Protein 4Y9V (pdb70)

Secondary structure (DSSP, 8-state):
--SGGG-B-TTSSBHHHHHHTSEEHHHHHHHHT--TTS--HHHHHHHHHTT---EEE-S-EEE--SEEEE-S-EEEEEPTT-EEEEETT-EEEEE-EEEEEEEB-S-B-TTT-SEEEBS--TT--TT-EEEEEE-STTSS-TTSTT---EEEEEEEEEETTEEEESS--SS-B-TTS-EEEEEEE---EEESEEEEEE-TT--S-SEEEES-EEEE--EEEEE--SSEEEEEES-EEEEPPP-B-EE-SSP-S--EEEEEES-EEEEEEEEEEEESS-SEEEE---STT-PPEEEEEEEEEEEEESSSS-SB---TTEEEEEEES-EEESBB--SBSEEEES-EEEPPTTS-SEEE-S--SEEEEEEEEEEE--S--SSS-SEEEEE-S--SS-EEEEEEEEEEES-B-TT-EEEEEEE-TT--S--SS-EEEEEETTEEE--SB-SEEEEEEESSTTT-PPPEEEEEE-SEEE-STT---EEE--STTTTSTT-EEEEEEEEEEEEEE--TT-SEEEPPPEE-SSBPSSPPEEEEEEEPPTTSPPP-TTTT-S-TTSSSPP-EEEEEEEEETTEEEEEEEESS--SS--EEEEEEEEEEE--

B-factor: mean 10.58, std 9.02, range [3.92, 157.91]

Organism: NCBI:txid1187128

Foldseek 3Di:
DPDQCPDADPVGHGSVVVVVVAAELVVLCVVVVHDQAHACQVSLQVCVVVVPAEYEYEADEHEHQDAAEAAAHHEYEYDPNHEYENEQHYAYEYEWDKDFDWFWDAKADAQDDQKTFTPDCPPPAAFWKKKKWFQFFCCQAPPGRLLTAIDIWGFHGDDPRMTGTPGGHHHIDHSPGRITMMTIDAYHYAYQEYEYEYALNRQDQRYEHYRHEDEEHHEEEYHHHNAWNYEYELYEAYEYDEYAQEEEHPDDPHFESYEDWQYEQYEYEAYEAETQEAPYEYYHGHDPSRHQYANYEYEHYEFEHPDQHKREEEAQSYAHYEYENYEMAAYEQYAENYEYEQYEFEAGPVGAGYEDERYQAYEYEYYAYEYHDEDQQQVHENHEYEAADAHNEEHEYAAAAYEYDYAHHARHEHYEYEYDPNNQDAHDHAYEYHYYHAYEYAHLEHAEHYEYAYPDAPRYAHAHAEYEQAHYYHPHPNYAYEPYAAGPNCPPPNYAYWGYKDKDKDKWKADFQDQKTKDPKDFASYFYNWWWDKDKDWFADPPDDHDDLVQQDVDPVDPPRKDWQWDFPDITRGITMIMTGIPDGGHDMDMTMMMMMTIGGGD

Solvent-accessible surface area: 24840 Å² total; per-residue (Å²): 122,152,61,30,69,59,94,133,52,214,80,54,62,12,62,68,84,50,72,98,141,60,24,81,0,53,87,40,6,169,183,59,123,40,97,44,82,74,56,0,5,83,0,2,52,74,0,56,84,76,35,29,155,100,0,48,2,109,46,62,105,0,72,0,63,44,65,0,99,3,93,111,82,6,45,0,42,4,97,110,30,1,16,0,40,0,17,79,82,0,0,0,57,0,23,12,60,55,86,94,34,10,56,10,48,30,81,2,69,43,82,129,20,62,44,3,52,3,64,61,9,82,105,11,125,156,37,21,4,0,0,0,3,3,57,71,70,97,26,1,0,31,36,82,63,65,4,29,17,0,1,4,5,47,1,21,40,51,83,67,73,56,0,95,4,131,41,116,1,48,8,63,0,74,63,103,59,84,5,17,0,0,57,8,103,56,8,80,10,103,8,73,28,0,65,2,36,7,52,54,112,0,79,35,9,0,0,4,4,2,2,4,61,92,43,102,31,22,66,3,41,0,143,4,0,76,52,0,0,10,42,5,21,18,0,12,42,8,51,14,23,116,12,37,2,52,0,89,2,103,69,41,111,39,0,10,0,0,9,0,0,0,0,7,39,2,39,0,125,21,11,54,4,86,5,11,54,9,0,0,0,0,0,15,50,24,82,66,0,2,0,1,0,0,46,3,68,0,23,36,0,78,0,58,11,142,42,61,25,0,0,0,3,3,25,0,5,0,7,77,0,32,0,21,111,3,22,0,26,8,0,22,1,4,2,2,55,1,30,0,10,54,1,50,0,92,15,47,117,35,25,2,0,2,31,0,45,27,0,16,8,16,67,0,77,0,37,84,0,33,0,85,15,125,16,70,2,87,68,74,6,0,0,15,1,35,1,60,87,50,9,70,78,44,0,12,0,65,0,53,7,15,46,1,37,16,84,5,15,92,57,0,0,0,0,5,1,53,1,16,81,86,16,107,84,57,4,103,72,83,0,9,0,33,0,23,42,32,0,28,0,47,0,62,31,6,70,4,0,0,23,0,0,0,25,63,102,45,66,53,49,0,37,9,17,58,0,9,0,41,63,5,65,3,78,73,138,95,2,70,0,41,0,0,54,34,18,77,0,5,85,30,130,118,15,92,3,63,1,26,79,21,134,26,85,40,66,12,80,3,49,85,89,37,94,29,6,136,2,125,58,34,102,6,73,21,29,0,5,84,51,10,98,32,114,20,57,31,13,37,56,153,85,60,92,108,73,91,51,85,46,18,12,101,78,56,138,74,132,96,54,12,69,22,67,54,41,47,53,76,68,30,60,33,47,0,57,0,1,0,87,23,85,65,116,4,88,54,70,52,55,0,16,0,84,24,59,1,6,6,129,62,83

Structure (mmCIF, N/CA/C/O backbone):
data_4Y9V
#
_entry.id   4Y9V
#
_cell.length_a   92.634
_cell.length_b   92.634
_cell.length_c   391.478
_cell.angle_alpha   90.00
_cell.angle_beta   90.00
_cell.angle_gamma   120.00
#
_symmetry.space_group_name_H-M   'H 3 2'
#
loop_
_entity.id
_entity.type
_entity.pdbx_description
1 polymer 'Particle-associated lyase'
2 branched '2-acetamido-2,4-dideoxy-alpha-L-erythro-hex-4-enopyranuronic acid-(1-3)-2-acetamido-2-deoxy-alpha-D-fucopyranose-(1-4)-2-acetamido-2-deoxy-beta-D-mannopyranuronic acid'
3 non-polymer 1,2-ETHANEDIOL
4 non-polymer 'SULFATE ION'
5 non-polymer 'CHLORIDE ION'
6 non-polymer 'SODIUM ION'
7 water water
#
loop_
_atom_site.group_PDB
_atom_site.id
_atom_site.type_symbol
_atom_site.label_atom_id
_atom_site.label_alt_id
_atom_site.label_comp_id
_atom_site.label_asym_id
_atom_site.label_entity_id
_atom_site.label_seq_id
_atom_site.pdbx_PDB_ins_code
_atom_site.Cartn_x
_atom_site.Cartn_y
_atom_site.Cartn_z
_atom_site.occupancy
_atom_site.B_iso_or_equiv
_atom_site.auth_seq_id
_atom_site.auth_comp_id
_atom_site.auth_asym_id
_atom_site.auth_atom_id
_atom_site.pdbx_PDB_model_num
ATOM 1 N N . ALA A 1 23 ? -39.686 24.453 99.385 1.00 50.28 125 ALA A N 1
ATOM 2 C CA . ALA A 1 23 ? -41.090 24.136 99.066 1.00 45.30 125 ALA A CA 1
ATOM 3 C C . ALA A 1 23 ? -41.551 25.004 97.901 1.00 42.60 125 ALA A C 1
ATOM 4 O O . ALA A 1 23 ? -42.637 24.874 97.331 1.00 44.64 125 ALA A O 1
ATOM 6 N N . ASN A 1 24 ? -40.625 25.939 97.559 1.00 29.45 126 ASN A N 1
ATOM 7 C CA . ASN A 1 24 ? -40.977 26.913 96.594 1.00 19.82 126 ASN A CA 1
ATOM 8 C C . ASN A 1 24 ? -40.419 26.577 95.212 1.00 13.38 126 ASN A C 1
ATOM 9 O O . ASN A 1 24 ? -40.471 27.453 94.345 1.00 20.53 126 ASN A O 1
ATOM 14 N N . SER A 1 25 ? -39.994 25.378 94.987 1.00 12.74 127 SER A N 1
ATOM 15 C CA A SER A 1 25 ? -39.535 24.916 93.690 0.66 11.13 127 SER A CA 1
ATOM 16 C CA B SER A 1 25 ? -39.529 24.998 93.649 0.34 11.86 127 SER A CA 1
ATOM 17 C C . SER A 1 25 ? -40.703 24.511 92.808 1.00 9.44 127 SER A C 1
ATOM 18 O O . SER A 1 25 ? -41.676 23.961 93.309 1.00 10.84 127 SER A O 1
ATOM 23 N N . ALA A 1 26 ? -40.570 24.693 91.509 1.00 9.17 128 ALA A N 1
ATOM 24 C CA . ALA A 1 26 ? -41.562 24.168 90.568 1.00 7.98 128 ALA A CA 1
ATOM 25 C C . ALA A 1 26 ? -41.668 22.647 90.680 1.00 8.51 128 ALA A C 1
ATOM 26 O O . ALA A 1 26 ? -42.731 22.069 90.419 1.00 9.56 128 ALA A O 1
ATOM 28 N N . SER A 1 27 ? -40.619 21.973 91.134 1.00 9.27 129 SER A N 1
ATOM 29 C CA A SER A 1 27 ? -40.670 20.568 91.357 0.60 10.10 129 SER A CA 1
ATOM 30 C CA B SER A 1 27 ? -40.677 20.543 91.321 0.40 11.35 129 SER A CA 1
ATOM 31 C C . SER A 1 27 ? -41.616 20.160 92.482 1.00 12.04 129 SER A C 1
ATOM 32 O O . SER A 1 27 ? -41.991 18.974 92.558 1.00 18.11 129 SER A O 1
ATOM 37 N N . ALA A 1 28 ? -41.988 21.097 93.362 1.00 11.32 130 ALA A N 1
ATOM 38 C CA . ALA A 1 28 ? -42.881 20.831 94.504 1.00 12.77 130 ALA A CA 1
ATOM 39 C C . ALA A 1 28 ? -44.345 21.017 94.171 1.00 12.38 130 ALA A C 1
ATOM 40 O O . ALA A 1 28 ? -45.167 20.718 95.029 1.00 16.77 130 ALA A O 1
ATOM 42 N N . ILE A 1 29 ? -44.644 21.527 93.009 1.00 10.18 131 ILE A N 1
ATOM 43 C CA . ILE A 1 29 ? -46.020 21.849 92.589 1.00 10.47 131 ILE A CA 1
ATOM 44 C C . ILE A 1 29 ? -46.504 20.745 91.676 1.00 10.06 131 ILE A C 1
ATOM 45 O O . ILE A 1 29 ? -45.764 20.355 90.769 1.00 11.78 131 ILE A O 1
ATOM 50 N N A LEU A 1 30 ? -47.687 20.169 91.953 0.45 10.85 132 LEU A N 1
ATOM 51 N N B LEU A 1 30 ? -47.723 20.254 91.928 0.55 9.40 132 LEU A N 1
ATOM 52 C CA A LEU A 1 30 ? -48.167 19.061 91.139 0.45 10.76 132 LEU A CA 1
ATOM 53 C CA B LEU A 1 30 ? -48.246 19.109 91.198 0.55 8.37 132 LEU A CA 1
ATOM 54 C C A LEU A 1 30 ? -49.276 19.487 90.181 0.45 8.89 132 LEU A C 1
ATOM 55 C C B LEU A 1 30 ? -49.316 19.527 90.189 0.55 7.52 132 LEU A C 1
ATOM 56 O O A LEU A 1 30 ? -50.286 20.013 90.589 0.45 11.94 132 LEU A O 1
ATOM 57 O O B LEU A 1 30 ? -50.308 20.113 90.583 0.55 7.82 132 LEU A O 1
ATOM 66 N N . ASP A 1 31 ? -49.080 19.243 88.900 1.00 8.16 133 ASP A N 1
ATOM 67 C CA . ASP A 1 31 ? -50.115 19.381 87.904 1.00 7.76 133 ASP A CA 1
ATOM 68 C C . ASP A 1 31 ? -51.175 18.300 88.133 1.00 7.07 133 ASP A C 1
ATOM 69 O O . ASP A 1 31 ? -50.846 17.235 88.655 1.00 8.01 133 ASP A O 1
ATOM 74 N N . LYS A 1 32 ? -52.403 18.538 87.692 1.00 7.84 134 LYS A N 1
ATOM 75 C CA . LYS A 1 32 ? -53.470 17.558 87.854 1.00 8.92 134 LYS A CA 1
ATOM 76 C C . LYS A 1 32 ? -53.142 16.219 87.211 1.00 8.01 134 LYS A C 1
ATOM 77 O O . LYS A 1 32 ? -53.710 15.187 87.606 1.00 8.92 134 LYS A O 1
ATOM 83 N N . SER A 1 33 ? -52.276 16.184 86.195 1.00 7.75 135 SER A N 1
ATOM 84 C CA . SER A 1 33 ? -51.911 14.933 85.578 1.00 7.20 135 SER A CA 1
ATOM 85 C C . SER A 1 33 ? -51.081 14.001 86.443 1.00 6.99 135 SER A C 1
ATOM 86 O O . SER A 1 33 ? -50.984 12.825 86.157 1.00 7.95 135 SER A O 1
ATOM 89 N N . GLY A 1 34 ? -50.397 14.581 87.433 1.00 7.24 136 GLY A N 1
ATOM 90 C CA . GLY A 1 34 ? -49.449 13.876 88.255 1.00 7.84 136 GLY A CA 1
ATOM 91 C C . GLY A 1 34 ? -48.001 14.174 87.969 1.00 7.15 136 GLY A C 1
ATOM 92 O O . GLY A 1 34 ? -47.164 13.764 88.766 1.00 9.54 136 GLY A O 1
ATOM 93 N N . ILE A 1 35 ? -47.687 14.876 86.897 1.00 7.18 137 ILE A N 1
ATOM 94 C CA . ILE A 1 35 ? -46.328 15.389 86.722 1.00 7.37 137 ILE A CA 1
ATOM 95 C C . ILE A 1 35 ? -46.180 16.686 87.485 1.00 7.28 137 ILE A C 1
ATOM 96 O O . ILE A 1 35 ? -47.155 17.403 87.758 1.00 8.46 137 ILE A O 1
ATOM 101 N N . SER A 1 36 ? -44.936 17.066 87.841 1.00 7.51 138 SER A N 1
ATOM 102 C CA . SER A 1 36 ? -44.707 18.302 88.539 1.00 7.90 138 SER A CA 1
ATOM 103 C C . SER A 1 36 ? -44.775 19.488 87.586 1.00 7.01 138 SER A C 1
ATOM 104 O O . SER A 1 36 ? -44.660 19.360 86.376 1.00 7.30 138 SER A O 1
ATOM 107 N N . GLN A 1 37 ? -44.871 20.694 88.182 1.00 7.37 139 GLN A N 1
ATOM 108 C CA . GLN A 1 37 ? -44.829 21.897 87.349 1.00 7.48 139 GLN A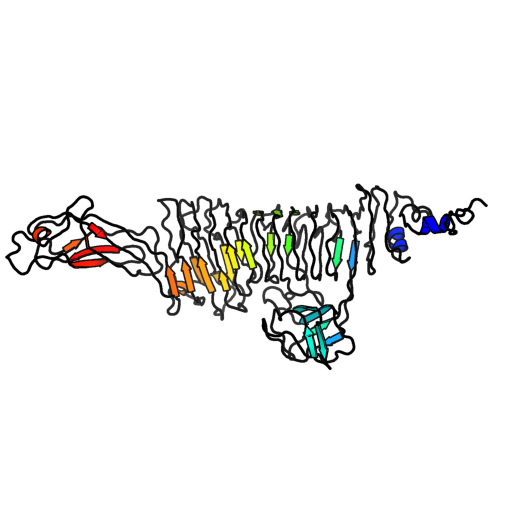 CA 1
ATOM 109 C C . GLN A 1 37 ? -43.482 22.009 86.651 1.00 6.73 139 GLN A C 1
ATOM 110 O O . GLN A 1 37 ? -43.428 22.516 85.516 1.00 7.37 139 GLN A O 1
ATOM 116 N N . GLN A 1 38 ? -42.399 21.588 87.275 1.00 7.12 140 GLN A N 1
ATOM 117 C CA . GLN A 1 38 ? -41.106 21.580 86.565 1.00 7.00 140 GLN A CA 1
ATOM 118 C C . GLN A 1 38 ? -41.181 20.717 85.321 1.00 6.88 140 GLN A C 1
ATOM 119 O O . GLN A 1 38 ? -40.668 21.086 84.261 1.00 7.30 140 GLN A O 1
ATOM 125 N N . GLU A 1 39 ? -41.788 19.542 85.451 1.00 6.96 141 GLU A N 1
ATOM 126 C CA . GLU A 1 39 ? -41.931 18.639 84.294 1.00 7.00 141 GLU A CA 1
ATOM 127 C C . GLU A 1 39 ? -42.813 19.249 83.219 1.00 6.48 141 GLU A C 1
ATOM 128 O O . GLU A 1 39 ? -42.547 19.095 82.030 1.00 7.40 141 GLU A O 1
ATOM 134 N N . VAL A 1 40 ? -43.870 19.985 83.593 1.00 6.66 142 VAL A N 1
ATOM 135 C CA . VAL A 1 40 ? -44.661 20.699 82.597 1.00 6.61 142 VAL A CA 1
ATOM 136 C C . VAL A 1 40 ? -43.741 21.698 81.886 1.00 6.25 142 VAL A C 1
ATOM 137 O O . VAL A 1 40 ? -43.724 21.768 80.657 1.00 6.90 142 VAL A O 1
ATOM 141 N N . ASN A 1 41 ? -43.040 22.499 82.645 1.00 6.29 143 ASN A N 1
ATOM 142 C CA . ASN A 1 41 ? -42.142 23.512 82.079 1.00 6.63 143 ASN A CA 1
ATOM 143 C C . ASN A 1 41 ? -41.130 22.882 81.124 1.00 6.46 143 ASN A C 1
ATOM 144 O O . ASN A 1 41 ? -40.811 23.471 80.092 1.00 7.40 143 ASN A O 1
ATOM 149 N N . ASP A 1 42 ? -40.598 21.745 81.489 1.00 6.61 144 ASP A N 1
ATOM 150 C CA . ASP A 1 42 ? -39.543 21.072 80.730 1.00 6.81 144 ASP A CA 1
ATOM 151 C C . ASP A 1 42 ? -40.005 20.645 79.334 1.00 7.04 144 ASP A C 1
ATOM 152 O O . ASP A 1 42 ? -39.160 20.371 78.494 1.00 8.66 144 ASP A O 1
ATOM 157 N N . LEU A 1 43 ? -41.315 20.573 79.109 1.00 6.51 145 LEU A N 1
ATOM 158 C CA . LEU A 1 43 ? -41.840 20.197 77.791 1.00 6.76 145 LEU A CA 1
ATOM 159 C C . LEU A 1 43 ? -41.582 21.264 76.739 1.00 7.27 145 LEU A C 1
ATOM 160 O O . LEU A 1 43 ? -41.708 20.935 75.544 1.00 8.81 145 LEU A O 1
ATOM 165 N N . THR A 1 44 ? -41.262 22.481 77.116 1.00 7.08 146 THR A N 1
ATOM 166 C CA . THR A 1 44 ? -41.007 23.553 76.186 1.00 7.30 146 THR A CA 1
ATOM 167 C C . THR A 1 44 ? -39.663 24.215 76.522 1.00 8.17 146 THR A C 1
ATOM 168 O O . THR A 1 44 ? -39.488 24.659 77.656 1.00 13.06 146 THR A O 1
ATOM 172 N N . ALA A 1 45 ? -38.782 24.330 75.540 1.00 6.82 147 ALA A N 1
ATOM 173 C CA . ALA A 1 45 ? -37.497 24.972 75.735 1.00 7.04 147 ALA A CA 1
ATOM 174 C C . ALA A 1 45 ? -37.562 26.428 75.226 1.00 6.28 147 ALA A C 1
ATOM 175 O O . ALA A 1 45 ? -38.015 26.692 74.126 1.00 6.61 147 ALA A O 1
ATOM 177 N N . HIS A 1 46 ? -37.092 27.327 76.059 1.00 7.32 148 HIS A N 1
ATOM 178 C CA . HIS A 1 46 ? -36.993 28.751 75.769 1.00 6.73 148 HIS A CA 1
ATOM 179 C C . HIS A 1 46 ? -35.580 29.236 75.946 1.00 7.09 148 HIS A C 1
ATOM 180 O O . HIS A 1 46 ? -34.923 28.917 76.917 1.00 9.88 148 HIS A O 1
ATOM 187 N N . LEU A 1 47 ? -35.142 30.137 75.056 1.00 6.02 149 LEU A N 1
ATOM 188 C CA . LEU A 1 47 ? -33.811 30.703 75.190 1.00 5.81 149 LEU A CA 1
ATOM 189 C C . LEU A 1 47 ? -33.649 31.411 76.535 1.00 5.52 149 LEU A C 1
ATOM 190 O O . LEU A 1 47 ? -32.594 31.355 77.150 1.00 6.14 149 LEU A O 1
ATOM 195 N N . ASP A 1 48 ? -34.707 32.093 77.004 1.00 5.70 150 ASP A N 1
ATOM 196 C CA . ASP A 1 48 ? -34.565 32.904 78.215 1.00 6.19 150 ASP A CA 1
ATOM 197 C C . ASP A 1 48 ? -34.182 32.056 79.435 1.00 6.01 150 ASP A C 1
ATOM 198 O O . ASP A 1 48 ? -33.453 32.559 80.300 1.00 6.81 150 ASP A O 1
ATOM 203 N N . THR A 1 49 ? -34.670 30.825 79.558 1.00 6.29 151 THR A N 1
ATOM 204 C CA . THR A 1 49 ? -34.276 30.013 80.697 1.00 6.67 151 THR A CA 1
ATOM 205 C C . THR A 1 49 ? -32.802 29.683 80.646 1.00 6.35 151 THR A C 1
ATOM 206 O O . THR A 1 49 ? -32.095 29.665 81.679 1.00 6.95 151 THR A O 1
ATOM 210 N N . TYR A 1 50 ? -32.253 29.386 79.460 1.00 6.17 152 TYR A N 1
ATOM 211 C CA A TYR A 1 50 ? -30.867 29.164 79.256 0.75 6.49 152 TYR A CA 1
ATOM 212 C CA B TYR A 1 50 ? -30.838 29.145 79.313 0.25 6.45 152 TYR A CA 1
ATOM 213 C C . TYR A 1 50 ? -30.015 30.393 79.571 1.00 6.06 152 TYR A C 1
ATOM 214 O O . TYR A 1 50 ? -28.943 30.296 80.197 1.00 7.12 152 TYR A O 1
ATOM 231 N N . LEU A 1 51 ? -30.460 31.563 79.124 1.00 6.00 153 LEU A N 1
ATOM 232 C CA . LEU A 1 51 ? -29.731 32.783 79.431 1.00 6.09 153 LEU A CA 1
ATOM 233 C C . LEU A 1 51 ? -29.603 32.974 80.928 1.00 6.21 153 LEU A C 1
ATOM 234 O O . LEU A 1 51 ? -28.530 33.302 81.462 1.00 7.09 153 LEU A O 1
ATOM 239 N N . LYS A 1 52 ? -30.696 32.787 81.669 1.00 5.98 154 LYS A N 1
ATOM 240 C CA A LYS A 1 52 ? -30.640 32.913 83.117 0.57 6.48 154 LYS A CA 1
ATOM 241 C CA B LYS A 1 52 ? -30.634 32.921 83.117 0.43 6.53 154 LYS A CA 1
ATOM 242 C C . LYS A 1 52 ? -29.699 31.887 83.703 1.00 6.37 154 LYS A C 1
ATOM 243 O O . LYS A 1 52 ? -28.807 32.212 84.525 1.00 7.22 154 LYS A O 1
ATOM 254 N N . LYS A 1 53 ? -29.850 30.631 83.344 1.00 6.30 155 LYS A N 1
ATOM 255 C CA . LYS A 1 53 ? -29.113 29.568 84.026 1.00 6.73 155 LYS A CA 1
ATOM 256 C C . LYS A 1 53 ? -27.626 29.688 83.745 1.00 6.77 155 LYS A C 1
ATOM 257 O O . LYS A 1 53 ? -26.797 29.394 84.623 1.00 7.95 155 LYS A O 1
ATOM 263 N N . MET A 1 54 ? -27.254 30.084 82.534 1.00 6.68 156 MET A N 1
ATOM 264 C CA . MET A 1 54 ? -25.887 30.257 82.137 1.00 6.83 156 MET A CA 1
ATOM 265 C C . MET A 1 54 ? -25.304 31.628 82.515 1.00 6.93 156 MET A C 1
ATOM 266 O O . MET A 1 54 ? -24.133 31.905 82.276 1.00 7.98 156 MET A O 1
ATOM 271 N N A ASN A 1 55 ? -26.137 32.481 83.095 0.58 6.96 157 ASN A N 1
ATOM 272 N N B ASN A 1 55 ? -26.082 32.514 83.133 0.42 6.94 157 ASN A N 1
ATOM 273 C CA A ASN A 1 55 ? -25.763 33.835 83.493 0.58 8.05 157 ASN A CA 1
ATOM 274 C CA B ASN A 1 55 ? -25.613 33.842 83.542 0.42 7.66 157 ASN A CA 1
ATOM 275 C C A ASN A 1 55 ? -25.140 34.618 82.345 0.58 7.09 157 ASN A C 1
ATOM 276 C C B ASN A 1 55 ? -25.148 34.675 82.355 0.42 8.47 157 ASN A C 1
ATOM 277 O O A ASN A 1 55 ? -24.062 35.215 82.476 0.58 9.10 157 ASN A O 1
ATOM 278 O O B ASN A 1 55 ? -24.132 35.370 82.451 0.42 9.21 157 ASN A O 1
ATOM 287 N N . ILE A 1 56 ? -25.850 34.619 81.231 1.00 6.78 158 ILE A N 1
ATOM 288 C CA . ILE A 1 56 ? -25.514 35.386 80.045 1.00 6.82 158 ILE A CA 1
ATOM 289 C C . ILE A 1 56 ? -26.626 36.391 79.818 1.00 6.67 158 ILE A C 1
ATOM 290 O O . ILE A 1 56 ? -27.813 36.008 79.738 1.00 7.24 158 ILE A O 1
ATOM 295 N N . LEU A 1 57 ? -26.316 37.679 79.771 1.00 6.58 159 LEU A N 1
ATOM 296 C CA . LEU A 1 57 ? -27.332 38.694 79.545 1.00 6.98 159 LEU A CA 1
ATOM 297 C C . LEU A 1 57 ? -27.796 38.634 78.090 1.00 6.99 159 LEU A C 1
ATOM 298 O O . LEU A 1 57 ? -27.013 38.371 77.188 1.00 7.78 159 LEU A O 1
ATOM 303 N N . PRO A 1 58 ? -29.053 38.993 77.821 1.00 7.05 160 PRO A N 1
ATOM 304 C CA . PRO A 1 58 ? -29.531 38.994 76.430 1.00 7.67 160 PRO A CA 1
ATOM 305 C C . PRO A 1 58 ? -28.874 40.039 75.531 1.00 7.21 160 PRO A C 1
ATOM 306 O O . PRO A 1 58 ? -29.120 40.029 74.333 1.00 8.59 160 PRO A O 1
ATOM 310 N N . SER A 1 59 ? -28.084 40.946 76.103 1.00 7.09 161 SER A N 1
ATOM 311 C CA . SER A 1 59 ? -27.299 41.949 75.407 1.00 7.12 161 SER A CA 1
ATOM 312 C C . SER A 1 59 ? -25.884 41.471 75.062 1.00 7.15 161 SER A C 1
ATOM 313 O O . SER A 1 59 ? -25.163 42.216 74.403 1.00 8.23 161 SER A O 1
ATOM 316 N N . GLU A 1 60 ? -25.469 40.314 75.550 1.00 7.06 162 GLU A N 1
ATOM 317 C CA . GLU A 1 60 ? -24.123 39.784 75.378 1.00 7.63 162 GLU A CA 1
ATOM 318 C C . GLU A 1 60 ? -24.095 38.782 74.234 1.00 6.51 162 GLU A C 1
ATOM 319 O O . GLU A 1 60 ? -25.129 38.332 73.758 1.00 7.94 162 GLU A O 1
ATOM 325 N N . ASP A 1 61 ? -22.898 38.386 73.793 1.00 6.82 163 ASP A N 1
ATOM 326 C CA . ASP A 1 61 ? -22.790 37.308 72.812 1.00 6.22 163 ASP A CA 1
ATOM 327 C C . ASP A 1 61 ? -23.439 36.038 73.367 1.00 6.44 163 ASP A C 1
ATOM 328 O O . ASP A 1 61 ? -23.061 35.572 74.449 1.00 7.36 163 ASP A O 1
ATOM 333 N N . ILE A 1 62 ? -24.389 35.484 72.626 1.00 5.79 164 ILE A N 1
ATOM 334 C CA . ILE A 1 62 ? -25.094 34.294 73.037 1.00 5.87 164 ILE A CA 1
ATOM 335 C C . ILE A 1 62 ? -24.569 33.025 72.360 1.00 5.78 164 ILE A C 1
ATOM 336 O O . ILE A 1 62 ? -25.179 31.973 72.505 1.00 6.28 164 ILE A O 1
ATOM 341 N N . SER A 1 63 ? -23.420 33.115 71.685 1.00 5.66 165 SER A N 1
ATOM 342 C CA . SER A 1 63 ? -22.867 31.925 71.020 1.00 6.15 165 SER A CA 1
ATOM 343 C C . SER A 1 63 ? -22.755 30.715 71.951 1.00 6.06 165 SER A C 1
ATOM 344 O O . SER A 1 63 ? -23.126 29.596 71.561 1.00 6.42 165 SER A O 1
ATOM 347 N N . THR A 1 64 ? -22.236 30.911 73.151 1.00 6.07 166 THR A N 1
ATOM 348 C CA . THR A 1 64 ? -22.071 29.775 74.048 1.00 6.66 166 THR A CA 1
ATOM 349 C C . THR A 1 64 ? -23.417 29.208 74.440 1.00 6.00 166 THR A C 1
ATOM 350 O O . THR A 1 64 ? -23.522 27.985 74.748 1.00 6.57 166 THR A O 1
ATOM 354 N N . VAL A 1 65 ? -24.458 30.015 74.497 1.00 5.95 167 VAL A N 1
ATOM 355 C CA . VAL A 1 65 ? -25.791 29.588 74.872 1.00 6.06 167 VAL A CA 1
ATOM 356 C C . VAL A 1 65 ? -26.402 28.750 73.757 1.00 5.85 167 VAL A C 1
ATOM 357 O O . VAL A 1 65 ? -26.918 27.667 74.013 1.00 6.40 167 VAL A O 1
ATOM 361 N N . LEU A 1 66 ? -26.355 29.254 72.514 1.00 6.22 168 LEU A N 1
ATOM 362 C CA . LEU A 1 66 ? -26.845 28.438 71.384 1.00 6.28 168 LEU A CA 1
ATOM 363 C C . LEU A 1 66 ? -26.102 27.115 71.287 1.00 6.44 168 LEU A C 1
ATOM 364 O O . LEU A 1 66 ? -26.696 26.066 71.068 1.00 7.23 168 LEU A O 1
ATOM 369 N N . ASN A 1 67 ? -24.770 27.167 71.464 1.00 6.84 169 ASN A N 1
ATOM 370 C CA . ASN A 1 67 ? -23.997 25.916 71.429 1.00 6.98 169 ASN A CA 1
ATOM 371 C C . ASN A 1 67 ? -24.427 24.977 72.560 1.00 6.67 169 ASN A C 1
ATOM 372 O O . ASN A 1 67 ? -24.484 23.766 72.360 1.00 7.94 169 ASN A O 1
ATOM 377 N N . GLN A 1 68 ? -24.716 25.517 73.770 1.00 6.44 170 GLN A N 1
ATOM 378 C CA . GLN A 1 68 ? -25.119 24.646 74.865 1.00 6.54 170 GLN A CA 1
ATOM 379 C C . GLN A 1 68 ? -26.498 24.038 74.609 1.00 6.59 170 GLN A C 1
ATOM 380 O O . GLN A 1 68 ? -26.711 22.858 74.890 1.00 7.29 170 GLN A O 1
ATOM 386 N N . VAL A 1 69 ? -27.434 24.834 74.096 1.00 6.79 171 VAL A N 1
ATOM 387 C CA . VAL A 1 69 ? -28.771 24.310 73.782 1.00 6.80 171 VAL A CA 1
ATOM 388 C C . VAL A 1 69 ? -28.655 23.131 72.799 1.00 7.43 171 VAL A C 1
ATOM 389 O O . VAL A 1 69 ? -29.263 22.076 73.089 1.00 8.66 171 VAL A O 1
ATOM 393 N N . LYS A 1 70 ? -27.913 23.288 71.739 1.00 7.64 172 LYS A N 1
ATOM 394 C CA . LYS A 1 70 ? -27.805 22.217 70.741 1.00 8.98 172 LYS A CA 1
ATOM 395 C C . LYS A 1 70 ? -27.024 21.039 71.318 1.00 8.35 172 LYS A C 1
ATOM 396 O O . LYS A 1 70 ? -27.339 19.884 71.055 1.00 10.27 172 LYS A O 1
ATOM 402 N N A SER A 1 71 ? -26.037 21.296 72.169 0.73 9.58 173 SER A N 1
ATOM 403 N N B SER A 1 71 ? -25.985 21.347 72.089 0.27 7.28 173 SER A N 1
ATOM 404 C CA A SER A 1 71 ? -25.239 20.237 72.761 0.73 8.99 173 SER A CA 1
ATOM 405 C CA B SER A 1 71 ? -25.206 20.270 72.679 0.27 8.72 173 SER A CA 1
ATOM 406 C C A SER A 1 71 ? -26.090 19.432 73.738 0.73 8.33 173 SER A C 1
ATOM 407 C C B SER A 1 71 ? -26.041 19.512 73.703 0.27 8.81 173 SER A C 1
ATOM 408 O O A SER A 1 71 ? -25.885 18.207 74.000 0.73 11.87 173 SER A O 1
ATOM 409 O O B SER A 1 71 ? -25.719 18.322 73.873 0.27 9.27 173 SER A O 1
ATOM 414 N N . ASP A 1 72 ? -27.051 20.085 74.355 1.00 8.29 174 ASP A N 1
ATOM 415 C CA . ASP A 1 72 ? -27.922 19.434 75.270 1.00 9.34 174 ASP A CA 1
ATOM 416 C C . ASP A 1 72 ? -28.941 18.558 74.454 1.00 9.22 174 ASP A C 1
ATOM 417 O O . ASP A 1 72 ? -29.667 17.879 75.196 1.00 11.98 174 ASP A O 1
ATOM 422 N N . GLY A 1 73 ? -28.952 18.629 73.184 1.00 10.19 175 GLY A N 1
ATOM 423 C CA . GLY A 1 73 ? -29.925 17.825 72.443 1.00 11.80 175 GLY A CA 1
ATOM 424 C C . GLY A 1 73 ? -31.333 18.373 72.468 1.00 8.99 175 GLY A C 1
ATOM 425 O O . GLY A 1 73 ? -32.306 17.630 72.231 1.00 9.69 175 GLY A O 1
ATOM 426 N N . VAL A 1 74 ? -31.523 19.674 72.781 1.00 9.52 176 VAL A N 1
ATOM 427 C CA . VAL A 1 74 ? -32.853 20.315 72.729 1.00 8.09 176 VAL A CA 1
ATOM 428 C C . VAL A 1 74 ? -33.285 20.207 71.306 1.00 7.71 176 VAL A C 1
ATOM 429 O O . VAL A 1 74 ? -32.515 20.584 70.403 1.00 10.99 176 VAL A O 1
ATOM 433 N N A LYS A 1 75 ? -34.500 19.749 71.055 0.51 7.51 177 LY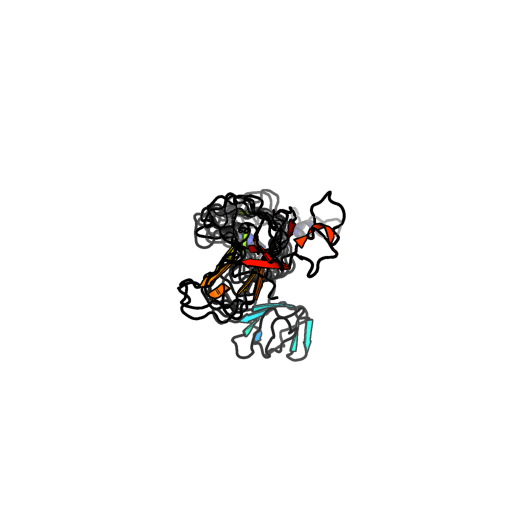S A N 1
ATOM 434 N N B LYS A 1 75 ? -34.498 19.729 71.116 0.49 7.61 177 LYS A N 1
ATOM 435 C CA A LYS A 1 75 ? -34.988 19.582 69.679 0.51 9.21 177 LYS A CA 1
ATOM 436 C CA B LYS A 1 75 ? -35.023 19.521 69.760 0.49 8.31 177 LYS A CA 1
ATOM 437 C C A LYS A 1 75 ? -35.930 20.650 69.196 0.51 10.08 177 LYS A C 1
ATOM 438 C C B LYS A 1 75 ? -35.612 20.771 69.158 0.49 8.07 177 LYS A C 1
ATOM 439 O O A LYS A 1 75 ? -36.314 20.616 67.985 0.51 9.43 177 LYS A O 1
ATOM 440 O O B LYS A 1 75 ? -35.423 21.068 67.940 0.49 5.90 177 LYS A O 1
ATOM 451 N N A LYS A 1 76 ? -36.287 21.590 70.060 0.62 7.43 178 LYS A N 1
ATOM 452 N N B LYS A 1 76 ? -36.441 21.478 69.936 0.38 6.59 178 LYS A N 1
ATOM 453 C CA A LYS A 1 76 ? -37.149 22.681 69.599 0.62 6.39 178 LYS A CA 1
ATOM 454 C CA B LYS A 1 76 ? -37.163 22.672 69.500 0.38 5.67 178 LYS A CA 1
ATOM 455 C C A LYS A 1 76 ? -36.926 23.812 70.578 0.62 5.35 178 LYS A C 1
ATOM 456 C C B LYS A 1 76 ? -36.893 23.778 70.515 0.38 5.79 178 LYS A C 1
ATOM 457 O O A LYS A 1 76 ? -37.195 23.671 71.782 0.62 7.16 178 LYS A O 1
ATOM 458 O O B LYS A 1 76 ? -37.100 23.584 71.724 0.38 6.19 178 LYS A O 1
ATOM 469 N N . LEU A 1 77 ? -36.455 24.947 70.053 1.00 5.50 179 LEU A N 1
ATOM 470 C CA . LEU A 1 77 ? -36.131 26.088 70.893 1.00 5.46 179 LEU A CA 1
ATOM 471 C C . LEU A 1 77 ? -36.998 27.290 70.523 1.00 5.36 179 LEU A C 1
ATOM 472 O O . LEU A 1 77 ? -36.994 27.728 69.354 1.00 5.64 179 LEU A O 1
ATOM 477 N N . HIS A 1 78 ? -37.694 27.833 71.502 1.00 5.24 180 HIS A N 1
ATOM 478 C CA . HIS A 1 78 ? -38.475 29.067 71.350 1.00 5.47 180 HIS A CA 1
ATOM 479 C C . HIS A 1 78 ? -37.597 30.249 71.734 1.00 5.56 180 HIS A C 1
ATOM 480 O O . HIS A 1 78 ? -36.901 30.200 72.752 1.00 6.85 180 HIS A O 1
ATOM 487 N N . VAL A 1 79 ? -37.638 31.303 70.930 1.00 5.51 181 VAL A N 1
ATOM 488 C CA . VAL A 1 79 ? -36.804 32.495 71.131 1.00 5.43 181 VAL A CA 1
ATOM 489 C C . VAL A 1 79 ? -37.667 33.748 71.166 1.00 5.56 181 VAL A C 1
ATOM 490 O O . VAL A 1 79 ? -38.420 34.020 70.216 1.00 6.18 181 VAL A O 1
ATOM 494 N N . LYS A 1 80 ? -37.523 34.523 72.234 1.00 5.88 182 LYS A N 1
ATOM 495 C CA . LYS A 1 80 ? -38.170 35.809 72.398 1.00 6.08 182 LYS A CA 1
ATOM 496 C C . LYS A 1 80 ? -37.553 36.835 71.501 1.00 6.06 182 LYS A C 1
ATOM 497 O O . LYS A 1 80 ? -36.331 36.899 71.275 1.00 6.48 182 LYS A O 1
ATOM 503 N N . SER A 1 81 ? -38.396 37.741 70.994 1.00 5.93 183 SER A N 1
ATOM 504 C CA . SER A 1 81 ? -37.981 38.789 70.065 1.00 5.89 183 SER A CA 1
ATOM 505 C C . SER A 1 81 ? -37.034 39.804 70.733 1.00 6.10 183 SER A C 1
ATOM 506 O O . SER A 1 81 ? -37.447 40.631 71.547 1.00 7.07 183 SER A O 1
ATOM 509 N N . ARG A 1 82 ? -35.771 39.731 70.326 1.00 6.16 184 ARG A N 1
ATOM 510 C CA . ARG A 1 82 ? -34.702 40.659 70.643 1.00 5.83 184 ARG A CA 1
ATOM 511 C C . ARG A 1 82 ? -33.690 40.547 69.497 1.00 5.60 184 ARG A C 1
ATOM 512 O O . ARG A 1 82 ? -33.715 39.568 68.755 1.00 6.02 184 ARG A O 1
ATOM 520 N N . GLU A 1 83 ? -32.766 41.497 69.428 1.00 5.80 185 GLU A N 1
ATOM 521 C CA . GLU A 1 83 ? -31.573 41.344 68.603 1.00 6.08 185 GLU A CA 1
ATOM 522 C C . GLU A 1 83 ? -30.465 40.749 69.479 1.00 6.02 185 GLU A C 1
ATOM 523 O O . GLU A 1 83 ? -30.130 41.365 70.521 1.00 6.73 185 GLU A O 1
ATOM 529 N N . TYR A 1 84 ? -29.918 39.627 69.082 1.00 5.38 186 TYR A N 1
ATOM 530 C CA . TYR A 1 84 ? -28.890 38.913 69.842 1.00 5.59 186 TYR A CA 1
ATOM 531 C C . TYR A 1 84 ? -27.578 38.923 69.088 1.00 5.71 186 TYR A C 1
ATOM 532 O O . TYR A 1 84 ? -27.523 38.537 67.904 1.00 7.00 186 TYR A O 1
ATOM 541 N N . ILE A 1 85 ? -26.485 39.239 69.787 1.00 5.48 187 ILE A N 1
ATOM 542 C CA . ILE A 1 85 ? -25.139 39.083 69.258 1.00 5.73 187 ILE A CA 1
ATOM 543 C C . ILE A 1 85 ? -24.789 37.595 69.175 1.00 5.21 187 ILE A C 1
ATOM 544 O O . ILE A 1 85 ? -24.940 36.864 70.160 1.00 5.83 187 ILE A O 1
ATOM 549 N N . VAL A 1 86 ? -24.295 37.155 68.004 1.00 5.21 188 VAL A N 1
ATOM 550 C CA . VAL A 1 86 ? -23.822 35.801 67.798 1.00 5.38 188 VAL A CA 1
ATOM 551 C C . VAL A 1 86 ? -22.497 35.896 67.023 1.00 5.43 188 VAL A C 1
ATOM 552 O O . VAL A 1 86 ? -22.475 35.925 65.797 1.00 6.06 188 VAL A O 1
ATOM 556 N N . ASN A 1 87 ? -21.364 35.965 67.756 1.00 5.62 189 ASN A N 1
ATOM 557 C CA . ASN A 1 87 ? -20.092 36.155 67.092 1.00 5.99 189 ASN A CA 1
ATOM 558 C C . ASN A 1 87 ? -19.462 34.887 66.542 1.00 5.86 189 ASN A C 1
ATOM 559 O O . ASN A 1 87 ? -18.534 34.973 65.736 1.00 7.08 189 ASN A O 1
ATOM 564 N N . SER A 1 88 ? -19.926 33.714 66.960 1.00 5.91 190 SER A N 1
ATOM 565 C CA . SER A 1 88 ? -19.398 32.458 66.482 1.00 5.87 190 SER A CA 1
ATOM 566 C C . SER A 1 88 ? -20.185 31.914 65.283 1.00 5.64 190 SER A C 1
ATOM 567 O O . SER A 1 88 ? -21.357 32.232 65.064 1.00 5.98 190 SER A O 1
ATOM 570 N N . LEU A 1 89 ? -19.501 31.051 64.550 1.00 5.99 191 LEU A N 1
ATOM 571 C CA . LEU A 1 89 ? -20.122 30.189 63.551 1.00 5.75 191 LEU A CA 1
ATOM 572 C C . LEU A 1 89 ? -20.744 29.015 64.287 1.00 6.11 191 LEU A C 1
ATOM 573 O O . LEU A 1 89 ? -20.022 28.201 64.867 1.00 7.24 191 LEU A O 1
ATOM 578 N N . ILE A 1 90 ? -22.066 28.949 64.305 1.00 5.62 192 ILE A N 1
ATOM 579 C CA . ILE A 1 90 ? -22.816 27.927 65.012 1.00 5.62 192 ILE A CA 1
ATOM 580 C C . ILE A 1 90 ? -23.071 26.787 63.990 1.00 6.21 192 ILE A C 1
ATOM 581 O O . ILE A 1 90 ? -23.730 27.015 62.984 1.00 6.76 192 ILE A O 1
ATOM 586 N N A GLU A 1 91 ? -22.495 25.616 64.254 0.31 6.02 193 GLU A N 1
ATOM 587 N N B GLU A 1 91 ? -22.532 25.613 64.290 0.69 7.03 193 GLU A N 1
ATOM 588 C CA A GLU A 1 91 ? -22.516 24.471 63.356 0.31 6.94 193 GLU A CA 1
ATOM 589 C CA B GLU A 1 91 ? -22.552 24.462 63.392 0.69 7.42 193 GLU A CA 1
ATOM 590 C C A GLU A 1 91 ? -23.472 23.405 63.857 0.31 6.39 193 GLU A C 1
ATOM 591 C C B GLU A 1 91 ? -23.520 23.443 63.940 0.69 6.90 193 GLU A C 1
ATOM 592 O O A GLU A 1 91 ? -23.113 22.634 64.746 0.31 7.19 193 GLU A O 1
ATOM 593 O O B GLU A 1 91 ? -23.255 22.762 64.922 0.69 9.59 193 GLU A O 1
ATOM 604 N N . PHE A 1 92 ? -24.693 23.369 63.318 1.00 6.56 194 PHE A N 1
ATOM 605 C CA . PHE A 1 92 ? -25.708 22.386 63.673 1.00 6.64 194 PHE A CA 1
ATOM 606 C C . PHE A 1 92 ? -25.436 21.117 62.874 1.00 6.65 194 PHE A C 1
ATOM 607 O O . PHE A 1 92 ? -25.397 21.148 61.656 1.00 7.86 194 PHE A O 1
ATOM 615 N N . THR A 1 93 ? -25.278 20.002 63.573 1.00 7.09 195 THR A N 1
ATOM 616 C CA . THR A 1 93 ? -25.047 18.711 62.958 1.00 7.66 195 THR A CA 1
ATOM 617 C C . THR A 1 93 ? -26.063 17.655 63.364 1.00 7.76 195 THR A C 1
ATOM 618 O O . THR A 1 93 ? -25.908 16.525 62.968 1.00 10.21 195 THR A O 1
ATOM 622 N N . ASP A 1 94 ? -27.031 18.044 64.154 1.00 7.87 196 ASP A N 1
ATOM 623 C CA . ASP A 1 94 ? -28.179 17.236 64.514 1.00 8.03 196 ASP A CA 1
ATOM 624 C C . ASP A 1 94 ? -29.441 18.039 64.240 1.00 6.57 196 ASP A C 1
ATOM 625 O O . ASP A 1 94 ? -29.408 19.289 64.197 1.00 7.06 196 ASP A O 1
ATOM 630 N N . ASP A 1 95 ? -30.563 17.357 64.074 1.00 6.85 197 ASP A N 1
ATOM 631 C CA . ASP A 1 95 ? -31.844 17.995 63.877 1.00 6.13 197 ASP A CA 1
ATOM 632 C C . ASP A 1 95 ? -32.071 19.081 64.921 1.00 6.28 197 ASP A C 1
ATOM 633 O O . ASP A 1 95 ? -31.760 18.891 66.092 1.00 8.08 197 ASP A O 1
ATOM 638 N N . PHE A 1 96 ? -32.653 20.204 64.504 1.00 5.74 198 PHE A N 1
ATOM 639 C CA . PHE A 1 96 ? -32.894 21.333 65.384 1.00 5.89 198 PHE A CA 1
ATOM 640 C C . PHE A 1 96 ? -34.005 22.163 64.790 1.00 5.22 198 PHE A C 1
ATOM 641 O O . PHE A 1 96 ? -34.011 22.356 63.581 1.00 6.10 198 PHE A O 1
ATOM 649 N N . GLU A 1 97 ? -34.876 22.698 65.631 1.00 5.38 199 GLU A N 1
ATOM 650 C CA . GLU A 1 97 ? -35.966 23.559 65.194 1.00 5.20 199 GLU A CA 1
ATOM 651 C C . GLU A 1 97 ? -36.009 24.840 66.022 1.00 5.18 199 GLU A C 1
ATOM 652 O O . GLU A 1 97 ? -36.076 24.760 67.257 1.00 6.24 199 GLU A O 1
ATOM 658 N N . PHE A 1 98 ? -35.984 25.978 65.349 1.00 4.94 200 PHE A N 1
ATOM 659 C CA . PHE A 1 98 ? -36.274 27.257 65.976 1.00 5.17 200 PHE A CA 1
ATOM 660 C C . PHE A 1 98 ? -37.753 27.612 65.811 1.00 4.85 200 PHE A C 1
ATOM 661 O O . PHE A 1 98 ? -38.328 27.475 64.724 1.00 5.59 200 PHE A O 1
ATOM 669 N N . VAL A 1 99 ? -38.325 28.182 66.885 1.00 5.13 201 VAL A N 1
ATOM 670 C CA . VAL A 1 99 ? -39.605 28.868 66.846 1.00 5.38 201 VAL A CA 1
ATOM 671 C C . VAL A 1 99 ? -39.327 30.286 67.351 1.00 5.47 201 VAL A C 1
ATOM 672 O O . VAL A 1 99 ? -39.277 30.552 68.551 1.00 5.84 201 VAL A O 1
ATOM 676 N N . ASN A 1 100 ? -39.074 31.200 66.408 1.00 5.57 202 ASN A N 1
ATOM 677 C CA . ASN A 1 100 ? -38.653 32.553 66.710 1.00 5.55 202 ASN A CA 1
ATOM 678 C C . ASN A 1 100 ? -39.804 33.545 66.606 1.00 5.56 202 ASN A C 1
ATOM 679 O O . ASN A 1 100 ? -40.524 33.527 65.615 1.00 6.48 202 ASN A O 1
ATOM 684 N N . GLU A 1 101 ? -39.963 34.423 67.592 1.00 5.57 203 GLU A N 1
ATOM 685 C CA A GLU A 1 101 ? -40.895 35.524 67.469 0.73 5.74 203 GLU A CA 1
ATOM 686 C CA B GLU A 1 101 ? -40.894 35.522 67.450 0.27 5.20 203 GLU A CA 1
ATOM 687 C C . GLU A 1 101 ? -40.432 36.457 66.345 1.00 5.47 203 GLU A C 1
ATOM 688 O O . GLU A 1 101 ? -39.219 36.643 66.142 1.00 5.99 203 GLU A O 1
ATOM 699 N N . THR A 1 102 ? -41.356 37.110 65.680 1.00 6.00 204 THR A N 1
ATOM 700 C CA . THR A 1 102 ? -40.993 38.140 64.720 1.00 6.19 204 THR A CA 1
ATOM 701 C C . THR A 1 102 ? -40.131 39.190 65.415 1.00 6.30 204 THR A C 1
ATOM 702 O O . THR A 1 102 ? -40.409 39.565 66.568 1.00 6.58 204 THR A O 1
ATOM 706 N N . GLY A 1 103 ? -39.128 39.667 64.720 1.00 6.49 205 GLY A N 1
ATOM 707 C CA . GLY A 1 103 ? -38.184 40.619 65.281 1.00 7.01 205 GLY A CA 1
ATOM 708 C C . GLY A 1 103 ? -37.021 39.991 66.037 1.00 6.39 205 GLY A C 1
ATOM 709 O O . GLY A 1 103 ? -36.111 40.698 66.471 1.00 7.81 205 GLY A O 1
ATOM 710 N N . THR A 1 104 ? -37.020 38.676 66.143 1.00 6.26 206 THR A N 1
ATOM 711 C CA . THR A 1 104 ? -35.815 37.976 66.593 1.00 6.04 206 THR A CA 1
ATOM 712 C C . THR A 1 104 ? -34.750 38.149 65.503 1.00 5.57 206 THR A C 1
ATOM 713 O O . THR A 1 104 ? -34.983 37.722 64.358 1.00 6.61 206 THR A O 1
ATOM 717 N N . VAL A 1 105 ? -33.615 38.729 65.853 1.00 5.34 207 VAL A N 1
ATOM 718 C CA . VAL A 1 105 ? -32.559 38.971 64.879 1.00 5.50 207 VAL A CA 1
ATOM 719 C C . VAL A 1 105 ? -31.264 38.418 65.474 1.00 5.40 207 VAL A C 1
ATOM 720 O O . VAL A 1 105 ? -30.934 38.745 66.636 1.00 6.76 207 VAL A O 1
ATOM 724 N N . PHE A 1 106 ? -30.515 37.654 64.696 1.00 5.12 208 PHE A N 1
ATOM 725 C CA . PHE A 1 106 ? -29.182 37.212 65.097 1.00 5.17 208 PHE A CA 1
ATOM 726 C C . PHE A 1 106 ? -28.157 38.091 64.363 1.00 5.28 208 PHE A C 1
ATOM 727 O O . PHE A 1 106 ? -28.116 38.100 63.146 1.00 5.78 208 PHE A O 1
ATOM 735 N N A ASN A 1 107 ? -27.395 38.859 65.148 0.65 5.36 209 ASN A N 1
ATOM 736 N N B ASN A 1 107 ? -27.375 38.826 65.150 0.35 5.44 209 ASN A N 1
ATOM 737 C CA A ASN A 1 107 ? -26.397 39.768 64.590 0.65 5.42 209 ASN A CA 1
ATOM 738 C CA B ASN A 1 107 ? -26.366 39.754 64.665 0.35 5.37 209 ASN A CA 1
ATOM 739 C C A ASN A 1 107 ? -25.032 39.083 64.667 0.65 5.13 209 ASN A C 1
ATOM 740 C C B ASN A 1 107 ? -24.994 39.084 64.695 0.35 5.22 209 ASN A C 1
ATOM 741 O O A ASN A 1 107 ? -24.447 38.981 65.764 0.65 5.65 209 ASN A O 1
ATOM 742 O O B ASN A 1 107 ? -24.345 39.003 65.748 0.35 5.29 209 ASN A O 1
ATOM 751 N N . PHE A 1 108 ? -24.595 38.602 63.537 1.00 5.36 210 PHE A N 1
ATOM 752 C CA . PHE A 1 108 ? -23.348 37.873 63.350 1.00 5.38 210 PHE A CA 1
ATOM 753 C C . PHE A 1 108 ? -22.138 38.794 63.207 1.00 5.65 210 PHE A C 1
ATOM 754 O O . PHE A 1 108 ? -20.996 38.298 63.192 1.00 6.22 210 PHE A O 1
ATOM 762 N N . GLY A 1 109 ? -22.346 40.096 63.080 1.00 6.03 211 GLY A N 1
ATOM 763 C CA . GLY A 1 109 ? -21.190 40.966 62.979 1.00 6.54 211 GLY A CA 1
ATOM 764 C C . GLY A 1 109 ? -20.282 40.537 61.857 1.00 6.09 211 GLY A C 1
ATOM 765 O O . GLY A 1 109 ? -20.715 40.236 60.745 1.00 6.26 211 GLY A O 1
ATOM 766 N N . ASP A 1 110 ? -18.964 40.581 62.132 1.00 6.73 212 ASP A N 1
ATOM 767 C CA . ASP A 1 110 ? -17.938 40.231 61.185 1.00 7.41 212 ASP A CA 1
ATOM 768 C C . ASP A 1 110 ? -17.604 38.731 61.143 1.00 6.67 212 ASP A C 1
ATOM 769 O O . ASP A 1 110 ? -16.959 38.298 60.188 1.00 7.68 212 ASP A O 1
ATOM 774 N N . THR A 1 111 ? -17.992 37.973 62.168 1.00 6.50 213 THR A N 1
ATOM 775 C CA . THR A 1 111 ? -17.446 36.647 62.360 1.00 6.84 213 THR A CA 1
ATOM 776 C C . THR A 1 111 ? -18.473 35.529 62.478 1.00 6.28 213 THR A C 1
ATOM 777 O O . THR A 1 111 ? -18.059 34.346 62.388 1.00 7.93 213 THR A O 1
ATOM 781 N N . GLY A 1 112 ? -19.741 35.791 62.742 1.00 6.00 214 GLY A N 1
ATOM 782 C CA . GLY A 1 112 ? -20.688 34.729 63.034 1.00 6.04 214 GLY A CA 1
ATOM 783 C C . GLY A 1 112 ? -21.425 34.200 61.798 1.00 5.25 214 GLY A C 1
ATOM 784 O O . GLY A 1 112 ? -21.352 34.759 60.700 1.00 5.75 214 GLY A O 1
ATOM 785 N N . GLY A 1 113 ? -22.200 33.150 62.028 1.00 5.38 215 GLY A N 1
ATOM 786 C CA . GLY A 1 113 ? -23.117 32.621 61.018 1.00 5.40 215 GLY A CA 1
ATOM 787 C C . GLY A 1 113 ? -23.752 31.355 61.556 1.00 5.22 215 GLY A C 1
ATOM 788 O O . GLY A 1 113 ? -23.382 30.860 62.624 1.00 5.58 215 GLY A O 1
ATOM 789 N N . PHE A 1 114 ? -24.715 30.813 60.798 1.00 5.27 216 PHE A N 1
ATOM 790 C CA . PHE A 1 114 ? -25.302 29.515 61.070 1.00 5.33 216 PHE A CA 1
ATOM 791 C C . PHE A 1 114 ? -24.956 28.568 59.911 1.00 5.36 216 PHE A C 1
ATOM 792 O O . PHE A 1 114 ? -25.076 28.937 58.742 1.00 5.76 216 PHE A O 1
ATOM 800 N N . TYR A 1 115 ? -24.602 27.340 60.250 1.00 5.85 217 TYR A N 1
ATOM 801 C CA . TYR A 1 115 ? -24.308 26.326 59.246 1.00 5.73 217 TYR A CA 1
ATOM 802 C C . TYR A 1 115 ? -24.961 25.026 59.702 1.00 6.10 217 TYR A C 1
ATOM 803 O O . TYR A 1 115 ? -24.527 24.479 60.724 1.00 7.78 217 TYR A O 1
ATOM 812 N N . ALA A 1 116 ? -25.951 24.542 58.991 1.00 5.55 218 ALA A N 1
ATOM 813 C CA . ALA A 1 116 ? -26.660 23.316 59.336 1.00 5.68 218 ALA A CA 1
ATOM 814 C C . ALA A 1 116 ? -26.282 22.260 58.291 1.00 5.74 218 ALA A C 1
ATOM 815 O O . ALA A 1 116 ? -26.436 22.502 57.128 1.00 7.12 218 ALA A O 1
ATOM 817 N N . SER A 1 117 ? -25.756 21.120 58.754 1.00 5.76 219 SER A N 1
ATOM 818 C CA . SER A 1 117 ? -25.268 20.146 57.816 1.00 5.80 219 SER A CA 1
ATOM 819 C C . SER A 1 117 ? -25.554 18.712 58.243 1.00 5.92 219 SER A C 1
ATOM 820 O O . SER A 1 117 ? -25.261 18.320 59.374 1.00 6.58 219 SER A O 1
ATOM 823 N N . GLY A 1 118 ? -25.980 17.920 57.262 1.00 5.81 220 GLY A N 1
ATOM 824 C CA . GLY A 1 118 ? -25.879 16.478 57.312 1.00 5.83 220 GLY A CA 1
ATOM 825 C C . GLY A 1 118 ? -24.449 16.034 57.027 1.00 5.85 220 GLY A C 1
ATOM 826 O O . GLY A 1 118 ? -23.519 16.862 56.983 1.00 7.35 220 GLY A O 1
ATOM 827 N N . SER A 1 119 ? -24.256 14.750 56.867 1.00 6.61 221 SER A N 1
ATOM 828 C CA . SER A 1 119 ? -22.905 14.223 56.693 1.00 7.60 221 SER A CA 1
ATOM 829 C C . SER A 1 119 ? -22.888 13.151 55.602 1.00 6.83 221 SER A C 1
ATOM 830 O O . SER A 1 119 ? -23.922 12.568 55.276 1.00 7.41 221 SER A O 1
ATOM 833 N N . HIS A 1 120 ? -21.707 12.880 55.100 1.00 7.52 222 HIS A N 1
ATOM 834 C CA . HIS A 1 120 ? -21.504 11.769 54.197 1.00 6.87 222 HIS A CA 1
ATOM 835 C C . HIS A 1 120 ? -20.382 10.867 54.676 1.00 6.96 222 HIS A C 1
ATOM 836 O O . HIS A 1 120 ? -19.542 11.239 55.509 1.00 7.74 222 HIS A O 1
ATOM 843 N N A THR A 1 121 ? -20.291 9.648 54.138 0.59 7.27 223 THR A N 1
ATOM 844 N N B THR A 1 121 ? -20.356 9.722 54.013 0.41 7.14 223 THR A N 1
ATOM 845 C CA A THR A 1 121 ? -19.129 8.783 54.202 0.59 8.05 223 THR A CA 1
ATOM 846 C CA B THR A 1 121 ? -19.229 8.814 54.113 0.41 7.72 223 THR A CA 1
ATOM 847 C C A THR A 1 121 ? -18.977 8.138 52.814 0.59 6.74 223 THR A C 1
ATOM 848 C C B THR A 1 121 ? -18.999 8.154 52.758 0.41 6.78 223 THR A C 1
ATOM 849 O O A THR A 1 121 ? -19.971 7.856 52.179 0.59 7.43 223 THR A O 1
ATOM 850 O O B THR A 1 121 ? -19.982 7.913 52.076 0.41 7.25 223 THR A O 1
ATOM 857 N N . GLN A 1 122 ? -17.749 7.832 52.370 1.00 7.85 224 GLN A N 1
ATOM 858 C CA . GLN A 1 122 ? -17.542 6.991 51.209 1.00 7.60 224 GLN A CA 1
ATOM 859 C C . GLN A 1 122 ? -17.707 5.560 51.615 1.00 7.34 224 GLN A C 1
ATOM 860 O O . GLN A 1 122 ? -16.899 5.017 52.407 1.00 10.56 224 GLN A O 1
ATOM 866 N N . ILE A 1 123 ? -18.720 4.919 51.141 1.00 7.18 225 ILE A N 1
ATOM 867 C CA . ILE A 1 123 ? -18.983 3.527 51.476 1.00 7.65 225 ILE A CA 1
ATOM 868 C C . ILE A 1 123 ? -18.408 2.540 50.459 1.00 7.79 225 ILE A C 1
ATOM 869 O O . ILE A 1 123 ? -18.056 1.440 50.861 1.00 8.80 225 ILE A O 1
ATOM 874 N N . THR A 1 124 ? -18.305 2.928 49.191 1.00 6.99 226 THR A N 1
ATOM 875 C CA . THR A 1 124 ? -17.861 1.962 48.192 1.00 6.75 226 THR A CA 1
ATOM 876 C C . THR A 1 124 ? -17.477 2.687 46.908 1.00 6.34 226 THR A C 1
ATOM 877 O O . THR A 1 124 ? -17.329 3.915 46.883 1.00 6.81 226 THR A O 1
ATOM 881 N N . THR A 1 125 ? -17.322 1.916 45.846 1.00 6.67 227 THR A N 1
ATOM 882 C CA . THR A 1 125 ? -16.963 2.373 44.511 1.00 6.90 227 THR A CA 1
ATOM 883 C C . THR A 1 125 ? -17.909 1.697 43.514 1.00 6.67 227 THR A C 1
ATOM 884 O O . THR A 1 125 ? -18.523 0.657 43.792 1.00 6.81 227 THR A O 1
ATOM 888 N N . LEU A 1 126 ? -17.987 2.338 42.330 1.00 8.35 228 LEU A N 1
ATOM 889 C CA . LEU A 1 126 ? -18.812 1.767 41.245 1.00 7.74 228 LEU A CA 1
ATOM 890 C C . LEU A 1 126 ? -18.157 0.574 40.636 1.00 7.81 228 LEU A C 1
ATOM 891 O O . LEU A 1 126 ? -16.981 0.606 40.307 1.00 10.32 228 LEU A O 1
ATOM 896 N N . ALA A 1 127 ? -18.959 -0.479 40.379 1.00 7.77 229 ALA A N 1
ATOM 897 C CA . ALA A 1 127 ? -18.475 -1.747 39.873 1.00 8.67 229 ALA A CA 1
ATOM 898 C C . ALA A 1 127 ? -19.172 -2.208 38.570 1.00 8.74 229 ALA A C 1
ATOM 899 O O . ALA A 1 127 ? -18.866 -3.277 38.099 1.00 11.06 229 ALA A O 1
ATOM 901 N N . SER A 1 128 ? -20.050 -1.384 37.994 1.00 8.42 230 SER A N 1
ATOM 902 C CA . SER A 1 128 ? -20.562 -1.629 36.643 1.00 7.99 230 SER A CA 1
ATOM 903 C C . SER A 1 128 ? -20.687 -0.284 35.945 1.00 8.01 230 SER A C 1
ATOM 904 O O . SER A 1 128 ? -20.787 0.768 36.597 1.00 11.13 230 SER A O 1
ATOM 907 N N . ASP A 1 129 ? -20.778 -0.304 34.632 1.00 7.51 231 ASP A N 1
ATOM 908 C CA . ASP A 1 129 ? -20.904 0.923 33.875 1.00 7.31 231 ASP A CA 1
ATOM 909 C C . ASP A 1 129 ? -22.373 1.401 33.910 1.00 7.17 231 ASP A C 1
ATOM 910 O O . ASP A 1 129 ? -23.311 0.606 33.782 1.00 9.27 231 ASP A O 1
ATOM 915 N N . ILE A 1 130 ? -22.538 2.685 34.074 1.00 6.50 232 ILE A N 1
ATOM 916 C CA . ILE A 1 130 ? -23.839 3.376 34.068 1.00 6.26 232 ILE A CA 1
ATOM 917 C C . ILE A 1 130 ? -23.992 4.124 32.746 1.00 6.46 232 ILE A C 1
ATOM 918 O O . ILE A 1 130 ? -23.075 4.861 32.349 1.00 6.87 232 ILE A O 1
ATOM 923 N N . VAL A 1 131 ? -25.137 3.948 32.114 1.00 6.53 233 VAL A N 1
ATOM 924 C CA . VAL A 1 131 ? -25.466 4.537 30.820 1.00 6.77 233 VAL A CA 1
ATOM 925 C C . VAL A 1 131 ? -26.486 5.654 31.001 1.00 6.21 233 VAL A C 1
ATOM 926 O O . VAL A 1 131 ? -27.606 5.446 31.500 1.00 6.58 233 VAL A O 1
ATOM 930 N N . LYS A 1 132 ? -26.117 6.857 30.547 1.00 6.73 234 LYS A N 1
ATOM 931 C CA A LYS A 1 132 ? -26.948 8.061 30.621 0.52 6.66 234 LYS A CA 1
ATOM 932 C CA B LYS A 1 132 ? -26.952 8.043 30.628 0.48 6.68 234 LYS A CA 1
ATOM 933 C C . LYS A 1 132 ? -28.321 7.780 30.022 1.00 6.36 234 LYS A C 1
ATOM 934 O O . LYS A 1 132 ? -28.461 7.259 28.913 1.00 7.21 234 LYS A O 1
ATOM 945 N N . ASN A 1 133 ? -29.345 8.174 30.779 1.00 6.62 235 ASN A N 1
ATOM 946 C CA . ASN A 1 133 ? -30.749 8.114 30.417 1.00 6.90 235 ASN A CA 1
ATOM 947 C C . ASN A 1 133 ? -31.304 6.703 30.306 1.00 7.92 235 ASN A C 1
ATOM 948 O O . ASN A 1 133 ? -32.435 6.567 29.896 1.00 11.59 235 ASN A O 1
ATOM 953 N N . GLN A 1 134 ? -30.536 5.685 30.694 1.00 6.63 236 GLN A N 1
ATOM 954 C CA . GLN A 1 134 ? -30.926 4.317 30.480 1.00 7.13 236 GLN A CA 1
ATOM 955 C C . GLN A 1 134 ? -30.854 3.498 31.762 1.00 6.71 236 GLN A C 1
ATOM 956 O O . GLN A 1 134 ? -31.819 2.816 32.122 1.00 8.06 236 GLN A O 1
ATOM 962 N N . SER A 1 135 ? -29.727 3.522 32.471 1.00 6.61 237 SER A N 1
ATOM 963 C CA . SER A 1 135 ? -29.579 2.675 33.619 1.00 6.40 237 SER A CA 1
ATOM 964 C C . SER A 1 135 ? -30.508 3.104 34.775 1.00 5.57 237 SER A C 1
ATOM 965 O O . SER A 1 135 ? -30.692 4.276 35.037 1.00 6.39 237 SER A O 1
ATOM 968 N N . GLN A 1 136 ? -30.989 2.081 35.498 1.00 5.74 238 GLN A N 1
ATOM 969 C CA . GLN A 1 136 ? -31.712 2.254 36.760 1.00 5.69 238 GLN A CA 1
ATOM 970 C C . GLN A 1 136 ? -31.095 1.383 37.855 1.00 5.63 238 GLN A C 1
ATOM 971 O O . GLN A 1 136 ? -31.716 1.180 38.902 1.00 5.89 238 GLN A O 1
ATOM 977 N N . SER A 1 137 ? -29.887 0.888 37.632 1.00 6.14 239 SER A N 1
ATOM 978 C CA A SER A 1 137 ? -29.188 0.087 38.619 0.81 6.48 239 SER A CA 1
ATOM 979 C CA B SER A 1 137 ? -29.191 0.031 38.566 0.19 6.09 239 SER A CA 1
ATOM 980 C C . SER A 1 137 ? -27.703 0.179 38.320 1.00 6.55 239 SER A C 1
ATOM 981 O O . SER A 1 137 ? -27.266 0.534 37.234 1.00 7.55 239 SER A O 1
ATOM 986 N N . PHE A 1 138 ? -26.919 -0.224 39.345 1.00 6.58 240 PHE A N 1
ATOM 987 C CA . PHE A 1 138 ? -25.472 -0.315 39.191 1.00 6.57 240 PHE A CA 1
ATOM 988 C C . PHE A 1 138 ? -24.986 -1.306 40.256 1.00 6.61 240 PHE A C 1
ATOM 989 O O . PHE A 1 138 ? -25.567 -1.429 41.338 1.00 7.04 240 PHE A O 1
ATOM 997 N N . ASP A 1 139 ? -23.865 -1.942 39.953 1.00 6.81 241 ASP A N 1
ATOM 998 C CA . ASP A 1 139 ? -23.195 -2.778 40.923 1.00 7.12 241 ASP A CA 1
ATOM 999 C C . ASP A 1 139 ? -22.169 -1.909 41.673 1.00 6.44 241 ASP A C 1
ATOM 1000 O O . ASP A 1 139 ? -21.624 -0.953 41.135 1.00 7.10 241 ASP A O 1
ATOM 1005 N N . VAL A 1 140 ? -21.908 -2.324 42.910 1.00 6.96 242 VAL A N 1
ATOM 1006 C CA . VAL A 1 140 ? -20.895 -1.704 43.756 1.00 6.75 242 VAL A CA 1
ATOM 1007 C C . VAL A 1 140 ? -19.909 -2.774 44.199 1.00 6.67 242 VAL A C 1
ATOM 1008 O O . VAL A 1 140 ? -20.182 -3.964 44.175 1.00 7.42 242 VAL A O 1
ATOM 1012 N N . ALA A 1 141 ? -18.762 -2.309 44.710 1.00 6.63 243 ALA A N 1
ATOM 1013 C CA . ALA A 1 141 ? -17.787 -3.220 45.294 1.00 7.01 243 ALA A CA 1
ATOM 1014 C C . ALA A 1 141 ? -18.285 -3.771 46.650 1.00 7.11 243 ALA A C 1
ATOM 1015 O O . ALA A 1 141 ? -17.855 -4.882 47.007 1.00 8.48 243 ALA A O 1
ATOM 1017 N N . ASP A 1 142 ? -19.107 -3.045 47.377 1.00 7.05 244 ASP A N 1
ATOM 1018 C CA . ASP A 1 142 ? -19.548 -3.447 48.710 1.00 7.43 244 ASP A CA 1
ATOM 1019 C C . ASP A 1 142 ? -20.905 -2.780 48.971 1.00 6.86 244 ASP A C 1
ATOM 1020 O O . ASP A 1 142 ? -20.965 -1.581 49.086 1.00 7.40 244 ASP A O 1
ATOM 1025 N N . ALA A 1 143 ? -21.962 -3.593 49.071 1.00 7.53 245 ALA A N 1
ATOM 1026 C CA . ALA A 1 143 ? -23.291 -3.077 49.363 1.00 8.20 245 ALA A CA 1
ATOM 1027 C C . ALA A 1 143 ? -23.699 -3.353 50.800 1.00 8.12 245 ALA A C 1
ATOM 1028 O O . ALA A 1 143 ? -24.862 -3.132 51.158 1.00 8.61 245 ALA A O 1
ATOM 1030 N N . SER A 1 144 ? -22.770 -3.752 51.673 1.00 8.12 246 SER A N 1
AT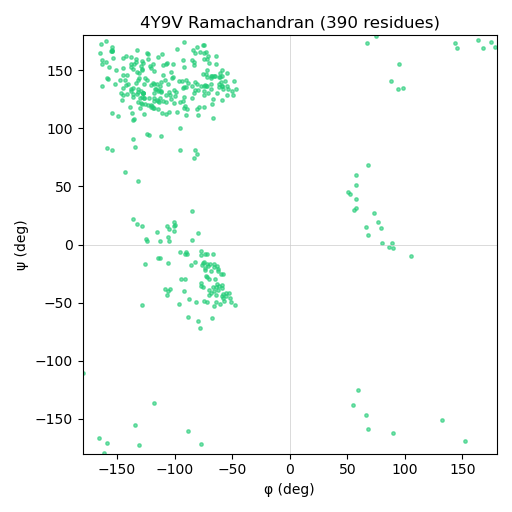OM 1031 C CA . SER A 1 144 ? -23.127 -4.129 53.025 1.00 8.48 246 SER A CA 1
ATOM 1032 C C . SER A 1 144 ? -23.667 -2.996 53.871 1.00 8.16 246 SER A C 1
ATOM 1033 O O . SER A 1 144 ? -24.330 -3.242 54.890 1.00 9.72 246 SER A O 1
ATOM 1036 N N . GLN A 1 145 ? -23.415 -1.741 53.484 1.00 8.10 247 GLN A N 1
ATOM 1037 C CA . GLN A 1 145 ? -23.890 -0.584 54.228 1.00 8.72 247 GLN A CA 1
ATOM 1038 C C . GLN A 1 145 ? -25.031 0.116 53.514 1.00 9.07 247 GLN A C 1
ATOM 1039 O O . GLN A 1 145 ? -25.386 1.243 53.888 1.00 14.78 247 GLN A O 1
ATOM 1045 N N . ILE A 1 146 ? -25.660 -0.508 52.550 1.00 8.22 248 ILE A N 1
ATOM 1046 C CA . ILE A 1 146 ? -26.721 0.083 51.725 1.00 7.85 248 ILE A CA 1
ATOM 1047 C C . ILE A 1 146 ? -28.049 -0.574 52.018 1.00 8.39 248 ILE A C 1
ATOM 1048 O O . ILE A 1 146 ? -28.163 -1.790 52.018 1.00 9.64 248 ILE A O 1
ATOM 1053 N N A GLN A 1 147 ? -29.087 0.238 52.207 0.42 8.40 249 GLN A N 1
ATOM 1054 N N B GLN A 1 147 ? -29.061 0.259 52.206 0.58 9.12 249 GLN A N 1
ATOM 1055 C CA A GLN A 1 147 ? -30.452 -0.143 52.534 0.42 8.75 249 GLN A CA 1
ATOM 1056 C CA B GLN A 1 147 ? -30.401 -0.300 52.266 0.58 10.40 249 GLN A CA 1
ATOM 1057 C C A GLN A 1 147 ? -31.449 0.602 51.630 0.42 8.26 249 GLN A C 1
ATOM 1058 C C B GLN A 1 147 ? -31.373 0.594 51.516 0.58 7.98 249 GLN A C 1
ATOM 1059 O O A GLN A 1 147 ? -31.109 1.699 51.157 0.42 5.90 249 GLN A O 1
ATOM 1060 O O B GLN A 1 147 ? -31.138 1.750 51.198 0.58 8.25 249 GLN A O 1
ATOM 1071 N N A LYS A 1 148 ? -32.639 0.025 51.430 0.46 9.40 250 LYS A N 1
ATOM 1072 N N B LYS A 1 148 ? -32.477 -0.044 51.212 0.54 9.83 250 LYS A N 1
ATOM 1073 C CA A LYS A 1 148 ? -33.688 0.742 50.743 0.46 9.57 250 LYS A CA 1
ATOM 1074 C CA B LYS A 1 148 ? -33.588 0.646 50.594 0.54 9.69 250 LYS A CA 1
ATOM 1075 C C A LYS A 1 148 ? -33.891 2.108 51.374 0.46 7.99 250 LYS A C 1
ATOM 1076 C C B LYS A 1 148 ? -33.903 1.972 51.239 0.54 7.84 250 LYS A C 1
ATOM 1077 O O A LYS A 1 148 ? -33.907 2.218 52.590 0.46 8.47 250 LYS A O 1
ATOM 1078 O O B LYS A 1 148 ? -33.976 2.086 52.456 0.54 10.76 250 LYS A O 1
ATOM 1089 N N . GLY A 1 149 ? -34.085 3.058 50.482 1.00 7.93 251 GLY A N 1
ATOM 1090 C CA . GLY A 1 149 ? -34.365 4.391 50.945 1.00 7.83 251 GLY A CA 1
ATOM 1091 C C . GLY A 1 149 ? -33.149 5.259 51.171 1.00 6.88 251 GLY A C 1
ATOM 1092 O O . GLY A 1 149 ? -33.317 6.469 51.388 1.00 8.12 251 GLY A O 1
ATOM 1093 N N . ASP A 1 150 ? -31.967 4.665 51.140 1.00 6.17 252 ASP A N 1
ATOM 1094 C CA . ASP A 1 150 ? -30.763 5.463 51.366 1.00 5.87 252 ASP A CA 1
ATOM 1095 C C . ASP A 1 150 ? -30.591 6.490 50.238 1.00 5.36 252 ASP A C 1
ATOM 1096 O O . ASP A 1 150 ? -30.836 6.225 49.057 1.00 5.87 252 ASP A O 1
ATOM 1101 N N . TRP A 1 151 ? -30.069 7.654 50.641 1.00 5.28 253 TRP A N 1
ATOM 1102 C CA . TRP A 1 151 ? -29.572 8.688 49.769 1.00 5.21 253 TRP A CA 1
ATOM 1103 C C . TRP A 1 151 ? -28.087 8.419 49.517 1.00 4.87 253 TRP A C 1
ATOM 1104 O O . TRP A 1 151 ? -27.282 8.491 50.441 1.00 5.55 253 TRP A O 1
ATOM 1115 N N . LEU A 1 152 ? -27.780 8.051 48.268 1.00 4.75 254 LEU A N 1
ATOM 1116 C CA . LEU A 1 152 ? -26.416 7.835 47.851 1.00 5.07 254 LEU A CA 1
ATOM 1117 C C . LEU A 1 152 ? -25.997 8.953 46.878 1.00 4.71 254 LEU A C 1
ATOM 1118 O O . LEU A 1 152 ? -26.821 9.561 46.189 1.00 5.23 254 LEU A O 1
ATOM 1123 N N . VAL A 1 153 ? -24.692 9.180 46.838 1.00 5.02 255 VAL A N 1
ATOM 1124 C CA . VAL A 1 153 ? -24.087 10.097 45.875 1.00 5.00 255 VAL A CA 1
ATOM 1125 C C . VAL A 1 153 ? -23.137 9.279 45.010 1.00 4.82 255 VAL A C 1
ATOM 1126 O O . VAL A 1 153 ? -22.242 8.601 45.510 1.00 5.94 255 VAL A O 1
ATOM 1130 N N . ILE A 1 154 ? -23.332 9.364 43.685 1.00 4.89 256 ILE A N 1
ATOM 1131 C CA . ILE A 1 154 ? -22.359 8.903 42.721 1.00 5.08 256 ILE A CA 1
ATOM 1132 C C . ILE A 1 154 ? -21.496 10.121 42.415 1.00 5.05 256 ILE A C 1
ATOM 1133 O O . ILE A 1 154 ? -22.027 11.172 42.077 1.00 5.41 256 ILE A O 1
ATOM 1138 N N . TYR A 1 155 ? -20.168 10.017 42.535 1.00 5.23 257 TYR A N 1
ATOM 1139 C CA . TYR A 1 155 ? -19.321 11.194 42.344 1.00 5.41 257 TYR A CA 1
ATOM 1140 C C . TYR A 1 155 ? -18.002 10.807 41.722 1.00 5.10 257 TYR A C 1
ATOM 1141 O O . TYR A 1 155 ? -17.330 9.886 42.189 1.00 6.31 257 TYR A O 1
ATOM 1150 N N . CYS A 1 156 ? -17.639 11.526 40.665 1.00 5.12 258 CYS A N 1
ATOM 1151 C CA . CYS A 1 156 ? -16.323 11.356 40.028 1.00 5.32 258 CYS A CA 1
ATOM 1152 C C . CYS A 1 156 ? -15.358 12.386 40.583 1.00 5.30 258 CYS A C 1
ATOM 1153 O O . CYS A 1 156 ? -15.577 13.574 40.486 1.00 5.84 258 CYS A O 1
ATOM 1156 N N . THR A 1 157 ? -14.235 11.878 41.149 1.00 5.62 259 THR A N 1
ATOM 1157 C CA . THR A 1 157 ? -13.280 12.781 41.781 1.00 5.84 259 THR A CA 1
ATOM 1158 C C . THR A 1 157 ? -12.352 13.479 40.809 1.00 5.68 259 THR A C 1
ATOM 1159 O O . THR A 1 157 ? -11.606 14.374 41.215 1.00 6.48 259 THR A O 1
ATOM 1163 N N A ASP A 1 158 ? -12.363 13.101 39.536 0.45 5.89 260 ASP A N 1
ATOM 1164 N N B ASP A 1 158 ? -12.388 13.103 39.533 0.55 5.96 260 ASP A N 1
ATOM 1165 C CA A ASP A 1 158 ? -11.469 13.751 38.592 0.45 6.32 260 ASP A CA 1
ATOM 1166 C CA B ASP A 1 158 ? -11.522 13.663 38.491 0.55 6.03 260 ASP A CA 1
ATOM 1167 C C A ASP A 1 158 ? -12.016 15.082 38.093 0.45 5.72 260 ASP A C 1
ATOM 1168 C C B ASP A 1 158 ? -11.991 15.047 38.068 0.55 5.88 260 ASP A C 1
ATOM 1169 O O A ASP A 1 158 ? -13.185 15.248 37.733 0.45 6.09 260 ASP A O 1
ATOM 1170 O O B ASP A 1 158 ? -13.163 15.286 37.710 0.55 5.92 260 ASP A O 1
ATOM 1179 N N . ASP A 1 159 ? -11.068 16.015 38.042 1.00 6.22 261 ASP A N 1
ATOM 1180 C CA . ASP A 1 159 ? -11.347 17.361 37.579 1.00 6.14 261 ASP A CA 1
ATOM 1181 C C . ASP A 1 159 ? -11.903 17.338 36.143 1.00 5.89 261 ASP A C 1
ATOM 1182 O O . ASP A 1 159 ? -11.524 16.523 35.304 1.00 6.44 261 ASP A O 1
ATOM 1187 N N . PHE A 1 160 ? -12.814 18.286 35.887 1.00 5.66 262 PHE A N 1
ATOM 1188 C CA . PHE A 1 160 ? -13.388 18.532 34.570 1.00 5.67 262 PHE A CA 1
ATOM 1189 C C . PHE A 1 160 ? -14.249 17.357 34.083 1.00 5.74 262 PHE A C 1
ATOM 1190 O O . PHE A 1 160 ? -14.620 17.320 32.921 1.00 6.85 262 PHE A O 1
ATOM 1198 N N . SER A 1 161 ? -14.643 16.428 34.951 1.00 5.53 263 SER A N 1
ATOM 1199 C CA . SER A 1 161 ? -15.324 15.241 34.486 1.00 5.52 263 SER A CA 1
ATOM 1200 C C . SER A 1 161 ? -16.780 15.487 34.091 1.00 5.59 263 SER A C 1
ATOM 1201 O O . SER A 1 161 ? -17.350 14.646 33.389 1.00 6.31 263 SER A O 1
ATOM 1204 N N . TYR A 1 162 ? -17.355 16.611 34.501 1.00 5.02 264 TYR A N 1
ATOM 1205 C CA . TYR A 1 162 ? -18.633 17.052 33.958 1.00 5.07 264 TYR A CA 1
ATOM 1206 C C . TYR A 1 162 ? -18.438 18.068 32.809 1.00 5.09 264 TYR A C 1
ATOM 1207 O O . TYR A 1 162 ? -19.033 17.922 31.754 1.00 6.35 264 TYR A O 1
ATOM 1216 N N . SER A 1 163 ? -17.642 19.105 33.035 1.00 5.60 265 SER A N 1
ATOM 1217 C CA . SER A 1 163 ? -17.473 20.161 32.054 1.00 5.59 265 SER A CA 1
ATOM 1218 C C . SER A 1 163 ? -16.040 20.634 32.013 1.00 5.68 265 SER A C 1
ATOM 1219 O O . SER A 1 163 ? -15.376 20.715 33.040 1.00 5.93 265 SER A O 1
ATOM 1222 N N . PRO A 1 164 ? -15.572 21.017 30.804 1.00 6.08 266 PRO A N 1
ATOM 1223 C CA . PRO A 1 164 ? -14.212 21.494 30.638 1.00 6.25 266 PRO A CA 1
ATOM 1224 C C . PRO A 1 164 ? -13.988 22.919 31.106 1.00 5.71 266 PRO A C 1
ATOM 1225 O O . PRO A 1 164 ? -12.847 23.413 31.082 1.00 6.81 266 PRO A O 1
ATOM 1229 N N . TYR A 1 165 ? -15.040 23.640 31.519 1.00 5.62 267 TYR A N 1
ATOM 1230 C CA . TYR A 1 165 ? -14.881 25.051 31.810 1.00 5.76 267 TYR A CA 1
ATOM 1231 C C . TYR A 1 165 ? -14.218 25.355 33.149 1.00 5.84 267 TYR A C 1
ATOM 1232 O O . TYR A 1 165 ? -13.567 26.403 33.283 1.00 6.75 267 TYR A O 1
ATOM 1241 N N . ARG A 1 166 ? -14.443 24.519 34.179 1.00 5.34 268 ARG A N 1
ATOM 1242 C CA . ARG A 1 166 ? -13.850 24.764 35.497 1.00 5.55 268 ARG A CA 1
ATOM 1243 C C . ARG A 1 166 ? -13.479 23.412 36.088 1.00 5.61 268 ARG A C 1
ATOM 1244 O O . ARG A 1 166 ? -14.203 22.437 35.933 1.00 5.49 268 ARG A O 1
ATOM 1252 N N . ASN A 1 167 ? -12.332 23.365 36.774 1.00 5.73 269 ASN A N 1
ATOM 1253 C CA A ASN A 1 167 ? -11.820 22.097 37.227 0.62 6.04 269 ASN A CA 1
ATOM 1254 C CA B ASN A 1 167 ? -11.825 22.081 37.216 0.38 5.91 269 ASN A CA 1
ATOM 1255 C C . ASN A 1 167 ? -12.783 21.366 38.179 1.00 5.64 269 ASN A C 1
ATOM 1256 O O . ASN A 1 167 ? -12.840 20.134 38.179 1.00 6.12 269 ASN A O 1
ATOM 1265 N N . TYR A 1 168 ? -13.520 22.141 38.963 1.00 5.22 270 TYR A N 1
ATOM 1266 C CA . TYR A 1 168 ? -14.427 21.581 39.950 1.00 5.42 270 TYR A CA 1
ATOM 1267 C C . TYR A 1 168 ? -15.805 21.205 39.383 1.00 5.07 270 TYR A C 1
ATOM 1268 O O . TYR A 1 168 ? -16.649 20.720 40.134 1.00 5.54 270 TYR A O 1
ATOM 1277 N N . TYR A 1 169 ? -15.981 21.347 38.076 1.00 5.08 271 TYR A N 1
ATOM 1278 C CA . TYR A 1 169 ? -17.194 20.835 37.418 1.00 5.01 271 TYR A CA 1
ATOM 1279 C C . TYR A 1 169 ? -16.988 19.337 37.165 1.00 4.87 271 TYR A C 1
ATOM 1280 O O . TYR A 1 169 ? -16.610 18.903 36.075 1.00 5.43 271 TYR A O 1
ATOM 1289 N N . ARG A 1 170 ? -17.236 18.556 38.232 1.00 4.88 272 ARG A N 1
ATOM 1290 C CA . ARG A 1 170 ? -17.069 17.121 38.254 1.00 4.80 272 ARG A CA 1
ATOM 1291 C C . ARG A 1 170 ? -18.428 16.461 38.158 1.00 4.77 272 ARG A C 1
ATOM 1292 O O . ARG A 1 170 ? -19.457 16.993 38.614 1.00 5.60 272 ARG A O 1
ATOM 1300 N N . LYS A 1 171 ? -18.474 15.276 37.533 1.00 4.99 273 LYS A N 1
ATOM 1301 C CA . LYS A 1 171 ? -19.754 14.597 37.305 1.00 4.91 273 LYS A CA 1
ATOM 1302 C C . LYS A 1 171 ? -20.177 13.801 38.552 1.00 4.64 273 LYS A C 1
ATOM 1303 O O . LYS A 1 171 ? -19.365 13.358 39.352 1.00 5.64 273 LYS A O 1
ATOM 1309 N N . GLY A 1 172 ? -21.493 13.606 38.650 1.00 4.66 274 GLY A N 1
ATOM 1310 C CA . GLY A 1 172 ? -22.087 12.845 39.728 1.00 4.89 274 GLY A CA 1
ATOM 1311 C C . GLY A 1 172 ? -23.566 13.140 39.807 1.00 4.59 274 GLY A C 1
ATOM 1312 O O . GLY A 1 172 ? -24.074 13.981 39.067 1.00 4.95 274 GLY A O 1
ATOM 1313 N N . GLU A 1 173 ? -24.260 12.454 40.707 1.00 4.56 275 GLU A N 1
ATOM 1314 C CA . GLU A 1 173 ? -25.674 12.702 40.931 1.00 4.64 275 GLU A CA 1
ATOM 1315 C C . GLU A 1 173 ? -26.103 12.053 42.251 1.00 4.60 275 GLU A C 1
ATOM 1316 O O . GLU A 1 173 ? -25.407 11.191 42.785 1.00 5.38 275 GLU A O 1
ATOM 1322 N N . PHE A 1 174 ? -27.258 12.452 42.727 1.00 4.63 276 PHE A N 1
ATOM 1323 C CA . PHE A 1 174 ? -27.886 11.857 43.879 1.00 4.67 276 PHE A CA 1
ATOM 1324 C C . PHE A 1 174 ? -28.903 10.814 43.445 1.00 4.86 276 PHE A C 1
ATOM 1325 O O . PHE A 1 174 ? -29.629 11.036 42.472 1.00 5.35 276 PHE A O 1
ATOM 1333 N N . VAL A 1 175 ? -28.966 9.689 44.172 1.00 4.90 277 VAL A N 1
ATOM 1334 C CA . VAL A 1 175 ? -29.950 8.667 43.922 1.00 5.27 277 VAL A CA 1
ATOM 1335 C C . VAL A 1 175 ? -30.551 8.206 45.261 1.00 5.20 277 VAL A C 1
ATOM 1336 O O . VAL A 1 175 ? -29.910 8.299 46.299 1.00 5.99 277 VAL A O 1
ATOM 1340 N N . GLU A 1 176 ? -31.767 7.681 45.171 1.00 5.61 278 GLU A N 1
ATOM 1341 C CA . GLU A 1 176 ? -32.401 6.964 46.279 1.00 5.41 278 GLU A CA 1
ATOM 1342 C C . GLU A 1 176 ? -32.521 5.488 45.912 1.00 5.23 278 GLU A C 1
ATOM 1343 O O . GLU A 1 176 ? -32.960 5.124 44.832 1.00 5.60 278 GLU A O 1
ATOM 1349 N N . VAL A 1 177 ? -32.104 4.637 46.858 1.00 5.46 279 VAL A N 1
ATOM 1350 C CA . VAL A 1 177 ? -32.083 3.205 46.631 1.00 5.47 279 VAL A CA 1
ATOM 1351 C C . VAL A 1 177 ? -33.496 2.621 46.664 1.00 5.34 279 VAL A C 1
ATOM 1352 O O . VAL A 1 177 ? -34.246 2.816 47.621 1.00 6.30 279 VAL A O 1
ATOM 1356 N N . ALA A 1 178 ? -33.822 1.857 45.623 1.00 5.47 280 ALA A N 1
ATOM 1357 C CA . ALA A 1 178 ? -35.056 1.096 45.517 1.00 5.63 280 ALA A CA 1
ATOM 1358 C C . ALA A 1 178 ? -34.916 -0.326 46.055 1.00 5.99 280 ALA A C 1
ATOM 1359 O O . ALA A 1 178 ? -35.841 -0.858 46.664 1.00 7.61 280 ALA A O 1
ATOM 1361 N N . SER A 1 179 ? -33.788 -0.997 45.803 1.00 6.04 281 SER A N 1
ATOM 1362 C CA . SER A 1 179 ? -33.574 -2.346 46.300 1.00 6.52 281 SER A CA 1
ATOM 1363 C C . SER A 1 179 ? -32.086 -2.655 46.206 1.00 6.58 281 SER A C 1
ATOM 1364 O O . SER A 1 179 ? -31.358 -2.056 45.427 1.00 7.11 281 SER A O 1
ATOM 1367 N N . VAL A 1 180 ? -31.681 -3.642 47.021 1.00 7.22 282 VAL A N 1
ATOM 1368 C CA . VAL A 1 180 ? -30.324 -4.174 47.006 1.00 7.65 282 VAL A CA 1
ATOM 1369 C C . VAL A 1 180 ? -30.419 -5.701 46.861 1.00 7.96 282 VAL A C 1
ATOM 1370 O O . VAL A 1 180 ? -31.149 -6.314 47.633 1.00 10.54 282 VAL A O 1
ATOM 1374 N N . SER A 1 181 ? -29.682 -6.262 45.935 1.00 8.98 283 SER A N 1
ATOM 1375 C CA . SER A 1 181 ? -29.616 -7.712 45.730 1.00 10.73 283 SER A CA 1
ATOM 1376 C C . SER A 1 181 ? -28.136 -8.041 45.533 1.00 10.98 283 SER A C 1
ATOM 1377 O O . SER A 1 181 ? -27.559 -7.694 44.515 1.00 10.92 283 SER A O 1
ATOM 1380 N N . GLY A 1 182 ? -27.531 -8.667 46.540 1.00 12.04 284 GLY A N 1
ATOM 1381 C CA . GLY A 1 182 ? -26.102 -8.875 46.505 1.00 12.81 284 GLY A CA 1
ATOM 1382 C C . GLY A 1 182 ? -25.399 -7.521 46.411 1.00 11.40 284 GLY A C 1
ATOM 1383 O O . GLY A 1 182 ? -25.685 -6.631 47.222 1.00 11.29 284 GLY A O 1
ATOM 1384 N N . ASN A 1 183 ? -24.562 -7.326 45.428 1.00 11.03 285 ASN A N 1
ATOM 1385 C CA . ASN A 1 183 ? -23.885 -6.057 45.205 1.00 9.40 285 ASN A CA 1
ATOM 1386 C C . ASN A 1 183 ? -24.562 -5.222 44.122 1.00 8.53 285 ASN A C 1
ATOM 1387 O O . ASN A 1 183 ? -23.968 -4.223 43.683 1.00 9.68 285 ASN A O 1
ATOM 1392 N N . THR A 1 184 ? -25.791 -5.529 43.765 1.00 8.79 286 THR A N 1
ATOM 1393 C CA . THR A 1 184 ? -26.533 -4.762 42.772 1.00 8.21 286 THR A CA 1
ATOM 1394 C C . THR A 1 184 ? -27.510 -3.811 43.466 1.00 7.50 286 THR A C 1
ATOM 1395 O O . THR A 1 184 ? -28.393 -4.244 44.231 1.00 9.29 286 THR A O 1
ATOM 1399 N N . VAL A 1 185 ? -27.353 -2.532 43.185 1.00 6.60 287 VAL A N 1
ATOM 1400 C CA . VAL A 1 185 ? -28.178 -1.463 43.732 1.00 6.15 287 VAL A CA 1
ATOM 1401 C C . VAL A 1 185 ? -29.130 -0.984 42.648 1.00 6.05 287 VAL A C 1
ATOM 1402 O O . VAL A 1 185 ? -28.672 -0.452 41.622 1.00 7.90 287 VAL A O 1
ATOM 1406 N N . LYS A 1 186 ? -30.433 -1.196 42.827 1.00 5.92 288 LYS A N 1
ATOM 1407 C CA . LYS A 1 186 ? -31.427 -0.601 41.927 1.00 5.70 288 LYS A CA 1
ATOM 1408 C C . LYS A 1 186 ? -31.840 0.715 42.542 1.00 5.51 288 LYS A C 1
ATOM 1409 O O . LYS A 1 186 ? -32.083 0.762 43.777 1.00 6.49 288 LYS A O 1
ATOM 1415 N N . PHE A 1 187 ? -31.911 1.773 41.753 1.00 5.22 289 PHE A N 1
ATOM 1416 C CA . PHE A 1 187 ? -32.270 3.096 42.260 1.00 5.07 289 PHE A CA 1
ATOM 1417 C C . PHE A 1 187 ? -33.486 3.606 41.496 1.00 4.92 289 PHE A C 1
ATOM 1418 O O . PHE A 1 187 ? -33.798 3.165 40.403 1.00 5.96 289 PHE A O 1
ATOM 1426 N N . PHE A 1 188 ? -34.174 4.580 42.102 1.00 5.30 290 PHE A N 1
ATOM 1427 C CA . PHE A 1 188 ? -35.330 5.179 41.477 1.00 5.20 290 PHE A CA 1
ATOM 1428 C C . PHE A 1 188 ? -34.912 6.158 40.385 1.00 5.53 290 PHE A C 1
ATOM 1429 O O . PHE A 1 188 ? -34.001 6.991 40.560 1.00 7.12 290 PHE A O 1
ATOM 1437 N N . GLY A 1 189 ? -35.591 6.106 39.263 1.00 5.54 291 GLY A N 1
ATOM 1438 C CA . GLY A 1 189 ? -35.280 7.005 38.156 1.00 6.41 291 GLY A CA 1
ATOM 1439 C C . GLY A 1 189 ? -34.244 6.418 37.233 1.00 5.64 291 GLY A C 1
ATOM 1440 O O . GLY A 1 189 ? -34.010 5.225 37.196 1.00 6.04 291 GLY A O 1
ATOM 1441 N N . ARG A 1 190 ? -33.647 7.319 36.426 1.00 6.22 292 ARG A N 1
ATOM 1442 C CA . ARG A 1 190 ? -32.709 6.903 35.412 1.00 6.15 292 ARG A CA 1
ATOM 1443 C C . ARG A 1 190 ? -31.464 7.769 35.537 1.00 6.25 292 ARG A C 1
ATOM 1444 O O . ARG A 1 190 ? -31.511 8.952 35.924 1.00 8.13 292 ARG A O 1
ATOM 1452 N N . ALA A 1 191 ? -30.313 7.189 35.217 1.00 5.56 293 ALA A N 1
ATOM 1453 C CA . ALA A 1 191 ? -29.050 7.917 35.353 1.00 5.41 293 ALA A CA 1
ATOM 1454 C C . ALA A 1 191 ? -29.053 9.171 34.479 1.00 5.26 293 ALA A C 1
ATOM 1455 O O . ALA A 1 191 ? -29.467 9.151 33.324 1.00 6.21 293 ALA A O 1
ATOM 1457 N N . TYR A 1 192 ? -28.501 10.251 35.037 1.00 5.37 294 TYR A N 1
ATOM 1458 C CA . TYR A 1 192 ? -28.367 11.490 34.321 1.00 5.71 294 TYR A CA 1
ATOM 1459 C C . TYR A 1 192 ? -27.059 11.617 33.568 1.00 5.74 294 TYR A C 1
ATOM 1460 O O . TYR A 1 192 ? -26.881 12.575 32.787 1.00 7.59 294 TYR A O 1
ATOM 1469 N N . ASP A 1 193 ? -26.135 10.696 33.728 1.00 5.66 295 ASP A N 1
ATOM 1470 C CA . ASP A 1 193 ? -24.837 10.757 33.073 1.00 5.89 295 ASP A CA 1
ATOM 1471 C C . ASP A 1 193 ? -24.295 9.339 32.929 1.00 5.60 295 ASP A C 1
ATOM 1472 O O . ASP A 1 193 ? -24.841 8.388 33.460 1.00 6.13 295 ASP A O 1
ATOM 1477 N N . ASN A 1 194 ? -23.205 9.257 32.153 1.00 6.04 296 ASN A N 1
ATOM 1478 C CA . ASN A 1 194 ? -22.426 8.045 32.019 1.00 6.35 296 ASN A CA 1
ATOM 1479 C C . ASN A 1 194 ? -21.348 8.009 33.112 1.00 6.12 296 ASN A C 1
ATOM 1480 O O . ASN A 1 194 ? -20.692 9.029 33.359 1.00 7.11 296 ASN A O 1
ATOM 1485 N N . TYR A 1 195 ? -21.137 6.843 33.699 1.00 6.06 297 TYR A N 1
ATOM 1486 C CA . TYR A 1 195 ? -20.087 6.632 34.698 1.00 6.59 297 TYR A CA 1
ATOM 1487 C C . TYR A 1 195 ? -19.496 5.251 34.458 1.00 6.90 297 TYR A C 1
ATOM 1488 O O . TYR A 1 195 ? -20.247 4.280 34.350 1.00 7.74 297 TYR A O 1
ATOM 1497 N N . LEU A 1 196 ? -18.181 5.160 34.374 1.00 7.79 298 LEU A N 1
ATOM 1498 C CA . LEU A 1 196 ? -17.512 3.884 34.073 1.00 8.72 298 LEU A CA 1
ATOM 1499 C C . LEU A 1 196 ? -16.800 3.326 35.287 1.00 9.48 298 LEU A C 1
ATOM 1500 O O . LEU A 1 196 ? -16.193 4.073 36.067 1.00 9.67 298 LEU A O 1
ATOM 1505 N N A THR A 1 197 ? -16.765 2.007 35.390 0.57 11.14 299 THR A N 1
ATOM 1506 N N B THR A 1 197 ? -16.746 2.014 35.450 0.43 10.67 299 THR A N 1
ATOM 1507 C CA A THR A 1 197 ? -16.026 1.327 36.434 0.57 12.62 299 THR A CA 1
ATOM 1508 C CA B THR A 1 197 ? -16.008 1.363 36.526 0.43 12.48 299 THR A CA 1
ATOM 1509 C C A THR A 1 197 ? -14.596 1.832 36.498 0.57 12.91 299 THR A C 1
ATOM 1510 C C B THR A 1 197 ? -14.537 1.685 36.474 0.43 12.91 299 THR A C 1
ATOM 1511 O O A THR A 1 197 ? -14.045 2.019 37.586 0.57 11.92 299 THR A O 1
ATOM 1512 O O B THR A 1 197 ? -13.727 1.667 37.388 0.43 15.76 299 THR A O 1
ATOM 1519 N N . SER A 1 198 ? -14.024 1.976 35.281 1.00 12.28 300 SER A N 1
ATOM 1520 C CA . SER A 1 198 ? -12.658 2.358 35.092 1.00 14.23 300 SER A CA 1
ATOM 1521 C C . SER A 1 198 ? -12.323 3.762 35.554 1.00 14.13 300 SER A C 1
ATOM 1522 O O . SER A 1 198 ? -11.134 4.108 35.690 1.00 15.24 300 SER A O 1
ATOM 1525 N N . GLU A 1 199 ? -13.293 4.620 35.736 1.00 11.42 301 GLU A N 1
ATOM 1526 C CA . GLU A 1 199 ? -13.152 5.986 36.162 1.00 10.15 301 GLU A CA 1
ATOM 1527 C C . GLU A 1 199 ? -13.058 6.029 37.711 1.00 9.59 301 GLU A C 1
ATOM 1528 O O . GLU A 1 199 ? -13.366 5.056 38.395 1.00 9.79 301 GLU A O 1
ATOM 1534 N N . ASN A 1 200 ? -12.665 7.179 38.270 1.00 9.48 302 ASN A N 1
ATOM 1535 C CA . ASN A 1 200 ? -12.599 7.382 39.697 1.00 8.92 302 ASN A CA 1
ATOM 1536 C C . ASN A 1 200 ? -13.982 7.768 40.250 1.00 7.95 302 ASN A C 1
ATOM 1537 O O . ASN A 1 200 ? -14.260 8.926 40.485 1.00 9.42 302 ASN A O 1
ATOM 1542 N N . ILE A 1 201 ? -14.852 6.753 40.325 1.00 8.07 303 ILE A N 1
ATOM 1543 C CA . ILE A 1 201 ? -16.243 6.933 40.754 1.00 7.21 303 ILE A CA 1
ATOM 1544 C C . ILE A 1 201 ? -16.444 6.370 42.131 1.00 8.22 303 ILE A C 1
ATOM 1545 O O . ILE A 1 201 ? -16.343 5.157 42.369 1.00 14.03 303 ILE A O 1
ATOM 1550 N N . VAL A 1 202 ? -16.699 7.236 43.102 1.00 6.33 304 VAL A N 1
ATOM 1551 C CA . VAL A 1 202 ? -16.935 6.869 44.475 1.00 6.15 304 VAL A CA 1
ATOM 1552 C C . VAL A 1 202 ? -18.444 6.907 44.727 1.00 5.84 304 VAL A C 1
ATOM 1553 O O . VAL A 1 202 ? -19.199 7.625 44.068 1.00 6.30 304 VAL A O 1
ATOM 1557 N N . ILE A 1 203 ? -18.863 6.118 45.734 1.00 5.69 305 ILE A N 1
ATOM 1558 C CA . ILE A 1 203 ? -20.242 6.050 46.180 1.00 5.61 305 ILE A CA 1
ATOM 1559 C C . ILE A 1 203 ? -20.277 6.514 47.652 1.00 5.58 305 ILE A C 1
ATOM 1560 O O . ILE A 1 203 ? -19.642 5.890 48.507 1.00 6.49 305 ILE A O 1
ATOM 1565 N N . LEU A 1 204 ? -20.981 7.597 47.895 1.00 5.35 306 LEU A N 1
ATOM 1566 C CA . LEU A 1 204 ? -21.162 8.158 49.214 1.00 5.68 306 LEU A CA 1
ATOM 1567 C C . LEU A 1 204 ? -22.555 7.806 49.733 1.00 5.37 306 LEU A C 1
ATOM 1568 O O . LEU A 1 204 ? -23.491 7.686 48.951 1.00 6.19 306 LEU A O 1
ATOM 1573 N N A LYS A 1 205 ? -22.690 7.709 51.052 0.75 5.34 307 LYS A N 1
ATOM 1574 N N B LYS A 1 205 ? -22.696 7.690 51.047 0.25 5.24 307 LYS A N 1
ATOM 1575 C CA A LYS A 1 205 ? -23.975 7.602 51.704 0.75 5.46 307 LYS A CA 1
ATOM 1576 C CA B LYS A 1 205 ? -23.987 7.597 51.706 0.25 5.48 307 LYS A CA 1
ATOM 1577 C C A LYS A 1 205 ? -24.198 8.824 52.561 0.75 5.38 307 LYS A C 1
ATOM 1578 C C B LYS A 1 205 ? -24.186 8.838 52.570 0.25 5.55 307 LYS A C 1
ATOM 1579 O O A LYS A 1 205 ? -23.273 9.177 53.339 0.75 6.22 307 LYS A O 1
ATOM 1580 O O B LYS A 1 205 ? -23.271 9.237 53.303 0.25 5.34 307 LYS A O 1
ATOM 1591 N N . VAL A 1 206 ? -25.370 9.424 52.479 1.00 5.28 308 VAL A N 1
ATOM 1592 C CA . VAL A 1 206 ? -25.694 10.654 53.203 1.00 5.54 308 VAL A CA 1
ATOM 1593 C C . VAL A 1 206 ? -26.567 10.363 54.399 1.00 5.96 308 VAL A C 1
ATOM 1594 O O . VAL A 1 206 ? -27.514 9.606 54.328 1.00 8.08 308 VAL A O 1
ATOM 1598 N N A ASN A 1 207 ? -26.254 11.059 55.501 0.73 6.90 309 ASN A N 1
ATOM 1599 N N B ASN A 1 207 ? -26.235 11.025 55.520 0.27 5.06 309 ASN A N 1
ATOM 1600 C CA A ASN A 1 207 ? -27.099 11.090 56.705 0.73 7.47 309 ASN A CA 1
ATOM 1601 C CA B ASN A 1 207 ? -27.080 11.112 56.707 0.27 7.57 309 ASN A CA 1
ATOM 1602 C C A ASN A 1 207 ? -27.628 12.513 56.796 0.73 6.84 309 ASN A C 1
ATOM 1603 C C B ASN A 1 207 ? -27.623 12.537 56.796 0.27 6.88 309 ASN A C 1
ATOM 1604 O O A ASN A 1 207 ? -26.857 13.409 57.174 0.73 7.93 309 ASN A O 1
ATOM 1605 O O B ASN A 1 207 ? -26.906 13.459 57.213 0.27 6.76 309 ASN A O 1
ATOM 1614 N N . PRO A 1 208 ? -28.848 12.774 56.367 1.00 6.65 310 PRO A N 1
ATOM 1615 C CA . PRO A 1 208 ? -29.332 14.151 56.220 1.00 6.75 310 PRO A CA 1
ATOM 1616 C C . PRO A 1 208 ? -29.664 14.805 57.567 1.00 6.03 310 PRO A C 1
ATOM 1617 O O . PRO A 1 208 ? -30.006 14.109 58.532 1.00 8.42 310 PRO A O 1
ATOM 1621 N N . ILE A 1 209 ? -29.641 16.130 57.568 1.00 5.45 311 ILE A N 1
ATOM 1622 C CA . ILE A 1 209 ? -30.094 16.926 58.723 1.00 5.60 311 ILE A CA 1
ATOM 1623 C C . ILE A 1 209 ? -31.484 17.499 58.448 1.00 5.46 311 ILE A C 1
ATOM 1624 O O . ILE A 1 209 ? -31.804 17.886 57.327 1.00 5.62 311 ILE A O 1
ATOM 1629 N N A ASN A 1 210 ? -32.290 17.617 59.530 0.88 5.55 312 ASN A N 1
ATOM 1630 N N B ASN A 1 210 ? -32.263 17.579 59.522 0.12 5.50 312 ASN A N 1
ATOM 1631 C CA A ASN A 1 210 ? -33.578 18.291 59.480 0.88 5.60 312 ASN A CA 1
ATOM 1632 C CA B ASN A 1 210 ? -33.521 18.305 59.524 0.12 5.54 312 ASN A CA 1
ATOM 1633 C C A ASN A 1 210 ? -33.528 19.544 60.387 0.88 5.41 312 ASN A C 1
ATOM 1634 C C B ASN A 1 210 ? -33.345 19.522 60.443 0.12 5.65 312 ASN A C 1
ATOM 1635 O O A ASN A 1 210 ? -33.819 19.472 61.586 0.88 6.01 312 ASN A O 1
ATOM 1636 O O B ASN A 1 210 ? -33.409 19.400 61.659 0.12 6.22 312 ASN A O 1
ATOM 1645 N N . PHE A 1 211 ? -33.097 20.649 59.806 1.00 5.52 313 PHE A N 1
ATOM 1646 C CA . PHE A 1 211 ? -32.929 21.937 60.446 1.00 5.63 313 PHE A CA 1
ATOM 1647 C C . PHE A 1 211 ? -34.091 22.817 60.037 1.00 5.92 313 PHE A C 1
ATOM 1648 O O . PHE A 1 211 ? -34.260 23.076 58.849 1.00 8.06 313 PHE A O 1
ATOM 1656 N N . LYS A 1 212 ? -34.907 23.228 61.002 1.00 5.99 314 LYS A N 1
ATOM 1657 C CA A LYS A 1 212 ? -36.187 23.911 60.754 0.56 6.95 314 LYS A CA 1
ATOM 1658 C CA B LYS A 1 212 ? -36.210 23.871 60.808 0.44 6.44 314 LYS A CA 1
ATOM 1659 C C . LYS A 1 212 ? -36.234 25.250 61.444 1.00 5.66 314 LYS A C 1
ATOM 1660 O O . LYS A 1 212 ? -35.657 25.456 62.523 1.00 6.04 314 LYS A O 1
ATOM 1671 N N . PHE A 1 213 ? -37.013 26.154 60.850 1.00 5.84 315 PHE A N 1
ATOM 1672 C CA . PHE A 1 213 ? -37.295 27.436 61.475 1.00 5.58 315 PHE A CA 1
ATOM 1673 C C . PHE A 1 213 ? -38.578 27.974 60.852 1.00 5.43 315 PHE A C 1
ATOM 1674 O O . PHE A 1 213 ? -38.806 27.845 59.649 1.00 5.98 315 PHE A O 1
ATOM 1682 N N . ASN A 1 214 ? -39.396 28.632 61.668 1.00 5.61 316 ASN A N 1
ATOM 1683 C CA . ASN A 1 214 ? -40.526 29.386 61.175 1.00 5.76 316 ASN A CA 1
ATOM 1684 C C . ASN A 1 214 ? -40.088 30.708 60.544 1.00 6.09 316 ASN A C 1
ATOM 1685 O O . ASN A 1 214 ? -40.679 31.188 59.560 1.00 7.92 316 ASN A O 1
ATOM 1690 N N . TYR A 1 215 ? -39.073 31.321 61.132 1.00 5.79 317 TYR A N 1
ATOM 1691 C CA . TYR A 1 215 ? -38.654 32.697 60.880 1.00 6.04 317 TYR A CA 1
ATOM 1692 C C . TYR A 1 215 ? -37.200 32.767 61.301 1.00 5.97 317 TYR A C 1
ATOM 1693 O O . TYR A 1 215 ? -36.886 32.385 62.435 1.00 7.28 317 TYR A O 1
ATOM 1702 N N A LEU A 1 216 ? -36.360 33.272 60.414 0.65 5.54 318 LEU A N 1
ATOM 1703 N N B LEU A 1 216 ? -36.302 33.221 60.434 0.35 5.58 318 LEU A N 1
ATOM 1704 C CA A LEU A 1 216 ? -34.944 33.450 60.759 0.65 5.70 318 LEU A CA 1
ATOM 1705 C CA B LEU A 1 216 ? -34.910 33.482 60.729 0.35 5.48 318 LEU A CA 1
ATOM 1706 C C A LEU A 1 216 ? -34.539 34.753 60.096 0.65 5.45 318 LEU A C 1
ATOM 1707 C C B LEU A 1 216 ? -34.487 34.786 60.041 0.35 5.66 318 LEU A C 1
ATOM 1708 O O A LEU A 1 216 ? -34.694 34.907 58.869 0.65 8.05 318 LEU A O 1
ATOM 1709 O O B LEU A 1 216 ? -34.542 34.833 58.811 0.35 5.77 318 LEU A O 1
ATOM 1718 N N . LYS A 1 217 ? -34.058 35.718 60.874 1.00 5.58 319 LYS A N 1
ATOM 1719 C CA . LYS A 1 217 ? -33.646 37.032 60.403 1.00 5.34 319 LYS A CA 1
ATOM 1720 C C . LYS A 1 217 ? -32.263 37.309 61.000 1.00 5.32 319 LYS A C 1
ATOM 1721 O O . LYS A 1 217 ? -32.045 37.157 62.202 1.00 5.95 319 LYS A O 1
ATOM 1727 N N . THR A 1 218 ? -31.340 37.709 60.116 1.00 5.55 320 THR A N 1
ATOM 1728 C CA . THR A 1 218 ? -29.934 37.829 60.480 1.00 5.84 320 THR A CA 1
ATOM 1729 C C . THR A 1 218 ? -29.375 39.131 59.965 1.00 5.41 320 THR A C 1
ATOM 1730 O O . THR A 1 218 ? -29.833 39.698 58.951 1.00 5.79 320 THR A O 1
ATOM 1734 N N A VAL A 1 219 ? -28.319 39.616 60.620 0.35 5.42 321 VAL A N 1
ATOM 1735 N N B VAL A 1 219 ? -28.308 39.579 60.643 0.65 5.78 321 VAL A N 1
ATOM 1736 C CA A VAL A 1 219 ? -27.570 40.763 60.107 0.35 5.70 321 VAL A CA 1
ATOM 1737 C CA B VAL A 1 219 ? -27.515 40.729 60.261 0.65 5.43 321 VAL A CA 1
ATOM 1738 C C A VAL A 1 219 ? -26.090 40.425 60.291 0.35 5.86 321 VAL A C 1
ATOM 1739 C C B VAL A 1 219 ? -26.035 40.347 60.316 0.65 5.49 321 VAL A C 1
ATOM 1740 O O A VAL A 1 219 ? -25.690 39.893 61.327 0.35 6.32 321 VAL A O 1
ATOM 1741 O O B VAL A 1 219 ? -25.602 39.770 61.309 0.65 6.99 321 VAL A O 1
ATOM 1748 N N . SER A 1 220 ? -25.286 40.731 59.277 1.00 5.69 322 SER A N 1
ATOM 1749 C CA . SER A 1 220 ? -23.857 40.546 59.249 1.00 5.93 322 SER A CA 1
ATOM 1750 C C . SER A 1 220 ? -23.257 41.791 58.576 1.00 6.30 322 SER A C 1
ATOM 1751 O O . SER A 1 220 ? -23.947 42.477 57.840 1.00 7.23 322 SER A O 1
ATOM 1754 N N . THR A 1 221 ? -21.976 42.041 58.812 1.00 6.25 323 THR A N 1
ATOM 1755 C CA . THR A 1 221 ? -21.327 43.063 58.012 1.00 6.32 323 THR A CA 1
ATOM 1756 C C . THR A 1 221 ? -21.099 42.562 56.591 1.00 6.09 323 THR A C 1
ATOM 1757 O O . THR A 1 221 ? -21.148 41.358 56.305 1.00 6.42 323 THR A O 1
ATOM 1761 N N . ASP A 1 222 ? -20.796 43.489 55.685 1.00 6.63 324 ASP A N 1
ATOM 1762 C CA . ASP A 1 222 ? -20.445 43.121 54.330 1.00 6.75 324 ASP A CA 1
ATOM 1763 C C . ASP A 1 222 ? -19.065 42.472 54.236 1.00 6.73 324 ASP A C 1
ATOM 1764 O O . ASP A 1 222 ? -18.702 41.969 53.171 1.00 8.42 324 ASP A O 1
ATOM 1769 N N . ASN A 1 223 ? -18.281 42.459 55.303 1.00 7.04 325 ASN A N 1
ATOM 1770 C CA . ASN A 1 223 ? -16.994 41.822 55.386 1.00 7.97 325 ASN A CA 1
ATOM 1771 C C . ASN A 1 223 ? -17.059 40.414 55.971 1.00 7.22 325 ASN A C 1
ATOM 1772 O O . ASN A 1 223 ? -16.035 39.708 55.979 1.00 9.37 325 ASN A O 1
ATOM 1777 N N . ASN A 1 224 ? -18.206 39.972 56.458 1.00 6.73 326 ASN A N 1
ATOM 1778 C CA . ASN A 1 224 ? -18.296 38.671 57.133 1.00 6.09 326 ASN A CA 1
ATOM 1779 C C . ASN A 1 224 ? -18.233 37.574 56.048 1.00 5.96 326 ASN A C 1
ATOM 1780 O O . ASN A 1 224 ? -19.133 37.524 55.197 1.00 6.34 326 ASN A O 1
ATOM 1785 N N . PRO A 1 225 ? -17.234 36.705 56.063 1.00 6.25 327 PRO A N 1
ATOM 1786 C CA . PRO A 1 225 ? -17.099 35.710 54.995 1.00 6.86 327 PRO A CA 1
ATOM 1787 C C . PRO A 1 225 ? -18.052 34.564 55.113 1.00 7.02 327 PRO A C 1
ATOM 1788 O O . PRO A 1 225 ? -18.223 33.813 54.173 1.00 12.73 327 PRO A O 1
ATOM 1792 N N . ASN A 1 226 ? -18.773 34.445 56.213 1.00 6.12 328 ASN A N 1
ATOM 1793 C CA . ASN A 1 226 ? -19.744 33.363 56.376 1.00 6.17 328 ASN A CA 1
ATOM 1794 C C . ASN A 1 226 ? -21.046 33.742 55.697 1.00 5.96 328 ASN A C 1
ATOM 1795 O O . ASN A 1 226 ? -21.589 34.856 55.892 1.00 6.56 328 ASN A O 1
ATOM 1800 N N . VAL A 1 227 ? -21.601 32.829 54.921 1.00 5.66 329 VAL A N 1
ATOM 1801 C CA . VAL A 1 227 ? -22.987 32.967 54.484 1.00 5.59 329 VAL A CA 1
ATOM 1802 C C . VAL A 1 227 ? -23.863 32.915 55.727 1.00 5.45 329 VAL A C 1
ATOM 1803 O O . VAL A 1 227 ? -23.687 32.012 56.558 1.00 6.66 329 VAL A O 1
ATOM 1807 N N . PRO A 1 228 ? -24.798 33.850 55.924 1.00 5.15 330 PRO A N 1
ATOM 1808 C CA . PRO A 1 228 ? -25.558 33.847 57.167 1.00 5.39 330 PRO A CA 1
ATOM 1809 C C . PRO A 1 228 ? -26.219 32.541 57.534 1.00 5.04 330 PRO A C 1
ATOM 1810 O O . PRO A 1 228 ? -26.217 32.144 58.689 1.00 5.67 330 PRO A O 1
ATOM 1814 N N . LEU A 1 229 ? -26.820 31.862 56.532 1.00 5.02 331 LEU A N 1
ATOM 1815 C CA . LEU A 1 229 ? -27.289 30.498 56.742 1.00 5.22 331 LEU A CA 1
ATOM 1816 C C . LEU A 1 229 ? -26.885 29.643 55.526 1.00 4.98 331 LEU A C 1
ATOM 1817 O O . LEU A 1 229 ? -27.188 29.991 54.380 1.00 5.02 331 LEU A O 1
ATOM 1822 N N . VAL A 1 230 ? -26.260 28.504 55.823 1.00 5.07 332 VAL A N 1
ATOM 1823 C CA . VAL A 1 230 ? -26.085 27.413 54.870 1.00 4.98 332 VAL A CA 1
ATOM 1824 C C . VAL A 1 230 ? -26.862 26.208 55.425 1.00 4.72 332 VAL A C 1
ATOM 1825 O O . VAL A 1 230 ? -26.721 25.871 56.598 1.00 5.47 332 VAL A O 1
ATOM 1829 N N . ILE A 1 231 ? -27.645 25.558 54.546 1.00 4.77 333 ILE A N 1
ATOM 1830 C CA . ILE A 1 231 ? -28.236 24.246 54.808 1.00 4.92 333 ILE A CA 1
ATOM 1831 C C . ILE A 1 231 ? -27.583 23.287 53.820 1.00 4.69 333 ILE A C 1
ATOM 1832 O O . ILE A 1 231 ? -27.618 23.543 52.621 1.00 5.24 333 ILE A O 1
ATOM 1837 N N . ASP A 1 232 ? -26.972 22.216 54.345 1.00 4.90 334 ASP A N 1
ATOM 1838 C CA . ASP A 1 232 ? -26.128 21.321 53.568 1.00 4.78 334 ASP A CA 1
ATOM 1839 C C . ASP A 1 232 ? -26.535 19.881 53.861 1.00 4.78 334 ASP A C 1
ATOM 1840 O O . ASP A 1 232 ? -26.733 19.524 55.030 1.00 5.37 334 ASP A O 1
ATOM 1845 N N . TYR A 1 233 ? -26.683 19.056 52.823 1.00 4.53 335 TYR A N 1
ATOM 1846 C CA . TYR A 1 233 ? -27.019 17.648 52.998 1.00 4.68 335 TYR A CA 1
ATOM 1847 C C . TYR A 1 233 ? -28.352 17.484 53.793 1.00 4.73 335 TYR A C 1
ATOM 1848 O O . TYR A 1 233 ? -28.444 16.836 54.833 1.00 5.31 335 TYR A O 1
ATOM 1857 N N . ALA A 1 234 ? -29.404 18.058 53.196 1.00 4.91 336 ALA A N 1
ATOM 1858 C CA . ALA A 1 234 ? -30.771 17.903 53.665 1.00 4.91 336 ALA A CA 1
ATOM 1859 C C . ALA A 1 234 ? -31.638 17.481 52.470 1.00 4.88 336 ALA A C 1
ATOM 1860 O O . ALA A 1 234 ? -31.349 17.809 51.322 1.00 4.85 336 ALA A O 1
ATOM 1862 N N . ARG A 1 235 ? -32.738 16.772 52.773 1.00 5.63 337 ARG A N 1
ATOM 1863 C CA A ARG A 1 235 ? -33.654 16.331 51.735 0.49 5.43 337 ARG A CA 1
ATOM 1864 C CA B ARG A 1 235 ? -33.657 16.319 51.730 0.51 5.32 337 ARG A CA 1
ATOM 1865 C C . ARG A 1 235 ? -35.113 16.495 52.162 1.00 5.53 337 ARG A C 1
ATOM 1866 O O . ARG A 1 235 ? -35.453 16.479 53.346 1.00 6.60 337 ARG A O 1
ATOM 1881 N N A ASN A 1 236 ? -35.940 16.612 51.139 0.46 5.31 338 ASN A N 1
ATOM 1882 N N B ASN A 1 236 ? -36.020 16.597 51.201 0.54 5.68 338 ASN A N 1
ATOM 1883 C CA A ASN A 1 236 ? -37.395 16.605 51.222 0.46 5.27 338 ASN A CA 1
ATOM 1884 C CA B ASN A 1 236 ? -37.454 16.501 51.410 0.54 5.91 338 ASN A CA 1
ATOM 1885 C C A ASN A 1 236 ? -37.895 17.578 52.292 0.46 4.86 338 ASN A C 1
ATOM 1886 C C B ASN A 1 236 ? -37.985 17.597 52.334 0.54 5.80 338 ASN A C 1
ATOM 1887 O O A ASN A 1 236 ? -38.398 17.238 53.362 0.46 6.56 338 ASN A O 1
ATOM 1888 O O B ASN A 1 236 ? -38.589 17.314 53.371 0.54 7.34 338 ASN A O 1
ATOM 1897 N N . PHE A 1 237 ? -37.757 18.878 51.963 1.00 5.08 339 PHE A N 1
ATOM 1898 C CA . PHE A 1 237 ? -38.122 19.950 52.877 1.00 5.11 339 PHE A CA 1
ATOM 1899 C C . PHE A 1 237 ? -38.571 21.200 52.124 1.00 4.85 339 PHE A C 1
ATOM 1900 O O . PHE A 1 237 ? -38.245 21.424 50.977 1.00 5.23 339 PHE A O 1
ATOM 1908 N N A GLU A 1 238 ? -39.242 22.065 52.890 0.46 5.74 340 GLU A N 1
ATOM 1909 N N B GLU A 1 238 ? -39.333 21.997 52.875 0.54 5.52 340 GLU A N 1
ATOM 1910 C CA A GLU A 1 238 ? -39.497 23.472 52.616 0.46 5.71 340 GLU A CA 1
ATOM 1911 C CA B GLU A 1 238 ? -39.676 23.353 52.459 0.54 5.89 340 GLU A CA 1
ATOM 1912 C C A GLU A 1 238 ? -39.399 24.222 53.930 0.46 5.70 340 GLU A C 1
ATOM 1913 C C B GLU A 1 238 ? -39.103 24.264 53.515 0.54 5.64 340 GLU A C 1
ATOM 1914 O O A GLU A 1 238 ? -40.089 23.870 54.899 0.46 7.55 340 GLU A O 1
ATOM 1915 O O B GLU A 1 238 ? -39.285 24.039 54.717 0.54 6.20 340 GLU A O 1
ATOM 1926 N N A THR A 1 239 ? -38.544 25.235 54.076 0.38 6.15 341 THR A N 1
ATOM 1927 N N B THR A 1 239 ? -38.406 25.323 53.115 0.62 6.16 341 THR A N 1
ATOM 1928 C CA A THR A 1 239 ? -38.331 25.905 55.362 0.38 5.56 341 THR A CA 1
ATOM 1929 C CA B THR A 1 239 ? -37.839 26.265 54.082 0.62 6.65 341 THR A CA 1
ATOM 1930 C C A THR A 1 239 ? -39.374 27.013 55.600 0.38 5.42 341 THR A C 1
ATOM 1931 C C B THR A 1 239 ? -38.964 27.131 54.691 0.62 6.62 341 THR A C 1
ATOM 1932 O O A THR A 1 239 ? -40.170 27.294 54.706 0.38 6.15 341 THR A O 1
ATOM 1933 O O B THR A 1 239 ? -40.023 27.274 54.102 0.62 7.50 341 THR A O 1
ATOM 1940 N N A GLY A 1 240 ? -39.274 27.592 56.786 0.40 5.48 342 GLY A N 1
ATOM 1941 N N B GLY A 1 240 ? -38.643 27.732 55.864 0.60 6.76 342 GLY A N 1
ATOM 1942 C CA A GLY A 1 240 ? -39.966 28.811 57.058 0.40 5.39 342 GLY A CA 1
ATOM 1943 C CA B GLY A 1 240 ? -39.441 28.788 56.415 0.60 6.23 342 GLY A CA 1
ATOM 1944 C C A GLY A 1 240 ? -39.295 29.967 56.418 0.40 6.65 342 GLY A C 1
ATOM 1945 C C B GLY A 1 240 ? -39.016 30.173 55.920 0.60 6.02 342 GLY A C 1
ATOM 1946 O O A GLY A 1 240 ? -38.469 29.858 55.506 0.40 6.39 342 GLY A O 1
ATOM 1947 O O B GLY A 1 240 ? -38.241 30.282 54.997 0.60 7.16 342 GLY A O 1
ATOM 1948 N N . TYR A 1 241 ? -39.551 31.212 56.672 1.00 6.72 343 TYR A N 1
ATOM 1949 C CA . TYR A 1 241 ? -39.158 32.526 56.215 1.00 5.73 343 TYR A CA 1
ATOM 1950 C C . TYR A 1 241 ? -37.720 32.842 56.631 1.00 5.30 343 TYR A C 1
ATOM 1951 O O . TYR A 1 241 ? -37.385 32.706 57.811 1.00 6.51 343 TYR A O 1
ATOM 1960 N N . PHE A 1 242 ? -36.903 33.277 55.695 1.00 5.54 344 PHE A N 1
ATOM 1961 C CA . PHE A 1 242 ? -35.526 33.677 55.921 1.00 5.50 344 PHE A CA 1
ATOM 1962 C C . PHE A 1 242 ? -35.270 35.059 55.382 1.00 5.13 344 PHE A C 1
ATOM 1963 O O . PHE A 1 242 ? -35.700 35.390 54.277 1.00 6.00 344 PHE A O 1
ATOM 1971 N N . GLU A 1 243 ? -34.522 35.855 56.147 1.00 5.18 345 GLU A N 1
ATOM 1972 C CA . GLU A 1 243 ? -34.122 37.168 55.735 1.00 5.63 345 GLU A CA 1
ATOM 1973 C C . GLU A 1 243 ? -32.719 37.459 56.265 1.00 5.40 345 GLU A C 1
ATOM 1974 O O . GLU A 1 243 ? -32.461 37.242 57.454 1.00 6.69 345 GLU A O 1
ATOM 1980 N N . ASN A 1 244 ? -31.841 38.000 55.420 1.00 5.45 346 ASN A N 1
ATOM 1981 C CA . ASN A 1 244 ? -30.540 38.478 55.881 1.00 5.30 346 ASN A CA 1
ATOM 1982 C C . ASN A 1 244 ? -30.321 39.894 55.438 1.00 5.58 346 ASN A C 1
ATOM 1983 O O . ASN A 1 244 ? -30.807 40.330 54.392 1.00 6.41 346 ASN A O 1
ATOM 1988 N N A LYS A 1 245 ? -29.488 40.585 56.203 0.43 5.95 347 LYS A N 1
ATOM 1989 N N B LYS A 1 245 ? -29.487 40.594 56.198 0.57 6.04 347 LYS A N 1
ATOM 1990 C CA A LYS A 1 245 ? -28.801 41.787 55.755 0.43 6.28 347 LYS A CA 1
ATOM 1991 C CA B LYS A 1 245 ? -28.801 41.823 55.820 0.57 6.35 347 LYS A CA 1
ATOM 1992 C C A LYS A 1 245 ? -27.312 41.518 55.889 0.43 6.00 347 LYS A C 1
ATOM 1993 C C B LYS A 1 245 ? -27.314 41.544 55.889 0.57 5.91 347 LYS A C 1
ATOM 1994 O O A LYS A 1 245 ? -26.893 41.002 56.921 0.43 8.01 347 LYS A O 1
ATOM 1995 O O B LYS A 1 245 ? -26.863 41.031 56.914 0.57 7.23 347 LYS A O 1
ATOM 2006 N N . GLY A 1 246 ? -26.556 41.867 54.875 1.00 6.06 348 GLY A N 1
ATOM 2007 C CA . GLY A 1 246 ? -25.128 41.727 54.929 1.00 6.49 348 GLY A CA 1
ATOM 2008 C C . GLY A 1 246 ? -24.643 40.349 54.535 1.00 5.85 348 GLY A C 1
ATOM 2009 O O . GLY A 1 246 ? -25.370 39.506 53.993 1.00 6.44 348 GLY A O 1
ATOM 2010 N N . GLY A 1 247 ? -23.348 40.136 54.806 1.00 6.42 349 GLY A N 1
ATOM 2011 C CA . GLY A 1 247 ? -22.622 38.975 54.351 1.00 6.23 349 GLY A CA 1
ATOM 2012 C C . GLY A 1 247 ? -21.807 39.285 53.102 1.00 6.02 349 GLY A C 1
ATOM 2013 O O . GLY A 1 247 ? -22.307 39.918 52.183 1.00 6.44 349 GLY A O 1
ATOM 2014 N N . LYS A 1 248 ? -20.559 38.846 53.078 1.00 5.67 350 LYS A N 1
ATOM 2015 C CA . LYS A 1 248 ? -19.689 39.185 51.953 1.00 5.62 350 LYS A CA 1
ATOM 2016 C C . LYS A 1 248 ? -20.084 38.476 50.651 1.00 5.30 350 LYS A C 1
ATOM 2017 O O . LYS A 1 248 ? -20.046 39.095 49.599 1.00 6.00 350 LYS A O 1
ATOM 2023 N N . PHE A 1 249 ? -20.402 37.176 50.743 1.00 5.55 351 PHE A N 1
ATOM 2024 C CA . PHE A 1 249 ? -20.466 36.347 49.541 1.00 5.53 351 PHE A CA 1
ATOM 2025 C C . PHE A 1 249 ? -21.871 35.979 49.095 1.00 4.99 351 PHE A C 1
ATOM 2026 O O . PHE A 1 249 ? -22.140 36.005 47.880 1.00 5.29 351 PHE A O 1
ATOM 2034 N N . ALA A 1 250 ? -22.750 35.602 50.017 1.00 5.26 352 ALA A N 1
ATOM 2035 C CA . ALA A 1 250 ? -24.102 35.176 49.666 1.00 5.04 352 ALA A CA 1
ATOM 2036 C C . ALA A 1 250 ? -24.977 35.297 50.913 1.00 5.28 352 ALA A C 1
ATOM 2037 O O . ALA A 1 250 ? -24.480 35.217 52.029 1.00 5.93 352 ALA A O 1
ATOM 2039 N N . GLY A 1 251 ? -26.282 35.412 50.685 1.00 5.12 353 GLY A N 1
ATOM 2040 C CA . GLY A 1 251 ? -27.218 35.538 51.796 1.00 5.51 353 GLY A CA 1
ATOM 2041 C C . GLY A 1 251 ? -27.695 34.213 52.363 1.00 5.38 353 GLY A C 1
ATOM 2042 O O . GLY A 1 251 ? -27.701 34.000 53.604 1.00 6.48 353 GLY A O 1
ATOM 2043 N N . LEU A 1 252 ? -28.079 33.300 51.479 1.00 5.37 354 LEU A N 1
ATOM 2044 C CA . LEU A 1 252 ? -28.583 31.984 51.818 1.00 5.12 354 LEU A CA 1
ATOM 2045 C C . LEU A 1 252 ? -27.960 31.000 50.861 1.00 4.97 354 LEU A C 1
ATOM 2046 O O . LEU A 1 252 ? -27.973 31.257 49.642 1.00 6.29 354 LEU A O 1
ATOM 2051 N N . ARG A 1 253 ? -27.459 29.870 51.364 1.00 4.68 355 ARG A N 1
ATOM 2052 C CA . ARG A 1 253 ? -26.964 28.812 50.485 1.00 4.60 355 ARG A CA 1
ATOM 2053 C C . ARG A 1 253 ? -27.643 27.508 50.855 1.00 4.66 355 ARG A C 1
ATOM 2054 O O . ARG A 1 253 ? -27.679 27.116 52.031 1.00 5.17 355 ARG A O 1
ATOM 2062 N N A LEU A 1 254 ? -28.182 26.831 49.832 0.58 4.62 356 LEU A N 1
ATOM 2063 N N B LEU A 1 254 ? -28.147 26.839 49.826 0.42 4.69 356 LEU A N 1
ATOM 2064 C CA A LEU A 1 254 ? -28.676 25.452 49.935 0.58 4.50 356 LEU A CA 1
ATOM 2065 C CA B LEU A 1 254 ? -28.652 25.460 49.938 0.42 4.74 356 LEU A CA 1
ATOM 2066 C C A LEU A 1 254 ? -27.629 24.613 49.184 0.58 4.41 356 LEU A C 1
ATOM 2067 C C B LEU A 1 254 ? -27.630 24.619 49.182 0.42 4.64 356 LEU A C 1
ATOM 2068 O O A LEU A 1 254 ? -27.446 24.855 47.989 0.58 5.05 356 LEU A O 1
ATOM 2069 O O B LEU A 1 254 ? -27.385 24.828 47.991 0.42 5.30 356 LEU A O 1
ATOM 2078 N N . ARG A 1 255 ? -26.958 23.701 49.891 1.00 4.63 357 ARG A N 1
ATOM 2079 C CA . ARG A 1 255 ? -25.817 22.985 49.344 1.00 4.46 357 ARG A CA 1
ATOM 2080 C C . ARG A 1 255 ? -26.046 21.487 49.440 1.00 4.34 357 ARG A C 1
ATOM 2081 O O . ARG A 1 255 ? -26.381 20.973 50.501 1.00 4.59 357 ARG A O 1
ATOM 2089 N N . ARG A 1 256 ? -25.849 20.773 48.337 1.00 4.26 358 ARG A N 1
ATOM 2090 C CA . ARG A 1 256 ? -25.964 19.317 48.365 1.00 4.47 358 ARG A CA 1
ATOM 2091 C C . ARG A 1 256 ? -27.308 18.893 48.986 1.00 4.34 358 ARG A C 1
ATOM 2092 O O . ARG A 1 256 ? -27.382 17.958 49.768 1.00 5.10 358 ARG A O 1
ATOM 2100 N N . CYS A 1 257 ? -28.371 19.584 48.575 1.00 4.60 359 CYS A N 1
ATOM 2101 C CA . CYS A 1 257 ? -29.717 19.284 49.025 1.00 4.62 359 CYS A CA 1
ATOM 2102 C C . CYS A 1 257 ? -30.503 18.608 47.880 1.00 4.68 359 CYS A C 1
ATOM 2103 O O . CYS A 1 257 ? -30.194 18.775 46.703 1.00 5.21 359 CYS A O 1
ATOM 2106 N N . PHE A 1 258 ? -31.520 17.850 48.289 1.00 4.98 360 PHE A N 1
ATOM 2107 C CA . PHE A 1 258 ? -32.177 16.892 47.395 1.00 4.90 360 PHE A CA 1
ATOM 2108 C C . PHE A 1 258 ? -33.672 16.926 47.678 1.00 5.14 360 PHE A C 1
ATOM 2109 O O . PHE A 1 258 ? -34.098 16.556 48.782 1.00 6.09 360 PHE A O 1
ATOM 2117 N N A ASN A 1 259 ? -34.458 17.360 46.711 0.61 5.14 361 ASN A N 1
ATOM 2118 N N B ASN A 1 259 ? -34.492 17.320 46.719 0.39 5.70 361 ASN A N 1
ATOM 2119 C CA A ASN A 1 259 ? -35.942 17.436 46.846 0.61 5.54 361 ASN A CA 1
ATOM 2120 C CA B ASN A 1 259 ? -35.959 17.411 46.794 0.39 5.83 361 ASN A CA 1
ATOM 2121 C C A ASN A 1 259 ? -36.349 18.509 47.855 0.61 5.45 361 ASN A C 1
ATOM 2122 C C B ASN A 1 259 ? -36.418 18.488 47.776 0.39 6.31 361 ASN A C 1
ATOM 2123 O O A ASN A 1 259 ? -36.650 18.238 49.013 0.61 6.26 361 ASN A O 1
ATOM 2124 O O B ASN A 1 259 ? -36.805 18.165 48.895 0.39 8.61 361 ASN A O 1
ATOM 2133 N N . PHE A 1 260 ? -36.413 19.754 47.375 1.00 5.78 362 PHE A N 1
ATOM 2134 C CA . PHE A 1 260 ? -36.810 20.812 48.295 1.00 5.71 362 PHE A CA 1
ATOM 2135 C C . PHE A 1 260 ? -37.487 21.940 47.533 1.00 5.70 362 PHE A C 1
ATOM 2136 O O . PHE A 1 260 ? -37.285 22.138 46.342 1.00 6.81 362 PHE A O 1
ATOM 2144 N N . ASN A 1 261 ? -38.280 22.696 48.297 1.00 5.54 363 ASN A N 1
ATOM 2145 C CA . ASN A 1 261 ? -38.939 23.913 47.851 1.00 6.08 363 ASN A CA 1
ATOM 2146 C C . ASN A 1 261 ? -38.392 25.082 48.691 1.00 7.01 363 ASN A C 1
ATOM 2147 O O . ASN A 1 261 ? -38.321 24.987 49.927 1.00 9.64 363 ASN A O 1
ATOM 2152 N N . ILE A 1 262 ? -38.054 26.162 48.013 1.00 6.56 364 ILE A N 1
ATOM 2153 C CA . ILE A 1 262 ? -37.616 27.390 48.673 1.00 6.94 364 ILE A CA 1
ATOM 2154 C C . ILE A 1 262 ? -38.814 28.284 48.912 1.00 6.22 364 ILE A C 1
ATOM 2155 O O . ILE A 1 262 ? -39.458 28.730 47.949 1.00 6.87 364 ILE A O 1
ATOM 2160 N N . ALA A 1 263 ? -39.129 28.583 50.173 1.00 6.79 365 ALA A N 1
ATOM 2161 C CA . ALA A 1 263 ? -40.245 29.454 50.539 1.00 7.27 365 ALA A CA 1
ATOM 2162 C C . ALA A 1 263 ? -39.870 30.911 50.310 1.00 6.10 365 ALA A C 1
ATOM 2163 O O . ALA A 1 263 ? -38.689 31.266 50.183 1.00 6.17 365 ALA A O 1
ATOM 2165 N N A ILE A 1 264 ? -40.863 31.746 50.198 0.69 6.73 366 ILE A N 1
ATOM 2166 N N B ILE A 1 264 ? -40.873 31.764 50.402 0.31 7.25 366 ILE A N 1
ATOM 2167 C CA A ILE A 1 264 ? -40.586 33.170 49.957 0.69 6.28 366 ILE A CA 1
ATOM 2168 C CA B ILE A 1 264 ? -40.722 33.220 50.343 0.31 6.48 366 ILE A CA 1
ATOM 2169 C C A ILE A 1 264 ? -39.733 33.681 51.103 0.69 6.03 366 ILE A C 1
ATOM 2170 C C B ILE A 1 264 ? -39.627 33.656 51.303 0.31 5.92 366 ILE A C 1
ATOM 2171 O O A ILE A 1 264 ? -39.804 33.239 52.286 0.69 6.59 366 ILE A O 1
ATOM 2172 O O B ILE A 1 264 ? -39.476 33.150 52.431 0.31 7.02 366 ILE A O 1
ATOM 2181 N N . ASN A 1 265 ? -38.854 34.631 50.819 1.00 5.88 367 ASN A N 1
ATOM 2182 C CA . ASN A 1 265 ? -37.723 35.044 51.647 1.00 5.48 367 ASN A CA 1
ATOM 2183 C C . ASN A 1 265 ? -37.277 36.438 51.239 1.00 5.24 367 ASN A C 1
ATOM 2184 O O . ASN A 1 265 ? -37.732 37.011 50.245 1.00 5.99 367 ASN A O 1
ATOM 2189 N N A SER A 1 266 ? -36.362 36.979 52.036 0.59 5.45 368 SER A N 1
ATOM 2190 N N B SER A 1 266 ? -36.331 36.966 52.009 0.41 5.35 368 SER A N 1
ATOM 2191 C CA A SER A 1 266 ? -35.637 38.212 51.795 0.59 5.84 368 SER A CA 1
ATOM 2192 C CA B SER A 1 266 ? -35.656 38.171 51.555 0.41 6.16 368 SER A CA 1
ATOM 2193 C C A SER A 1 266 ? -34.115 37.928 51.844 0.59 5.48 368 SER A C 1
ATOM 2194 C C B SER A 1 266 ? -34.131 38.005 51.645 0.41 5.79 368 SER A C 1
ATOM 2195 O O A SER A 1 266 ? -33.362 38.629 52.523 0.59 6.67 368 SER A O 1
ATOM 2196 O O B SER A 1 266 ? -33.421 38.859 52.156 0.41 7.26 368 SER A O 1
ATOM 2201 N N . ALA A 1 267 ? -33.647 36.906 51.113 1.00 5.35 369 ALA A N 1
ATOM 2202 C CA . ALA A 1 267 ? -32.227 36.646 50.993 1.00 5.29 369 ALA A CA 1
ATOM 2203 C C . ALA A 1 267 ? -31.625 37.622 49.987 1.00 5.11 369 ALA A C 1
ATOM 2204 O O . ALA A 1 267 ? -32.210 37.867 48.916 1.00 6.35 369 ALA A O 1
ATOM 2206 N N . LYS A 1 268 ? -30.461 38.167 50.307 1.00 5.19 370 LYS A N 1
ATOM 2207 C CA . LYS A 1 268 ? -29.875 39.246 49.513 1.00 5.57 370 LYS A CA 1
ATOM 2208 C C . LYS A 1 268 ? -28.362 39.268 49.688 1.00 4.98 370 LYS A C 1
ATOM 2209 O O . LYS A 1 268 ? -27.799 38.665 50.609 1.00 5.45 370 LYS A O 1
ATOM 2215 N N . ASN A 1 269 ? -27.697 40.012 48.808 1.00 5.18 371 ASN A N 1
ATOM 2216 C CA . ASN A 1 269 ? -26.320 40.412 48.990 1.00 5.14 371 ASN A CA 1
ATOM 2217 C C . ASN A 1 269 ? -26.183 41.854 48.499 1.00 5.02 371 ASN A C 1
ATOM 2218 O O . ASN A 1 269 ? -26.717 42.191 47.462 1.00 5.69 371 ASN A O 1
ATOM 2223 N N . ASN A 1 270 ? -25.438 42.668 49.268 1.00 5.18 372 ASN A N 1
ATOM 2224 C CA . ASN A 1 270 ? -25.250 44.057 48.911 1.00 5.62 372 ASN A CA 1
ATOM 2225 C C . ASN A 1 270 ? -23.810 44.497 49.084 1.00 5.89 372 ASN A C 1
ATOM 2226 O O . ASN A 1 270 ? -23.538 45.697 49.194 1.00 7.63 372 ASN A O 1
ATOM 2231 N N . ALA A 1 271 ? -22.882 43.547 49.079 1.00 5.57 373 ALA A N 1
ATOM 2232 C CA . ALA A 1 271 ? -21.487 43.825 49.348 1.00 5.73 373 ALA A CA 1
ATOM 2233 C C . ALA A 1 271 ? -20.805 44.325 48.079 1.00 5.96 373 ALA A C 1
ATOM 2234 O O . ALA A 1 271 ? -21.282 44.134 46.978 1.00 6.35 373 ALA A O 1
ATOM 2236 N N . PRO A 1 272 ? -19.606 44.926 48.240 1.00 6.78 374 PRO A N 1
ATOM 2237 C CA . PRO A 1 272 ? -18.787 45.238 47.077 1.00 7.41 374 PRO A CA 1
ATOM 2238 C C . PRO A 1 272 ? -18.571 44.004 46.251 1.00 6.93 374 PRO A C 1
ATOM 2239 O O . PRO A 1 272 ? -18.449 42.875 46.761 1.00 6.78 374 PRO A O 1
ATOM 2243 N N . ALA A 1 273 ? -18.464 44.183 44.940 1.00 8.26 375 ALA A N 1
ATOM 2244 C CA . ALA A 1 273 ? -18.308 43.041 44.043 1.00 8.25 375 ALA A CA 1
ATOM 2245 C C . ALA A 1 273 ? -17.092 42.208 44.353 1.00 7.86 375 ALA A C 1
ATOM 2246 O O . ALA A 1 273 ? -15.974 42.709 44.570 1.00 9.83 375 ALA A O 1
ATOM 2248 N N . ASN A 1 274 ? -17.295 40.899 44.331 1.00 7.19 376 ASN A N 1
ATOM 2249 C CA . ASN A 1 274 ? -16.289 39.898 44.512 1.00 7.51 376 ASN A CA 1
ATOM 2250 C C . ASN A 1 274 ? -16.590 38.742 43.537 1.00 7.58 376 ASN A C 1
ATOM 2251 O O . ASN A 1 274 ? -17.282 38.926 42.542 1.00 8.95 376 ASN A O 1
ATOM 2256 N N A THR A 1 275 ? -16.099 37.527 43.794 0.78 7.25 377 THR A N 1
ATOM 2257 N N B THR A 1 275 ? -16.115 37.547 43.843 0.22 7.91 377 THR A N 1
ATOM 2258 C CA A THR A 1 275 ? -16.313 36.410 42.913 0.78 7.81 377 THR A CA 1
ATOM 2259 C CA B THR A 1 275 ? -16.297 36.412 42.955 0.22 7.30 377 THR A CA 1
ATOM 2260 C C A THR A 1 275 ? -17.711 35.803 43.017 0.78 6.39 377 THR A C 1
ATOM 2261 C C B THR A 1 275 ? -17.657 35.740 43.074 0.22 6.81 377 THR A C 1
ATOM 2262 O O A THR A 1 275 ? -18.101 35.002 42.137 0.78 8.34 377 THR A O 1
ATOM 2263 O O B THR A 1 275 ? -17.982 34.859 42.259 0.22 6.59 377 THR A O 1
ATOM 2270 N N . LEU A 1 276 ? -18.461 36.121 44.059 1.00 5.81 378 LEU A N 1
ATOM 2271 C CA . LEU A 1 276 ? -19.800 35.590 44.246 1.00 5.40 378 LEU A CA 1
ATOM 2272 C C . LEU A 1 276 ? -20.788 36.769 44.198 1.00 4.96 378 LEU A C 1
ATOM 2273 O O . LEU A 1 276 ? -21.124 37.257 43.136 1.00 5.25 378 LEU A O 1
ATOM 2278 N N . ASN A 1 277 ? -21.270 37.184 45.393 1.00 4.82 379 ASN A N 1
ATOM 2279 C CA . ASN A 1 277 ? -22.328 38.173 45.583 1.00 4.68 379 ASN A CA 1
ATOM 2280 C C . ASN A 1 277 ? -23.678 37.633 45.098 1.00 4.77 379 ASN A C 1
ATOM 2281 O O . ASN A 1 277 ? -24.240 38.075 44.109 1.00 5.72 379 ASN A O 1
ATOM 2286 N N . TYR A 1 278 ? -24.184 36.639 45.841 1.00 4.78 380 TYR A N 1
ATOM 2287 C CA . TYR A 1 278 ? -25.390 35.928 45.449 1.00 4.94 380 TYR A CA 1
ATOM 2288 C C . TYR A 1 278 ? -26.469 36.147 46.508 1.00 4.81 380 TYR A C 1
ATOM 2289 O O . TYR A 1 278 ? -26.198 36.098 47.705 1.00 6.19 380 TYR A O 1
ATOM 2298 N N . GLY A 1 279 ? -27.712 36.382 46.083 1.00 4.82 381 GLY A N 1
ATOM 2299 C CA . GLY A 1 279 ? -28.796 36.451 47.077 1.00 4.82 381 GLY A CA 1
ATOM 2300 C C . GLY A 1 279 ? -29.040 35.080 47.704 1.00 4.58 381 GLY A C 1
ATOM 2301 O O . GLY A 1 279 ? -28.847 34.886 48.904 1.00 5.48 381 GLY A O 1
ATOM 2302 N N . ILE A 1 280 ? -29.452 34.153 46.854 1.00 4.72 382 ILE A N 1
ATOM 2303 C CA . ILE A 1 280 ? -29.490 32.740 47.150 1.00 4.86 382 ILE A CA 1
ATOM 2304 C C . ILE A 1 280 ? -28.491 32.042 46.233 1.00 4.70 382 ILE A C 1
ATOM 2305 O O . ILE A 1 280 ? -28.495 32.287 45.031 1.00 5.58 382 ILE A O 1
ATOM 2310 N N . GLN A 1 281 ? -27.661 31.169 46.812 1.00 4.84 383 GLN A N 1
ATOM 2311 C CA . GLN A 1 281 ? -26.858 30.250 46.023 1.00 4.72 383 GLN A CA 1
ATOM 2312 C C . GLN A 1 281 ? -27.419 28.847 46.191 1.00 4.44 383 GLN A C 1
ATOM 2313 O O . GLN A 1 281 ? -27.482 28.327 47.312 1.00 5.24 383 GLN A O 1
ATOM 2319 N N A ILE A 1 282 ? -27.808 28.256 45.075 0.70 4.72 384 ILE A N 1
ATOM 2320 N N B ILE A 1 282 ? -27.763 28.252 45.057 0.30 3.92 384 ILE A N 1
ATOM 2321 C CA A ILE A 1 282 ? -28.183 26.828 45.025 0.70 4.62 384 ILE A CA 1
ATOM 2322 C CA B ILE A 1 282 ? -28.113 26.847 44.919 0.30 4.60 384 ILE A CA 1
ATOM 2323 C C A ILE A 1 282 ? -26.911 26.133 44.566 0.70 4.71 384 ILE A C 1
ATOM 2324 C C B ILE A 1 282 ? -26.853 26.102 44.517 0.30 4.74 384 ILE A C 1
ATOM 2325 O O A ILE A 1 282 ? -26.495 26.299 43.430 0.70 6.10 384 ILE A O 1
ATOM 2326 O O B ILE A 1 282 ? -26.413 26.143 43.383 0.30 5.31 384 ILE A O 1
ATOM 2335 N N . SER A 1 283 ? -26.254 25.450 45.513 1.00 4.74 385 SER A N 1
ATOM 2336 C CA . SER A 1 283 ? -24.950 24.831 45.324 1.00 4.73 385 SER A CA 1
ATOM 2337 C C . SER A 1 283 ? -25.101 23.327 45.223 1.00 4.53 385 SER A C 1
ATOM 2338 O O . SER A 1 283 ? -25.399 22.672 46.228 1.00 4.91 385 SER A O 1
ATOM 2341 N N . ASN A 1 284 ? -24.904 22.759 44.034 1.00 4.28 386 ASN A N 1
ATOM 2342 C CA . ASN A 1 284 ? -24.803 21.300 43.916 1.00 4.45 386 ASN A CA 1
ATOM 2343 C C . ASN A 1 284 ? -26.048 20.583 44.452 1.00 4.45 386 ASN A C 1
ATOM 2344 O O . ASN A 1 284 ? -25.944 19.658 45.254 1.00 5.03 386 ASN A O 1
ATOM 2349 N N . CYS A 1 285 ? -27.220 21.026 43.981 1.00 4.68 387 CYS A N 1
ATOM 2350 C CA . CYS A 1 285 ? -28.495 20.501 44.421 1.00 4.69 387 CYS A CA 1
ATOM 2351 C C . CYS A 1 285 ? -29.229 19.774 43.297 1.00 4.82 387 CYS A C 1
ATOM 2352 O O . CYS A 1 285 ? -28.973 19.972 42.112 1.00 6.03 387 CYS A O 1
ATOM 2355 N N . GLN A 1 286 ? -30.195 18.941 43.696 1.00 5.23 388 GLN A N 1
ATOM 2356 C CA . GLN A 1 286 ? -30.970 18.137 42.753 1.00 4.99 388 GLN A CA 1
ATOM 2357 C C . GLN A 1 286 ? -32.424 18.124 43.171 1.00 5.49 388 GLN A C 1
ATOM 2358 O O . GLN A 1 286 ? -32.728 17.794 44.316 1.00 6.88 388 GLN A O 1
ATOM 2364 N N A ASN A 1 287 ? -33.304 18.477 42.229 0.63 5.52 389 ASN A N 1
ATOM 2365 N N B ASN A 1 287 ? -33.337 18.470 42.254 0.37 5.47 389 ASN A N 1
ATOM 2366 C CA A ASN A 1 287 ? -34.747 18.402 42.452 0.63 6.63 389 ASN A CA 1
ATOM 2367 C CA B ASN A 1 287 ? -34.776 18.689 42.413 0.37 6.50 389 ASN A CA 1
ATOM 2368 C C A ASN A 1 287 ? -35.156 19.522 43.382 0.63 6.96 389 ASN A C 1
ATOM 2369 C C B ASN A 1 287 ? -35.085 19.745 43.449 0.37 6.23 389 ASN A C 1
ATOM 2370 O O A ASN A 1 287 ? -35.315 19.349 44.591 0.63 7.61 389 ASN A O 1
ATOM 2371 O O B ASN A 1 287 ? -35.444 19.522 44.594 0.37 8.77 389 ASN A O 1
ATOM 2380 N N A TYR A 1 288 ? -35.471 20.632 42.805 0.37 5.83 390 TYR A N 1
ATOM 2381 N N B TYR A 1 288 ? -34.891 20.894 42.931 0.63 9.27 390 TYR A N 1
ATOM 2382 C CA A TYR A 1 288 ? -35.928 21.682 43.704 0.37 6.90 390 TYR A CA 1
ATOM 2383 C CA B TYR A 1 288 ? -35.006 22.162 43.693 0.63 9.11 390 TYR A CA 1
ATOM 2384 C C A TYR A 1 288 ? -36.675 22.712 42.899 0.37 6.22 390 TYR A C 1
ATOM 2385 C C B TYR A 1 288 ? -35.967 23.104 43.005 0.63 7.55 390 TYR A C 1
ATOM 2386 O O A TYR A 1 288 ? -36.493 22.862 41.687 0.37 5.52 390 TYR A O 1
ATOM 2387 O O B TYR A 1 288 ? -35.891 23.376 41.818 0.63 9.01 390 TYR A O 1
ATOM 2404 N N A ASN A 1 289 ? -37.503 23.404 43.703 0.52 7.24 391 ASN A N 1
ATOM 2405 N N B ASN A 1 289 ? -36.884 23.629 43.784 0.48 5.79 391 ASN A N 1
ATOM 2406 C CA A ASN A 1 289 ? -38.376 24.385 43.165 0.52 6.16 391 ASN A CA 1
ATOM 2407 C CA B ASN A 1 289 ? -37.992 24.397 43.251 0.48 5.71 391 ASN A CA 1
ATOM 2408 C C A ASN A 1 289 ? -38.346 25.662 44.017 0.52 5.96 391 ASN A C 1
ATOM 2409 C C B ASN A 1 289 ? -38.128 25.717 43.985 0.48 5.26 391 ASN A C 1
ATOM 2410 O O A ASN A 1 289 ? -38.094 25.621 45.235 0.52 7.88 391 ASN A O 1
ATOM 2411 O O B ASN A 1 289 ? -37.788 25.766 45.176 0.48 5.67 391 ASN A O 1
ATOM 2420 N N . TYR A 1 290 ? -38.660 26.742 43.336 1.00 5.51 392 TYR A N 1
ATOM 2421 C CA . TYR A 1 290 ? -38.816 28.073 43.975 1.00 5.45 392 TYR A CA 1
ATOM 2422 C C . TYR A 1 290 ? -40.047 28.690 43.374 1.00 5.40 392 TYR A C 1
ATOM 2423 O O . TYR A 1 290 ? -39.973 29.271 42.281 1.00 6.19 392 TYR A O 1
ATOM 2432 N N . PHE A 1 291 ? -41.180 28.513 44.034 1.00 6.77 393 PHE A N 1
ATOM 2433 C CA . PHE A 1 291 ? -42.504 28.905 43.559 1.00 7.17 393 PHE A CA 1
ATOM 2434 C C . PHE A 1 291 ? -42.838 30.277 44.145 1.00 7.03 393 PHE A C 1
ATOM 2435 O O . PHE A 1 291 ? -43.584 30.400 45.121 1.00 8.07 393 PHE A O 1
ATOM 2443 N N . GLY A 1 292 ? -42.321 31.294 43.527 1.00 9.48 394 GLY A N 1
ATOM 2444 C CA . GLY A 1 292 ? -42.641 32.645 43.758 1.00 8.57 394 GLY A CA 1
ATOM 2445 C C . GLY A 1 292 ? -41.727 33.352 44.755 1.00 8.36 394 GLY A C 1
ATOM 2446 O O . GLY A 1 292 ? -41.444 32.852 45.840 1.00 9.39 394 GLY A O 1
ATOM 2447 N N . GLY A 1 293 ? -41.296 34.538 44.392 1.00 8.54 395 GLY A N 1
ATOM 2448 C CA . GLY A 1 293 ? -40.479 35.324 45.264 1.00 8.84 395 GLY A CA 1
ATOM 2449 C C . GLY A 1 293 ? -39.738 36.433 44.540 1.00 7.12 395 GLY A C 1
ATOM 2450 O O . GLY A 1 293 ? -40.039 36.750 43.380 1.00 7.89 395 GLY A O 1
ATOM 2451 N N A SER A 1 294 ? -38.833 37.065 45.257 0.51 6.50 396 SER A N 1
ATOM 2452 N N B SER A 1 294 ? -38.851 37.088 45.256 0.49 6.53 396 SER A N 1
ATOM 2453 N N C SER A 1 294 ? -38.761 37.017 45.220 0.09 6.14 396 SER A N 1
ATOM 2454 C CA A SER A 1 294 ? -38.004 38.126 44.731 0.51 6.41 396 SER A CA 1
ATOM 2455 C CA B SER A 1 294 ? -38.044 38.161 44.705 0.49 6.76 396 SER A CA 1
ATOM 2456 C CA C SER A 1 294 ? -38.031 38.150 44.692 0.09 6.09 396 SER A CA 1
ATOM 2457 C C A SER A 1 294 ? -36.679 38.118 45.466 0.51 6.42 396 SER A C 1
ATOM 2458 C C B SER A 1 294 ? -36.711 38.140 45.434 0.49 6.66 396 SER A C 1
ATOM 2459 C C C SER A 1 294 ? -36.729 38.408 45.431 0.09 5.85 396 SER A C 1
ATOM 2460 O O A SER A 1 294 ? -36.628 37.872 46.667 0.51 7.94 396 SER A O 1
ATOM 2461 O O B SER A 1 294 ? -36.667 37.883 46.638 0.49 8.01 396 SER A O 1
ATOM 2462 O O C SER A 1 294 ? -36.727 38.651 46.635 0.09 5.75 396 SER A O 1
ATOM 2469 N N . ASN A 1 295 ? -35.621 38.386 44.704 1.00 5.20 397 ASN A N 1
ATOM 2470 C CA . ASN A 1 295 ? -34.313 38.523 45.280 1.00 5.04 397 ASN A CA 1
ATOM 2471 C C . ASN A 1 295 ? -33.528 39.562 44.478 1.00 4.79 397 ASN A C 1
ATOM 2472 O O . ASN A 1 295 ? -33.662 39.653 43.257 1.00 4.95 397 ASN A O 1
ATOM 2477 N N . ASN A 1 296 ? -32.706 40.313 45.226 1.00 4.83 398 ASN A N 1
ATOM 2478 C CA . ASN A 1 296 ? -31.841 41.361 44.702 1.00 4.92 398 ASN A CA 1
ATOM 2479 C C . ASN A 1 296 ? -30.432 41.158 45.248 1.00 5.02 398 ASN A C 1
ATOM 2480 O O . ASN A 1 296 ? -30.239 40.764 46.409 1.00 6.45 398 ASN A O 1
ATOM 2485 N N . SER A 1 297 ? -29.435 41.440 44.415 1.00 4.48 399 SER A N 1
ATOM 2486 C CA . SER A 1 297 ? -28.052 41.234 44.817 1.00 4.78 399 SER A CA 1
ATOM 2487 C C . SER A 1 297 ? -27.125 42.164 44.070 1.00 4.54 399 SER A C 1
ATOM 2488 O O . SER A 1 297 ? -27.417 42.613 42.958 1.00 4.83 399 SER A O 1
ATOM 2491 N N . THR A 1 298 ? -25.907 42.364 44.610 1.00 4.79 400 THR A N 1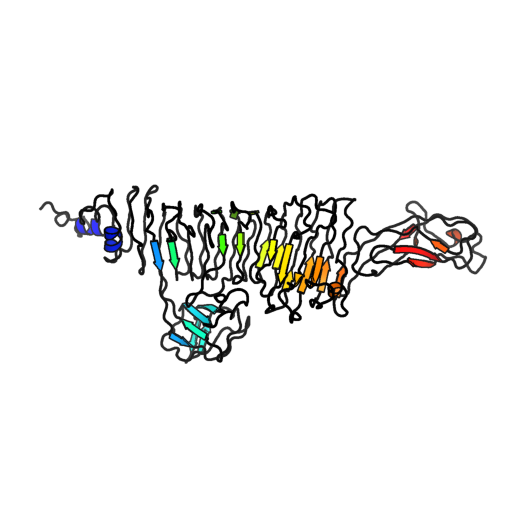
ATOM 2492 C CA . THR A 1 298 ? -24.863 43.018 43.844 1.00 4.81 400 THR A CA 1
ATOM 2493 C C . THR A 1 298 ? -24.616 42.296 42.515 1.00 4.69 400 THR A C 1
ATOM 2494 O O . THR A 1 298 ? -24.424 42.949 41.494 1.00 5.23 400 THR A O 1
ATOM 2498 N N . ARG A 1 299 ? -24.555 40.958 42.569 1.00 4.88 401 ARG A N 1
ATOM 2499 C CA . ARG A 1 299 ? -24.410 40.126 41.376 1.00 4.84 401 ARG A CA 1
ATOM 2500 C C . ARG A 1 299 ? -25.663 39.237 41.276 1.00 4.87 401 ARG A C 1
ATOM 2501 O O . ARG A 1 299 ? -26.765 39.734 41.424 1.00 5.57 401 ARG A O 1
ATOM 2509 N N . HIS A 1 300 ? -25.516 37.958 40.962 1.00 4.85 402 HIS A N 1
ATOM 2510 C CA . HIS A 1 300 ? -26.702 37.145 40.694 1.00 4.77 402 HIS A CA 1
ATOM 2511 C C . HIS A 1 300 ? -27.628 37.134 41.925 1.00 4.67 402 HIS A C 1
ATOM 2512 O O . HIS A 1 300 ? -27.198 36.934 43.058 1.00 5.12 402 HIS A O 1
ATOM 2519 N N . ALA A 1 301 ? -28.922 37.295 41.652 1.00 4.74 403 ALA A N 1
ATOM 2520 C CA . ALA A 1 301 ? -29.935 37.219 42.697 1.00 4.72 403 ALA A CA 1
ATOM 2521 C C . ALA A 1 301 ? -30.181 35.780 43.146 1.00 4.72 403 ALA A C 1
ATOM 2522 O O . ALA A 1 301 ? -30.205 35.503 44.331 1.00 5.20 403 ALA A O 1
ATOM 2524 N N . VAL A 1 302 ? -30.369 34.893 42.147 1.00 4.58 404 VAL A N 1
ATOM 2525 C CA . VAL A 1 302 ? -30.312 33.445 42.352 1.00 4.94 404 VAL A CA 1
ATOM 2526 C C . VAL A 1 302 ? -29.153 32.968 41.493 1.00 4.70 404 VAL A C 1
ATOM 2527 O O . VAL A 1 302 ? -29.168 33.128 40.268 1.00 5.24 404 VAL A O 1
ATOM 2531 N N . ALA A 1 303 ? -28.135 32.399 42.159 1.00 4.73 405 ALA A N 1
ATOM 2532 C CA . ALA A 1 303 ? -27.010 31.760 41.499 1.00 4.62 405 ALA A CA 1
ATOM 2533 C C . ALA A 1 303 ? -27.209 30.263 41.622 1.00 4.66 405 ALA A C 1
ATOM 2534 O O . ALA A 1 303 ? -27.455 29.766 42.717 1.00 6.90 405 ALA A O 1
ATOM 2536 N N . ILE A 1 304 ? -27.127 29.554 40.506 1.00 4.78 406 ILE A N 1
ATOM 2537 C CA . ILE A 1 304 ? -27.262 28.101 40.491 1.00 4.79 406 ILE A CA 1
ATOM 2538 C C . ILE A 1 304 ? -25.898 27.574 40.053 1.00 4.67 406 ILE A C 1
ATOM 2539 O O . ILE A 1 304 ? -25.432 27.887 38.945 1.00 5.21 406 ILE A O 1
ATOM 2544 N N . GLY A 1 305 ? -25.232 26.840 40.922 1.00 5.10 407 GLY A N 1
ATOM 2545 C CA . GLY A 1 305 ? -23.876 26.412 40.632 1.00 5.48 407 GLY A CA 1
ATOM 2546 C C . GLY A 1 305 ? -23.347 25.569 41.788 1.00 5.05 407 GLY A C 1
ATOM 2547 O O . GLY A 1 305 ? -23.810 24.466 41.999 1.00 5.83 407 GLY A O 1
ATOM 2548 N N . GLY A 1 306 ? -22.375 26.117 42.524 1.00 6.04 408 GLY A N 1
ATOM 2549 C CA . GLY A 1 306 ? -21.822 25.460 43.690 1.00 6.24 408 GLY A CA 1
ATOM 2550 C C . GLY A 1 306 ? -20.304 25.457 43.713 1.00 5.54 408 GLY A C 1
ATOM 2551 O O . GLY A 1 306 ? -19.687 26.417 43.239 1.00 6.15 408 GLY A O 1
ATOM 2552 N N . ASP A 1 307 ? -19.766 24.443 44.340 1.00 5.85 409 ASP A N 1
ATOM 2553 C CA . ASP A 1 307 ? -18.321 24.401 44.621 1.00 5.77 409 ASP A CA 1
ATOM 2554 C C . ASP A 1 307 ? -17.775 23.026 44.259 1.00 5.60 409 ASP A C 1
ATOM 2555 O O . ASP A 1 307 ? -18.299 22.339 43.403 1.00 6.49 409 ASP A O 1
ATOM 2560 N N . GLY A 1 308 ? -16.658 22.636 44.896 1.00 6.23 410 GLY A N 1
ATOM 2561 C CA . GLY A 1 308 ? -15.851 21.540 44.433 1.00 6.32 410 GLY A CA 1
ATOM 2562 C C . GLY A 1 308 ? -15.434 20.531 45.477 1.00 5.95 410 GLY A C 1
ATOM 2563 O O . GLY A 1 308 ? -14.507 19.760 45.215 1.00 7.16 410 GLY A O 1
ATOM 2564 N N . ASP A 1 309 ? -16.076 20.487 46.628 1.00 5.51 411 ASP A N 1
ATOM 2565 C CA . ASP A 1 309 ? -15.781 19.446 47.575 1.00 5.96 411 ASP A CA 1
ATOM 2566 C C . ASP A 1 309 ? -16.385 18.106 47.121 1.00 5.50 411 ASP A C 1
ATOM 2567 O O . ASP A 1 309 ? -17.274 18.052 46.277 1.00 5.83 411 ASP A O 1
ATOM 2572 N N . LEU A 1 310 ? -15.912 17.034 47.750 1.00 5.93 412 LEU A N 1
ATOM 2573 C CA . LEU A 1 310 ? -16.467 15.707 47.551 1.00 5.66 412 LEU A CA 1
ATOM 2574 C C . LEU A 1 310 ? -17.992 15.757 47.683 1.00 5.38 412 LEU A C 1
ATOM 2575 O O . LEU A 1 310 ? -18.514 16.245 48.678 1.00 5.89 412 LEU A O 1
ATOM 2580 N N . GLY A 1 311 ? -18.697 15.209 46.677 1.00 5.64 413 GLY A N 1
ATOM 2581 C CA . GLY A 1 311 ? -20.147 15.204 46.692 1.00 5.65 413 GLY A CA 1
ATOM 2582 C C . GLY A 1 311 ? -20.829 16.409 46.061 1.00 5.02 413 GLY A C 1
ATOM 2583 O O . GLY A 1 311 ? -22.059 16.435 45.986 1.00 5.62 413 GLY A O 1
ATOM 2584 N N . CYS A 1 312 ? -20.044 17.387 45.601 1.00 5.09 414 CYS A N 1
ATOM 2585 C CA . CYS A 1 312 ? -20.597 18.582 44.963 1.00 4.98 414 CYS A CA 1
ATOM 2586 C C . CYS A 1 312 ? -20.961 18.281 43.492 1.00 4.60 414 CYS A C 1
ATOM 2587 O O . CYS A 1 312 ? -20.259 18.626 42.551 1.00 5.37 414 CYS A O 1
ATOM 2590 N N . VAL A 1 313 ? -22.096 17.613 43.342 1.00 4.88 415 VAL A N 1
ATOM 2591 C CA . VAL A 1 313 ? -22.611 17.151 42.058 1.00 4.79 415 VAL A CA 1
ATOM 2592 C C . VAL A 1 313 ? -23.091 18.336 41.207 1.00 4.43 415 VAL A C 1
ATOM 2593 O O . VAL A 1 313 ? -23.418 19.406 41.723 1.00 4.93 415 VAL A O 1
ATOM 2597 N N . PRO A 1 314 ? -23.247 18.110 39.893 1.00 4.58 416 PRO A N 1
ATOM 2598 C CA . PRO A 1 314 ? -23.946 19.100 39.060 1.00 4.80 416 PRO A CA 1
ATOM 2599 C C . PRO A 1 314 ? -25.346 19.372 39.603 1.00 4.44 416 PRO A C 1
ATOM 2600 O O . PRO A 1 314 ? -25.980 18.503 40.190 1.00 5.30 416 PRO A O 1
ATOM 2604 N N A CYS A 1 315 ? -25.827 20.582 39.349 0.90 4.65 417 CYS A N 1
ATOM 2605 N N B CYS A 1 315 ? -25.856 20.567 39.367 0.10 4.53 417 CYS A N 1
ATOM 2606 C CA A CYS A 1 315 ? -27.220 20.897 39.665 0.90 4.64 417 CYS A CA 1
ATOM 2607 C CA B CYS A 1 315 ? -27.209 20.948 39.777 0.10 4.91 417 CYS A CA 1
ATOM 2608 C C A CYS A 1 315 ? -28.127 20.391 38.534 0.90 4.84 417 CYS A C 1
ATOM 2609 C C B CYS A 1 315 ? -28.219 20.601 38.694 0.10 4.61 417 CYS A C 1
ATOM 2610 O O A CYS A 1 315 ? -27.824 20.561 37.360 0.90 5.18 417 CYS A O 1
ATOM 2611 O O B CYS A 1 315 ? -28.060 21.092 37.568 0.10 5.18 417 CYS A O 1
ATOM 2616 N N A ARG A 1 316 ? -29.285 19.858 38.921 0.68 4.89 418 ARG A N 1
ATOM 2617 N N B ARG A 1 316 ? -29.233 19.783 38.959 0.32 5.15 418 ARG A N 1
ATOM 2618 C CA A ARG A 1 316 ? -30.229 19.371 37.903 0.68 5.22 418 ARG A CA 1
ATOM 2619 C CA B ARG A 1 316 ? -30.265 19.370 38.045 0.32 5.02 418 ARG A CA 1
ATOM 2620 C C A ARG A 1 316 ? -31.607 19.315 38.515 0.68 5.41 418 ARG A C 1
ATOM 2621 C C B ARG A 1 316 ? -31.682 19.366 38.590 0.32 5.54 418 ARG A C 1
ATOM 2622 O O A ARG A 1 316 ? -31.785 19.170 39.747 0.68 6.83 418 ARG A O 1
ATOM 2623 O O B ARG A 1 316 ? -31.913 19.226 39.790 0.32 6.44 418 ARG A O 1
ATOM 2638 N N . ASN A 1 317 ? -32.616 19.399 37.646 1.00 5.67 419 ASN A N 1
ATOM 2639 C CA . ASN A 1 317 ? -34.038 19.348 37.972 1.00 6.11 419 ASN A CA 1
ATOM 2640 C C . ASN A 1 317 ? -34.449 20.537 38.823 1.00 5.90 419 ASN A C 1
ATOM 2641 O O . ASN A 1 317 ? -35.124 20.412 39.851 1.00 7.44 419 ASN A O 1
ATOM 2646 N N . GLY A 1 318 ? -34.088 21.726 38.359 1.00 7.10 420 GLY A N 1
ATOM 2647 C CA . GLY A 1 318 ? -34.471 22.968 39.003 1.00 6.89 420 GLY A CA 1
ATOM 2648 C C . GLY A 1 318 ? -35.655 23.618 38.316 1.00 6.00 420 GLY A C 1
ATOM 2649 O O . GLY A 1 318 ? -35.732 23.623 37.078 1.00 6.67 420 GLY A O 1
ATOM 2650 N N A TYR A 1 319 ? -36.573 24.202 39.075 0.51 5.70 421 TYR A N 1
ATOM 2651 N N B TYR A 1 319 ? -36.524 24.235 39.102 0.49 5.28 421 TYR A N 1
ATOM 2652 C CA A TYR A 1 319 ? -37.734 24.877 38.520 0.51 5.42 421 TYR A CA 1
ATOM 2653 C CA B TYR A 1 319 ? -37.694 24.921 38.573 0.49 5.53 421 TYR A CA 1
ATOM 2654 C C A TYR A 1 319 ? -38.032 26.122 39.367 0.51 5.45 421 TYR A C 1
ATOM 2655 C C B TYR A 1 319 ? -37.987 26.152 39.436 0.49 5.11 421 TYR A C 1
ATOM 2656 O O A TYR A 1 319 ? -38.477 25.977 40.503 0.51 6.39 421 TYR A O 1
ATOM 2657 O O B TYR A 1 319 ? -38.379 26.034 40.593 0.49 6.19 421 TYR A O 1
ATOM 2674 N N . VAL A 1 320 ? -37.756 27.292 38.826 1.00 5.41 422 VAL A N 1
ATOM 2675 C CA . VAL A 1 320 ? -37.992 28.590 39.490 1.00 5.41 422 VAL A CA 1
ATOM 2676 C C . VAL A 1 320 ? -39.114 29.278 38.742 1.00 5.45 422 VAL A C 1
ATOM 2677 O O . VAL A 1 320 ? -39.030 29.418 37.520 1.00 6.17 422 VAL A O 1
ATOM 2681 N N A SER A 1 321 ? -40.174 29.694 39.466 0.66 5.89 423 SER A N 1
ATOM 2682 N N B SER A 1 321 ? -40.189 29.670 39.435 0.34 5.81 423 SER A N 1
ATOM 2683 C CA A SER A 1 321 ? -41.393 30.182 38.900 0.66 6.21 423 SER A CA 1
ATOM 2684 C CA B SER A 1 321 ? -41.261 30.326 38.714 0.34 5.78 423 SER A CA 1
ATOM 2685 C C A SER A 1 321 ? -41.853 31.457 39.553 0.66 5.95 423 SER A C 1
ATOM 2686 C C B SER A 1 321 ? -41.763 31.492 39.540 0.34 5.97 423 SER A C 1
ATOM 2687 O O A SER A 1 321 ? -41.896 31.597 40.786 0.66 8.64 423 SER A O 1
ATOM 2688 O O B SER A 1 321 ? -41.716 31.514 40.767 0.34 6.62 423 SER A O 1
ATOM 2693 N N . GLY A 1 322 ? -42.254 32.478 38.821 1.00 5.86 424 GLY A N 1
ATOM 2694 C CA . GLY A 1 322 ? -42.861 33.642 39.428 1.00 6.39 424 GLY A CA 1
ATOM 2695 C C . GLY A 1 322 ? -41.916 34.473 40.272 1.00 6.76 424 GLY A C 1
ATOM 2696 O O . GLY A 1 322 ? -42.335 35.113 41.246 1.00 10.10 424 GLY A O 1
ATOM 2697 N N . ALA A 1 323 ? -40.652 34.467 39.916 1.00 5.57 425 ALA A N 1
ATOM 2698 C CA . ALA A 1 323 ? -39.632 35.172 40.684 1.00 5.45 425 ALA A CA 1
ATOM 2699 C C . ALA A 1 323 ? -39.138 36.398 39.936 1.00 4.98 425 ALA A C 1
ATOM 2700 O O . ALA A 1 323 ? -38.944 36.361 38.707 1.00 6.20 425 ALA A O 1
ATOM 2702 N N . ILE A 1 324 ? -38.887 37.465 40.684 1.00 5.02 426 ILE A N 1
ATOM 2703 C CA . ILE A 1 324 ? -38.350 38.724 40.165 1.00 4.95 426 ILE A CA 1
ATOM 2704 C C . ILE A 1 324 ? -36.939 38.855 40.696 1.00 4.96 426 ILE A C 1
ATOM 2705 O O . ILE A 1 324 ? -36.740 38.962 41.907 1.00 5.81 426 ILE A O 1
ATOM 2710 N N . LEU A 1 325 ? -35.944 38.783 39.795 1.00 4.52 427 LEU A N 1
ATOM 2711 C CA . LEU A 1 325 ? -34.557 38.524 40.157 1.00 4.70 427 LEU A CA 1
ATOM 2712 C C . LEU A 1 325 ? -33.651 39.565 39.503 1.00 4.49 427 LEU A C 1
ATOM 2713 O O . LEU A 1 325 ? -33.543 39.610 38.271 1.00 5.02 427 LEU A O 1
ATOM 2718 N N . HIS A 1 326 ? -32.957 40.374 40.326 1.00 4.40 428 HIS A N 1
ATOM 2719 C CA . HIS A 1 326 ? -32.160 41.452 39.780 1.00 4.32 428 HIS A CA 1
ATOM 2720 C C . HIS A 1 326 ? -30.785 41.572 40.420 1.00 4.34 428 HIS A C 1
ATOM 2721 O O . HIS A 1 326 ? -30.602 41.378 41.620 1.00 4.72 428 HIS A O 1
ATOM 2728 N N A SER A 1 327 ? -29.817 41.925 39.545 0.63 4.61 429 SER A N 1
ATOM 2729 N N B SER A 1 327 ? -29.840 41.948 39.554 0.38 4.84 429 SER A N 1
ATOM 2730 C CA A SER A 1 327 ? -28.477 42.272 39.973 0.63 4.49 429 SER A CA 1
ATOM 2731 C CA B SER A 1 327 ? -28.444 42.255 39.805 0.38 4.95 429 SER A CA 1
ATOM 2732 C C A SER A 1 327 ? -28.269 43.775 39.816 0.63 4.64 429 SER A C 1
ATOM 2733 C C B SER A 1 327 ? -28.211 43.760 39.776 0.38 5.24 429 SER A C 1
ATOM 2734 O O A SER A 1 327 ? -28.714 44.373 38.814 0.63 6.80 429 SER A O 1
ATOM 2735 O O B SER A 1 327 ? -28.656 44.380 38.795 0.38 4.71 429 SER A O 1
ATOM 2740 N N A GLU A 1 328 ? -27.536 44.364 40.741 0.74 4.92 430 GLU A N 1
ATOM 2741 N N B GLU A 1 328 ? -27.518 44.358 40.737 0.26 5.41 430 GLU A N 1
ATOM 2742 C CA A GLU A 1 328 ? -27.190 45.802 40.655 0.74 5.39 430 GLU A CA 1
ATOM 2743 C CA B GLU A 1 328 ? -27.181 45.790 40.675 0.26 4.92 430 GLU A CA 1
ATOM 2744 C C A GLU A 1 328 ? -26.089 46.052 39.644 0.74 5.23 430 GLU A C 1
ATOM 2745 C C B GLU A 1 328 ? -26.076 46.065 39.663 0.26 5.46 430 GLU A C 1
ATOM 2746 O O A GLU A 1 328 ? -26.172 47.033 38.867 0.74 6.63 430 GLU A O 1
ATOM 2747 O O B GLU A 1 328 ? -26.151 47.064 38.928 0.26 5.74 430 GLU A O 1
ATOM 2758 N N . THR A 1 329 ? -25.054 45.214 39.624 1.00 5.19 431 THR A N 1
ATOM 2759 C CA . THR A 1 329 ? -24.056 45.266 38.583 1.00 5.34 431 THR A CA 1
ATOM 2760 C C . THR A 1 329 ? -24.639 44.685 37.288 1.00 5.19 431 THR A C 1
ATOM 2761 O O . THR A 1 329 ? -25.710 44.092 37.272 1.00 5.77 431 THR A O 1
ATOM 2765 N N . ASP A 1 330 ? -23.869 44.805 36.204 1.00 5.39 432 ASP A N 1
ATOM 2766 C CA . ASP A 1 330 ? -24.376 44.442 34.87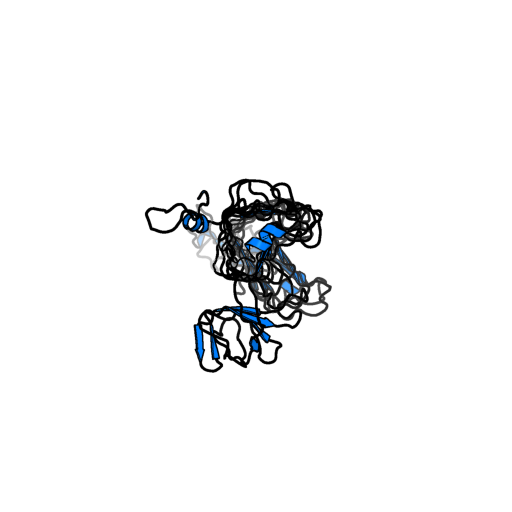7 1.00 5.29 432 ASP A CA 1
ATOM 2767 C C . ASP A 1 330 ? -24.253 42.970 34.516 1.00 5.66 432 ASP A C 1
ATOM 2768 O O . ASP A 1 330 ? -24.225 42.655 33.331 1.00 8.97 432 ASP A O 1
ATOM 2773 N N . THR A 1 331 ? -24.286 42.093 35.479 1.00 5.85 433 THR A N 1
ATOM 2774 C CA . THR A 1 331 ? -24.447 40.659 35.265 1.00 5.62 433 THR A CA 1
ATOM 2775 C C . THR A 1 331 ? -25.950 40.331 35.236 1.00 5.30 433 THR A C 1
ATOM 2776 O O . THR A 1 331 ? -26.761 41.199 34.979 1.00 7.92 433 THR A O 1
ATOM 2780 N N . SER A 1 332 ? -26.276 39.058 35.457 1.00 5.28 434 SER A N 1
ATOM 2781 C CA . SER A 1 332 ? -27.668 38.615 35.386 1.00 5.08 434 SER A CA 1
ATOM 2782 C C . SER A 1 332 ? -28.286 38.435 36.754 1.00 5.01 434 SER A C 1
ATOM 2783 O O . SER A 1 332 ? -27.681 37.939 37.705 1.00 5.65 434 SER A O 1
ATOM 2786 N N . GLY A 1 333 ? -29.574 38.780 36.838 1.00 4.78 435 GLY A N 1
ATOM 2787 C CA . GLY A 1 333 ? -30.347 38.472 38.026 1.00 4.77 435 GLY A CA 1
ATOM 2788 C C . GLY A 1 333 ? -30.538 36.980 38.235 1.00 4.43 435 GLY A C 1
ATOM 2789 O O . GLY A 1 333 ? -30.279 36.436 39.304 1.00 5.16 435 GLY A O 1
ATOM 2790 N N . ALA A 1 334 ? -31.031 36.330 37.180 1.00 4.74 436 ALA A N 1
ATOM 2791 C CA . ALA A 1 334 ? -31.175 34.871 37.106 1.00 4.64 436 ALA A CA 1
ATOM 2792 C C . ALA A 1 334 ? -29.901 34.277 36.513 1.00 4.81 436 ALA A C 1
ATOM 2793 O O . ALA A 1 334 ? -29.368 34.763 35.516 1.00 5.97 436 ALA A O 1
ATOM 2795 N N . ASP A 1 335 ? -29.433 33.190 37.124 1.00 4.57 437 ASP A N 1
ATOM 2796 C CA . ASP A 1 335 ? -28.223 32.549 36.675 1.00 4.52 437 ASP A CA 1
ATOM 2797 C C . ASP A 1 335 ? -28.340 31.044 36.615 1.00 4.78 437 ASP A C 1
ATOM 2798 O O . ASP A 1 335 ? -29.032 30.390 37.415 1.00 5.11 437 ASP A O 1
ATOM 2803 N N . MET A 1 336 ? -27.555 30.479 35.691 1.00 4.59 438 MET A N 1
ATOM 2804 C CA . MET A 1 336 ? -27.200 29.068 35.668 1.00 4.53 438 MET A CA 1
ATOM 2805 C C . MET A 1 336 ? -25.723 28.980 35.289 1.00 4.60 438 MET A C 1
ATOM 2806 O O . MET A 1 336 ? -25.350 29.394 34.184 1.00 5.09 438 MET A O 1
ATOM 2811 N N . HIS A 1 337 ? -24.892 28.434 36.177 1.00 4.52 439 HIS A N 1
ATOM 2812 C CA . HIS A 1 337 ? -23.501 28.161 35.880 1.00 4.67 439 HIS A CA 1
ATOM 2813 C C . HIS A 1 337 ? -23.358 26.932 34.968 1.00 4.44 439 HIS A C 1
ATOM 2814 O O . HIS A 1 337 ? -24.304 26.169 34.735 1.00 4.63 439 HIS A O 1
ATOM 2821 N N . GLY A 1 338 ? -22.134 26.689 34.498 1.00 4.91 440 GLY A N 1
ATOM 2822 C CA . GLY A 1 338 ? -21.831 25.579 33.615 1.00 5.13 440 GLY A CA 1
ATOM 2823 C C . GLY A 1 338 ? -21.887 24.184 34.211 1.00 4.70 440 GLY A C 1
ATOM 2824 O O . GLY A 1 338 ? -21.695 23.223 33.474 1.00 5.49 440 GLY A O 1
ATOM 2825 N N A ASN A 1 339 ? -22.175 24.044 35.504 0.54 4.47 441 ASN A N 1
ATOM 2826 N N B ASN A 1 339 ? -22.197 24.086 35.503 0.46 4.63 441 ASN A N 1
ATOM 2827 C CA A ASN A 1 339 ? -22.492 22.747 36.074 0.54 4.91 441 ASN A CA 1
ATOM 2828 C CA B ASN A 1 339 ? -22.495 22.829 36.175 0.46 4.85 441 ASN A CA 1
ATOM 2829 C C A ASN A 1 339 ? -23.990 22.541 36.292 0.54 4.82 441 ASN A C 1
ATOM 2830 C C B ASN A 1 339 ? -23.993 22.619 36.377 0.46 4.98 441 ASN A C 1
ATOM 2831 O O A ASN A 1 339 ? -24.337 21.689 37.106 0.54 5.97 441 ASN A O 1
ATOM 2832 O O B ASN A 1 339 ? -24.379 21.833 37.243 0.46 6.59 441 ASN A O 1
ATOM 2841 N N . VAL A 1 340 ? -24.836 23.288 35.568 1.00 4.42 442 VAL A N 1
ATOM 2842 C CA . VAL A 1 340 ? -26.271 23.235 35.738 1.00 4.59 442 VAL A CA 1
ATOM 2843 C C . VAL A 1 340 ? -26.934 22.735 34.455 1.00 4.25 442 VAL A C 1
ATOM 2844 O O . VAL A 1 340 ? -26.741 23.324 33.389 1.00 4.75 442 VAL A O 1
ATOM 2848 N N . GLU A 1 341 ? -27.757 21.698 34.583 1.00 4.30 443 GLU A N 1
ATOM 2849 C CA . GLU A 1 341 ? -28.564 21.180 33.474 1.00 4.32 443 GLU A CA 1
ATOM 2850 C C . GLU A 1 341 ? -29.983 20.961 33.978 1.00 4.40 443 GLU A C 1
ATOM 2851 O O . GLU A 1 341 ? -30.267 20.986 35.179 1.00 4.78 443 GLU A O 1
ATOM 2857 N N A ARG A 1 342 ? -30.900 20.650 33.057 0.57 4.47 444 ARG A N 1
ATOM 2858 N N B ARG A 1 342 ? -30.898 20.730 33.038 0.43 4.66 444 ARG A N 1
ATOM 2859 C CA A ARG A 1 342 ? -32.259 20.246 33.447 0.57 4.55 444 ARG A CA 1
ATOM 2860 C CA B ARG A 1 342 ? -32.283 20.371 33.351 0.43 5.24 444 ARG A CA 1
ATOM 2861 C C A ARG A 1 342 ? -32.899 21.298 34.376 0.57 4.40 444 ARG A C 1
ATOM 2862 C C B ARG A 1 342 ? -32.930 21.314 34.359 0.43 4.89 444 ARG A C 1
ATOM 2863 O O A ARG A 1 342 ? -33.552 20.928 35.359 0.57 5.05 444 ARG A O 1
ATOM 2864 O O B ARG A 1 342 ? -33.576 20.909 35.309 0.43 6.50 444 ARG A O 1
ATOM 2879 N N . THR A 1 343 ? -32.734 22.583 34.058 1.00 4.72 445 THR A N 1
ATOM 2880 C CA . THR A 1 343 ? -33.172 23.673 34.939 1.00 4.82 445 THR A CA 1
ATOM 2881 C C . THR A 1 343 ? -33.926 24.716 34.130 1.00 4.69 445 THR A C 1
ATOM 2882 O O . THR A 1 343 ? -33.572 25.017 32.980 1.00 5.23 445 THR A O 1
ATOM 2886 N N A VAL A 1 344 ? -34.934 25.281 34.790 0.49 4.51 446 VAL A N 1
ATOM 2887 N N B VAL A 1 344 ? -34.981 25.269 34.733 0.51 4.78 446 VAL A N 1
ATOM 2888 C CA A VAL A 1 344 ? -35.893 26.187 34.181 0.49 4.53 446 VAL A CA 1
ATOM 2889 C CA B VAL A 1 344 ? -35.845 26.243 34.059 0.51 4.93 446 VAL A CA 1
ATOM 2890 C C A VAL A 1 344 ? -36.193 27.405 35.065 0.49 4.49 446 VAL A C 1
ATOM 2891 C C B VAL A 1 344 ? -36.184 27.391 35.024 0.51 4.39 446 VAL A C 1
ATOM 2892 O O A VAL A 1 344 ? -36.486 27.246 36.250 0.49 5.28 446 VAL A O 1
ATOM 2893 O O B VAL A 1 344 ? -36.469 27.172 36.197 0.51 5.22 446 VAL A O 1
ATOM 2900 N N . TYR A 1 345 ? -36.185 28.587 34.450 1.00 4.55 447 TYR A N 1
ATOM 2901 C CA . TYR A 1 345 ? -36.862 29.769 34.988 1.00 4.45 447 TYR A CA 1
ATOM 2902 C C . TYR A 1 345 ? -38.109 30.008 34.134 1.00 4.53 447 TYR A C 1
ATOM 2903 O O . TYR A 1 345 ? -37.994 30.154 32.907 1.00 4.97 447 TYR A O 1
ATOM 2912 N N . ASP A 1 346 ? -39.275 30.034 34.769 1.00 4.75 448 ASP A N 1
ATOM 2913 C CA . ASP A 1 346 ? -40.571 30.173 34.084 1.00 4.83 448 ASP A CA 1
ATOM 2914 C C . ASP A 1 346 ? -41.338 31.306 34.705 1.00 4.87 448 ASP A C 1
ATOM 2915 O O . ASP A 1 346 ? -41.465 31.404 35.929 1.00 5.56 448 ASP A O 1
ATOM 2920 N N . HIS A 1 347 ? -41.868 32.230 33.876 1.00 4.68 449 HIS A N 1
ATOM 2921 C CA . HIS A 1 347 ? -42.674 33.344 34.418 1.00 5.17 449 HIS A CA 1
ATOM 2922 C C . HIS A 1 347 ? -41.869 34.150 35.423 1.00 5.15 449 HIS A C 1
ATOM 2923 O O . HIS A 1 347 ? -42.399 34.627 36.434 1.00 6.80 449 HIS A O 1
ATOM 2930 N N . CYS A 1 348 ? -40.588 34.361 35.136 1.00 4.83 450 CYS A N 1
ATOM 2931 C CA . CYS A 1 348 ? -39.692 35.175 35.953 1.00 4.80 450 CYS A CA 1
ATOM 2932 C C . CYS A 1 348 ? -39.316 36.448 35.208 1.00 4.69 450 CYS A C 1
ATOM 2933 O O . CYS A 1 348 ? -39.469 36.546 33.988 1.00 5.81 450 CYS A O 1
ATOM 2936 N N . THR A 1 349 ? -38.797 37.405 35.961 1.00 4.70 451 THR A N 1
ATOM 2937 C CA . THR A 1 349 ? -38.243 38.629 35.412 1.00 4.66 451 THR A CA 1
ATOM 2938 C C . THR A 1 349 ? -36.777 38.703 35.841 1.00 4.91 451 THR A C 1
ATOM 2939 O O . THR A 1 349 ? -36.460 38.439 37.007 1.00 5.60 451 THR A O 1
ATOM 2943 N N . THR A 1 350 ? -35.913 39.092 34.898 1.00 4.68 452 THR A N 1
ATOM 2944 C CA . THR A 1 350 ? -34.485 39.230 35.184 1.00 4.59 452 THR A CA 1
ATOM 2945 C C . THR A 1 350 ? -33.916 40.294 34.275 1.00 4.46 452 THR A C 1
ATOM 2946 O O . THR A 1 350 ? -34.349 40.480 33.138 1.00 5.16 452 THR A O 1
ATOM 2950 N N . ASN A 1 351 ? -32.876 40.977 34.768 1.00 4.50 453 ASN A N 1
ATOM 2951 C CA . ASN A 1 351 ? -31.946 41.695 33.881 1.00 4.49 453 ASN A CA 1
ATOM 2952 C C . ASN A 1 351 ? -30.846 40.703 33.500 1.00 4.52 453 ASN A C 1
ATOM 2953 O O . ASN A 1 351 ? -30.132 40.209 34.380 1.00 5.11 453 ASN A O 1
ATOM 2958 N N . TYR A 1 352 ? -30.769 40.408 32.200 1.00 4.49 454 TYR A N 1
ATOM 2959 C CA . TYR A 1 352 ? -29.791 39.487 31.625 1.00 4.49 454 TYR A CA 1
ATOM 2960 C C . TYR A 1 352 ? -30.064 38.056 32.107 1.00 4.52 454 TYR A C 1
ATOM 2961 O O . TYR A 1 352 ? -30.910 37.790 32.944 1.00 5.71 454 TYR A O 1
ATOM 2970 N N . ALA A 1 353 ? -29.316 37.106 31.549 1.00 4.51 455 ALA A N 1
ATOM 2971 C CA . ALA A 1 353 ? -29.560 35.693 31.860 1.00 4.69 455 ALA A CA 1
ATOM 2972 C C . ALA A 1 353 ? -28.345 34.889 31.434 1.00 4.63 455 ALA A C 1
ATOM 2973 O O . ALA A 1 353 ? -27.848 35.086 30.323 1.00 5.92 455 ALA A O 1
ATOM 2975 N N . THR A 1 354 ? -27.914 33.956 32.273 1.00 4.87 456 THR A N 1
ATOM 2976 C CA . THR A 1 354 ? -26.898 32.982 31.927 1.00 4.74 456 THR A CA 1
ATOM 2977 C C . THR A 1 354 ? -27.540 31.597 31.808 1.00 4.51 456 THR A C 1
ATOM 2978 O O . THR A 1 354 ? -28.503 31.271 32.512 1.00 5.46 456 THR A O 1
ATOM 2982 N N . PHE A 1 355 ? -27.021 30.782 30.888 1.00 4.50 457 PHE A N 1
ATOM 2983 C CA . PHE A 1 355 ? -27.800 29.612 30.413 1.00 4.52 457 PHE A CA 1
ATOM 2984 C C . PHE A 1 355 ? -27.253 28.247 30.784 1.00 4.30 457 PHE A C 1
ATOM 2985 O O . PHE A 1 355 ? -27.824 27.242 30.376 1.00 4.88 457 PHE A O 1
ATOM 2993 N N . GLY A 1 356 ? -26.163 28.192 31.554 1.00 4.93 458 GLY A N 1
ATOM 2994 C CA . GLY A 1 356 ? -25.698 26.931 32.071 1.00 4.96 458 GLY A CA 1
ATOM 2995 C C . GLY A 1 356 ? -25.167 25.974 31.017 1.00 4.65 458 GLY A C 1
ATOM 2996 O O . GLY A 1 356 ? -24.736 26.333 29.936 1.00 5.15 458 GLY A O 1
ATOM 2997 N N . ALA A 1 357 ? -25.157 24.680 31.399 1.00 4.80 459 ALA A N 1
ATOM 2998 C CA . ALA A 1 357 ? -24.509 23.656 30.609 1.00 4.71 459 ALA A CA 1
ATOM 2999 C C . ALA A 1 357 ? -25.309 23.227 29.375 1.00 4.79 459 ALA A C 1
ATOM 3000 O O . ALA A 1 357 ? -24.713 22.906 28.340 1.00 5.36 459 ALA A O 1
ATOM 3002 N N . GLY A 1 358 ? -26.639 23.191 29.510 1.00 4.96 460 GLY A N 1
ATOM 3003 C CA . GLY A 1 358 ? -27.538 22.709 28.475 1.00 5.20 460 GLY A CA 1
ATOM 3004 C C . GLY A 1 358 ? -28.713 21.957 29.077 1.00 4.75 460 GLY A C 1
ATOM 3005 O O . GLY A 1 358 ? -28.786 21.680 30.270 1.00 5.25 460 GLY A O 1
ATOM 3006 N N . ASP A 1 359 ? -29.655 21.615 28.175 1.00 4.79 461 ASP A N 1
ATOM 3007 C CA . ASP A 1 359 ? -30.954 21.104 28.577 1.00 4.76 461 ASP A CA 1
ATOM 3008 C C . ASP A 1 359 ? -31.609 21.987 29.618 1.00 4.76 461 ASP A C 1
ATOM 3009 O O . ASP A 1 359 ? -32.175 21.537 30.611 1.00 5.35 461 ASP A O 1
ATOM 3014 N N . ASN A 1 360 ? -31.547 23.313 29.356 1.00 4.50 462 ASN A N 1
ATOM 3015 C CA . ASN A 1 360 ? -32.069 24.344 30.237 1.00 4.42 462 ASN A CA 1
ATOM 3016 C C . ASN A 1 360 ? -33.073 25.202 29.478 1.00 4.30 462 ASN A C 1
ATOM 3017 O O . ASN A 1 360 ? -33.090 25.207 28.246 1.00 4.88 462 ASN A O 1
ATOM 3022 N N . GLU A 1 361 ? -33.872 25.963 30.231 1.00 4.42 463 GLU A N 1
ATOM 3023 C CA . GLU A 1 361 ? -34.928 26.777 29.617 1.00 4.39 463 GLU A CA 1
ATOM 3024 C C . GLU A 1 361 ? -35.171 28.056 30.393 1.00 4.44 463 GLU A C 1
ATOM 3025 O O . GLU A 1 361 ? -35.173 28.062 31.627 1.00 4.89 463 GLU A O 1
ATOM 3031 N N . TYR A 1 362 ? -35.413 29.130 29.646 1.00 4.16 464 TYR A N 1
ATOM 3032 C CA . TYR A 1 362 ? -36.140 30.307 30.139 1.00 4.15 464 TYR A CA 1
ATOM 3033 C C . TYR A 1 362 ? -37.449 30.354 29.352 1.00 4.04 464 TYR A C 1
ATOM 3034 O O . TYR A 1 362 ? -37.401 30.382 28.107 1.00 4.44 464 TYR A O 1
ATOM 3043 N N . SER A 1 363 ? -38.579 30.340 30.040 1.00 4.40 465 SER A N 1
ATOM 3044 C CA . SER A 1 363 ? -39.885 30.364 29.380 1.00 4.48 465 SER A CA 1
ATOM 3045 C C . SER A 1 363 ? -40.766 31.420 30.026 1.00 4.27 465 SER A C 1
ATOM 3046 O O . SER A 1 363 ? -40.765 31.590 31.241 1.00 4.60 465 SER A O 1
ATOM 3049 N N . ASN A 1 364 ? -41.539 32.112 29.186 1.00 4.42 466 ASN A N 1
ATOM 3050 C CA . ASN A 1 364 ? -42.520 33.070 29.691 1.00 4.71 466 ASN A CA 1
ATOM 3051 C C . ASN A 1 364 ? -41.871 34.133 30.596 1.00 4.73 466 ASN A C 1
ATOM 3052 O O . ASN A 1 364 ? -42.560 34.644 31.496 1.00 5.63 466 ASN A O 1
ATOM 3057 N N . CYS A 1 365 ? -40.630 34.454 30.349 1.00 4.47 467 CYS A N 1
ATOM 3058 C CA . CYS A 1 365 ? -39.900 35.405 31.180 1.00 4.52 467 CYS A CA 1
ATOM 3059 C C . CYS A 1 365 ? -39.832 36.787 30.522 1.00 4.63 467 CYS A C 1
ATOM 3060 O O . CYS A 1 365 ? -39.825 36.890 29.299 1.00 6.43 467 CYS A O 1
ATOM 3063 N N A ASP A 1 366 ? -39.699 37.796 31.368 0.64 4.57 468 ASP A N 1
ATOM 3064 N N B ASP A 1 366 ? -39.723 37.808 31.354 0.36 4.34 468 ASP A N 1
ATOM 3065 C CA A ASP A 1 366 ? -39.362 39.154 30.972 0.64 4.56 468 ASP A CA 1
ATOM 3066 C CA B ASP A 1 366 ? -39.392 39.158 30.898 0.36 4.50 468 ASP A CA 1
ATOM 3067 C C A ASP A 1 366 ? -37.857 39.298 31.176 0.64 4.51 468 ASP A C 1
ATOM 3068 C C B ASP A 1 366 ? -37.901 39.348 31.156 0.36 4.76 468 ASP A C 1
ATOM 3069 O O A ASP A 1 366 ? -37.398 39.205 32.320 0.64 6.21 468 ASP A O 1
ATOM 3070 O O B ASP A 1 366 ? -37.445 39.339 32.303 0.36 5.95 468 ASP A O 1
ATOM 3079 N N . ILE A 1 367 ? -37.119 39.484 30.083 1.00 4.66 469 ILE A N 1
ATOM 3080 C CA . ILE A 1 367 ? -35.662 39.501 30.135 1.00 4.74 469 ILE A CA 1
ATOM 3081 C C . ILE A 1 367 ? -35.175 40.837 29.586 1.00 4.75 469 ILE A C 1
ATOM 3082 O O . ILE A 1 367 ? -35.350 41.149 28.413 1.00 5.59 469 ILE A O 1
ATOM 3087 N N A TYR A 1 368 ? -34.582 41.658 30.455 0.49 4.34 470 TYR A N 1
ATOM 3088 N N B TYR A 1 368 ? -34.552 41.623 30.482 0.51 4.94 470 TYR A N 1
ATOM 3089 C CA A TYR A 1 368 ? -34.059 42.955 30.074 0.49 4.68 470 TYR A CA 1
ATOM 3090 C CA B TYR A 1 368 ? -34.000 42.913 30.121 0.51 4.56 470 TYR A CA 1
ATOM 3091 C C A TYR A 1 368 ? -32.607 42.806 29.617 0.49 4.54 470 TYR A C 1
ATOM 3092 C C B TYR A 1 368 ? -32.560 42.777 29.615 0.51 4.44 470 TYR A C 1
ATOM 3093 O O A TYR A 1 368 ? -31.826 42.076 30.229 0.49 5.78 470 TYR A O 1
ATOM 3094 O O B TYR A 1 368 ? -31.739 42.060 30.182 0.51 5.43 470 TYR A O 1
ATOM 3111 N N . GLU A 1 369 ? -32.248 43.528 28.577 1.00 4.81 471 GLU A N 1
ATOM 3112 C CA . GLU A 1 369 ? -30.909 43.543 28.032 1.00 4.82 471 GLU A CA 1
ATOM 3113 C C . GLU A 1 369 ? -29.937 44.120 29.047 1.00 4.95 471 GLU A C 1
ATOM 3114 O O . GLU A 1 369 ? -30.244 45.121 29.714 1.00 5.74 471 GLU A O 1
ATOM 3120 N N . ARG A 1 370 ? -28.735 43.555 29.144 1.00 4.59 472 ARG A N 1
ATOM 3121 C CA . ARG A 1 370 ? -27.683 44.183 29.945 1.00 4.68 472 ARG A CA 1
ATOM 3122 C C . ARG A 1 370 ? -27.169 45.445 29.244 1.00 4.72 472 ARG A C 1
ATOM 3123 O O . ARG A 1 370 ? -27.292 45.619 28.013 1.00 5.23 472 ARG A O 1
ATOM 3131 N N . GLU A 1 371 ? -26.539 46.327 30.008 1.00 5.02 473 GLU A N 1
ATOM 3132 C CA . GLU A 1 371 ? -25.928 47.524 29.444 1.00 5.49 473 GLU A CA 1
ATOM 3133 C C . GLU A 1 371 ? -24.884 47.189 28.402 1.00 5.38 473 GLU A C 1
ATOM 3134 O O . GLU A 1 371 ? -24.720 47.909 27.404 1.00 6.66 473 GLU A O 1
ATOM 3140 N N . GLY A 1 372 ? -24.161 46.083 28.627 1.00 5.27 474 GLY A N 1
ATOM 3141 C CA . GLY A 1 372 ? -23.094 45.640 27.749 1.00 5.63 474 GLY A CA 1
ATOM 3142 C C . GLY A 1 372 ? -23.535 44.893 26.483 1.00 5.25 474 GLY A C 1
ATOM 3143 O O . GLY A 1 372 ? -22.660 44.361 25.792 1.00 6.23 474 GLY A O 1
ATOM 3144 N N . GLN A 1 373 ? -24.822 44.888 26.206 1.00 5.18 475 GLN A N 1
ATOM 3145 C CA . GLN A 1 373 ? -25.502 44.308 25.036 1.00 5.03 475 GLN A CA 1
ATOM 3146 C C . GLN A 1 373 ? -25.873 42.838 25.259 1.00 4.85 475 GLN A C 1
ATOM 3147 O O . GLN A 1 373 ? -25.092 42.035 25.786 1.00 5.16 475 GLN A O 1
ATOM 3153 N N . GLY A 1 374 ? -27.052 42.500 24.766 1.00 4.83 476 GLY A N 1
ATOM 3154 C CA . GLY A 1 374 ? -27.556 41.135 24.765 1.00 4.94 476 GLY A CA 1
ATOM 3155 C C . GLY A 1 374 ? -28.446 40.850 25.975 1.00 4.48 476 GLY A C 1
ATOM 3156 O O . GLY A 1 374 ? -28.343 41.452 27.036 1.00 4.68 476 GLY A O 1
ATOM 3157 N N . CYS A 1 375 ? -29.351 39.845 25.788 1.00 4.63 477 CYS A N 1
ATOM 3158 C CA . CYS A 1 375 ? -30.238 39.379 26.832 1.00 4.40 477 CYS A CA 1
ATOM 3159 C C . CYS A 1 375 ? -29.855 38.055 27.462 1.00 4.27 477 CYS A C 1
ATOM 3160 O O . CYS A 1 375 ? -30.087 37.866 28.662 1.00 4.76 477 CYS A O 1
ATOM 3163 N N . VAL A 1 376 ? -29.352 37.094 26.668 1.00 4.28 478 VAL A N 1
ATOM 3164 C CA . VAL A 1 376 ? -29.114 35.749 27.124 1.00 4.35 478 VAL A CA 1
ATOM 3165 C C . VAL A 1 376 ? -27.714 35.324 26.687 1.00 4.42 478 VAL A C 1
ATOM 3166 O O . VAL A 1 376 ? -27.385 35.460 25.490 1.00 4.78 478 VAL A O 1
ATOM 3170 N N . LEU A 1 377 ? -26.931 34.821 27.620 1.00 4.46 479 LEU A N 1
ATOM 3171 C CA . LEU A 1 377 ? -25.551 34.416 27.384 1.00 4.73 479 LEU A CA 1
ATOM 3172 C C . LEU A 1 377 ? -25.372 32.926 27.629 1.00 4.61 479 LEU A C 1
ATOM 3173 O O . LEU A 1 377 ? -25.758 32.405 28.680 1.00 5.45 479 LEU A O 1
ATOM 3178 N N . ILE A 1 378 ? -24.748 32.256 26.663 1.00 5.12 480 ILE A N 1
ATOM 3179 C CA . ILE A 1 378 ? -24.315 30.863 26.758 1.00 5.29 480 ILE A CA 1
ATOM 3180 C C . ILE A 1 378 ? -22.778 30.893 26.780 1.00 5.64 480 ILE A C 1
ATOM 3181 O O . ILE A 1 378 ? -22.142 30.970 25.751 1.00 7.83 480 ILE A O 1
ATOM 3186 N N . ALA A 1 379 ? -22.190 30.914 27.966 1.00 7.27 481 ALA A N 1
ATOM 3187 C CA . ALA A 1 379 ? -20.753 31.096 28.128 1.00 9.83 481 ALA A CA 1
ATOM 3188 C C . ALA A 1 379 ? -20.027 29.888 28.671 1.00 6.37 481 ALA A C 1
ATOM 3189 O O . ALA A 1 379 ? -18.787 29.886 28.586 1.00 6.87 481 ALA A O 1
ATOM 3191 N N . GLU A 1 380 ? -20.719 28.862 29.177 1.00 5.60 482 GLU A N 1
A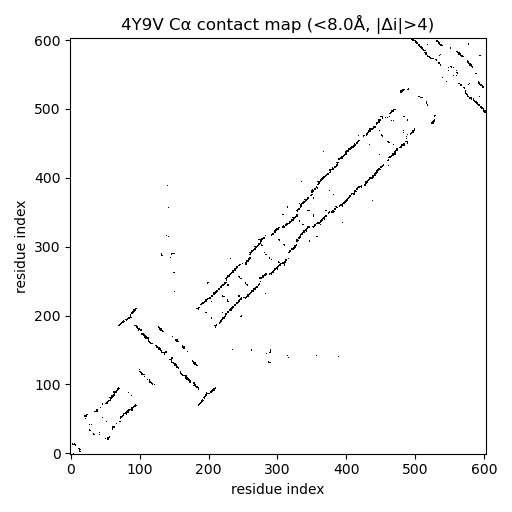TOM 3192 C CA . GLU A 1 380 ? -20.061 27.612 29.577 1.00 5.24 482 GLU A CA 1
ATOM 3193 C C . GLU A 1 380 ? -20.831 26.423 28.975 1.00 5.40 482 GLU A C 1
ATOM 3194 O O . GLU A 1 380 ? -21.260 25.525 29.706 1.00 5.79 482 GLU A O 1
ATOM 3200 N N . PRO A 1 381 ? -21.052 26.393 27.651 1.00 5.66 483 PRO A N 1
ATOM 3201 C CA . PRO A 1 381 ? -21.881 25.336 27.105 1.00 6.07 483 PRO A CA 1
ATOM 3202 C C . PRO A 1 381 ? -21.215 23.966 27.111 1.00 5.66 483 PRO A C 1
ATOM 3203 O O . PRO A 1 381 ? -20.068 23.803 26.704 1.00 6.44 483 PRO A O 1
ATOM 3207 N N . ARG A 1 382 ? -21.990 22.968 27.505 1.00 6.34 484 ARG A N 1
ATOM 3208 C CA . ARG A 1 382 ? -21.603 21.556 27.456 1.00 6.02 484 ARG A CA 1
ATOM 3209 C C . ARG A 1 382 ? -22.289 20.812 26.336 1.00 5.75 484 ARG A C 1
ATOM 3210 O O . ARG A 1 382 ? -21.674 19.953 25.671 1.00 6.48 484 ARG A O 1
ATOM 3218 N N . GLY A 1 383 ? -23.567 21.098 26.098 1.00 6.74 485 GLY A N 1
ATOM 3219 C CA . GLY A 1 383 ? -24.310 20.451 25.051 1.00 8.55 485 GLY A CA 1
ATOM 3220 C C . GLY A 1 383 ? -25.756 20.251 25.479 1.00 6.51 485 GLY A C 1
ATOM 3221 O O . GLY A 1 383 ? -26.095 20.414 26.650 1.00 7.94 485 GLY A O 1
ATOM 3222 N N . GLY A 1 384 ? -26.583 19.882 24.536 1.00 6.23 486 GLY A N 1
ATOM 3223 C CA . GLY A 1 384 ? -28.005 19.751 24.752 1.00 6.16 486 GLY A CA 1
ATOM 3224 C C . GLY A 1 384 ? -28.759 20.977 24.270 1.00 5.54 486 GLY A C 1
ATOM 3225 O O . GLY A 1 384 ? -28.244 21.776 23.489 1.00 6.61 486 GLY A O 1
ATOM 3226 N N A GLU A 1 385 ? -30.012 21.092 24.739 0.53 5.69 487 GLU A N 1
ATOM 3227 N N B GLU A 1 385 ? -29.991 21.106 24.757 0.47 5.85 487 GLU A N 1
ATOM 3228 C CA A GLU A 1 385 ? -30.914 22.126 24.262 0.53 6.17 487 GLU A CA 1
ATOM 3229 C CA B GLU A 1 385 ? -30.929 22.087 24.221 0.47 6.39 487 GLU A CA 1
ATOM 3230 C C A GLU A 1 385 ? -30.895 23.347 25.177 0.53 5.60 487 GLU A C 1
ATOM 3231 C C B GLU A 1 385 ? -31.031 23.316 25.117 0.47 5.67 487 GLU A C 1
ATOM 3232 O O A GLU A 1 385 ? -30.846 23.247 26.400 0.53 6.36 487 GLU A O 1
ATOM 3233 O O B GLU A 1 385 ? -31.172 23.156 26.331 0.47 8.23 487 GLU A O 1
ATOM 3244 N N . PHE A 1 386 ? -30.974 24.496 24.546 1.00 5.37 488 PHE A N 1
ATOM 3245 C CA . PHE A 1 386 ? -31.100 25.789 25.219 1.00 5.43 488 PHE A CA 1
ATOM 3246 C C . PHE A 1 386 ? -32.432 26.383 24.728 1.00 5.34 488 PHE A C 1
ATOM 3247 O O . PHE A 1 386 ? -32.495 26.883 23.600 1.00 6.29 488 PHE A O 1
ATOM 3255 N N . LYS A 1 387 ? -33.468 26.238 25.529 1.00 4.85 489 LYS A N 1
ATOM 3256 C CA . LYS A 1 387 ? -34.834 26.543 25.106 1.00 4.93 489 LYS A CA 1
ATOM 3257 C C . LYS A 1 387 ? -35.251 27.922 25.610 1.00 4.24 489 LYS A C 1
ATOM 3258 O O . LYS A 1 387 ? -35.155 28.215 26.808 1.00 4.82 489 LYS A O 1
ATOM 3264 N N . LEU A 1 388 ? -35.728 28.752 24.695 1.00 4.40 490 LEU A N 1
ATOM 3265 C CA . LEU A 1 388 ? -36.197 30.099 24.994 1.00 4.27 490 LEU A CA 1
ATOM 3266 C C . LEU A 1 388 ? -37.637 30.193 24.481 1.00 4.50 490 LEU A C 1
ATOM 3267 O O . LEU A 1 388 ? -37.862 30.447 23.304 1.00 4.94 490 LEU A O 1
ATOM 3272 N N . THR A 1 389 ? -38.599 29.954 25.377 1.00 4.79 491 THR A N 1
ATOM 3273 C CA . THR A 1 389 ? -39.956 29.673 24.974 1.00 4.80 491 THR A CA 1
ATOM 3274 C C . THR A 1 389 ? -40.863 30.824 25.396 1.00 4.59 491 THR A C 1
ATOM 3275 O O . THR A 1 389 ? -41.114 31.028 26.593 1.00 4.97 491 THR A O 1
ATOM 3279 N N A ASN A 1 390 ? -41.370 31.592 24.431 0.65 4.89 492 ASN A N 1
ATOM 3280 N N B ASN A 1 390 ? -41.365 31.593 24.441 0.35 4.66 492 ASN A N 1
ATOM 3281 C CA A ASN A 1 390 ? -42.386 32.598 24.729 0.65 5.09 492 ASN A CA 1
ATOM 3282 C CA B ASN A 1 390 ? -42.382 32.618 24.657 0.35 5.15 492 ASN A CA 1
ATOM 3283 C C A ASN A 1 390 ? -41.915 33.661 25.710 0.65 4.79 492 ASN A C 1
ATOM 3284 C C B ASN A 1 390 ? -41.925 33.691 25.639 0.35 4.78 492 ASN A C 1
ATOM 3285 O O A ASN A 1 390 ? -42.720 34.159 26.517 0.65 6.04 492 ASN A O 1
ATOM 3286 O O B ASN A 1 390 ? -42.762 34.201 26.402 0.35 5.66 492 ASN A O 1
ATOM 3295 N N . ASN A 1 391 ? -40.645 34.072 25.631 1.00 4.55 493 ASN A N 1
ATOM 3296 C CA . ASN A 1 391 ? -40.170 35.174 26.463 1.00 4.54 493 ASN A CA 1
ATOM 3297 C C . ASN A 1 391 ? -40.473 36.522 25.798 1.00 4.56 493 ASN A C 1
ATOM 3298 O O . ASN A 1 391 ? -40.661 36.605 24.587 1.00 5.55 493 ASN A O 1
ATOM 3303 N N . THR A 1 392 ? -40.431 37.563 26.634 1.00 4.66 494 THR A N 1
ATOM 3304 C CA . THR A 1 392 ? -40.467 38.949 26.179 1.00 4.66 494 THR A CA 1
ATOM 3305 C C . THR A 1 392 ? -39.091 39.553 26.491 1.00 4.57 494 THR A C 1
ATOM 3306 O O . THR A 1 392 ? -38.638 39.486 27.628 1.00 5.87 494 THR A O 1
ATOM 3310 N N . TYR A 1 393 ? -38.469 40.111 25.471 1.00 4.62 495 TYR A N 1
ATOM 3311 C CA . TYR A 1 393 ? -37.117 40.655 25.576 1.00 4.82 495 TYR A CA 1
ATOM 3312 C C . TYR A 1 393 ? -37.195 42.159 25.415 1.00 4.73 495 TYR A C 1
ATOM 3313 O O . TYR A 1 393 ? -37.848 42.654 24.487 1.00 6.50 495 TYR A O 1
ATOM 3322 N N A TYR A 1 394 ? -36.527 42.886 26.302 0.64 4.80 496 TYR A N 1
ATOM 3323 N N B TYR A 1 394 ? -36.504 42.876 26.298 0.36 4.71 496 TYR A N 1
ATOM 3324 C CA A TYR A 1 394 ? -36.535 44.368 26.248 0.64 5.54 496 TYR A CA 1
ATOM 3325 C CA B TYR A 1 394 ? -36.416 44.337 26.293 0.36 4.65 496 TYR A CA 1
ATOM 3326 C C A TYR A 1 394 ? -35.140 44.825 25.956 0.64 5.70 496 TYR A C 1
ATOM 3327 C C B TYR A 1 394 ? -35.010 44.785 25.963 0.36 4.95 496 TYR A C 1
ATOM 3328 O O A TYR A 1 394 ? -34.258 44.665 26.822 0.64 7.74 496 TYR A O 1
ATOM 3329 O O B TYR A 1 394 ? -34.097 44.621 26.777 0.36 7.08 496 TYR A O 1
ATOM 3346 N N . THR A 1 395 ? -34.862 45.365 24.784 1.00 5.89 497 THR A N 1
ATOM 3347 C CA . THR A 1 395 ? -33.548 45.781 24.345 1.00 5.54 497 THR A CA 1
ATOM 3348 C C . THR A 1 395 ? -33.532 47.249 23.985 1.00 5.84 497 THR A C 1
ATOM 3349 O O . THR A 1 395 ? -34.556 47.857 23.677 1.00 6.59 497 THR A O 1
ATOM 3353 N N A LYS A 1 396 ? -32.307 47.802 24.006 0.66 5.89 498 LYS A N 1
ATOM 3354 N N B LYS A 1 396 ? -32.315 47.810 23.924 0.34 6.26 498 LYS A N 1
ATOM 3355 C CA A LYS A 1 396 ? -32.071 49.193 23.635 0.66 6.99 498 LYS A CA 1
ATOM 3356 C CA B LYS A 1 396 ? -32.109 49.171 23.452 0.34 7.21 498 LYS A CA 1
ATOM 3357 C C A LYS A 1 396 ? -30.746 49.409 22.899 0.66 7.16 498 LYS A C 1
ATOM 3358 C C B LYS A 1 396 ? -30.787 49.387 22.717 0.34 6.26 498 LYS A C 1
ATOM 3359 O O A LYS A 1 396 ? -30.616 50.485 22.324 0.66 10.59 498 LYS A O 1
ATOM 3360 O O B LYS A 1 396 ? -30.685 50.404 22.033 0.34 7.05 498 LYS A O 1
ATOM 3371 N N . THR A 1 397 ? -29.832 48.501 22.895 1.00 6.36 499 THR A N 1
ATOM 3372 C CA . THR A 1 397 ? -28.561 48.705 22.212 1.00 6.48 499 THR A CA 1
ATOM 3373 C C . THR A 1 397 ? -28.674 48.266 20.741 1.00 6.47 499 THR A C 1
ATOM 3374 O O . THR A 1 397 ? -29.644 47.630 20.334 1.00 6.88 499 THR A O 1
ATOM 3378 N N . PRO A 1 398 ? -27.650 48.533 19.933 1.00 6.84 500 PRO A N 1
ATOM 3379 C CA . PRO A 1 398 ? -27.655 48.063 18.555 1.00 7.26 500 PRO A CA 1
ATOM 3380 C C . PRO A 1 398 ? -27.418 46.572 18.397 1.00 6.21 500 PRO A C 1
ATOM 3381 O O . PRO A 1 398 ? -27.541 46.067 17.268 1.00 6.43 500 PRO A O 1
ATOM 3385 N N . LEU A 1 399 ? -27.058 45.846 19.462 1.00 5.87 501 LEU A N 1
ATOM 3386 C CA . LEU A 1 399 ? -26.892 44.396 19.399 1.00 5.51 501 LEU A CA 1
ATOM 3387 C C . LEU A 1 399 ? -25.871 43.976 18.340 1.00 5.89 501 LEU A C 1
ATOM 3388 O O . LEU A 1 399 ? -25.938 42.884 17.773 1.00 6.31 501 LEU A O 1
ATOM 3393 N N . ASN A 1 400 ? -24.880 44.832 18.130 1.00 6.86 502 ASN A N 1
ATOM 3394 C CA . ASN A 1 400 ? -23.834 44.585 17.135 1.00 7.05 502 ASN A CA 1
ATOM 3395 C C . ASN A 1 400 ? -22.664 43.795 17.683 1.00 7.29 502 ASN A C 1
ATOM 3396 O O . ASN A 1 400 ? -22.029 43.052 16.935 1.00 9.59 502 ASN A O 1
ATOM 3401 N N A SER A 1 401 ? -22.385 43.943 18.981 0.52 7.32 503 SER A N 1
ATOM 3402 N N B SER A 1 401 ? -22.364 43.964 18.974 0.48 6.95 503 SER A N 1
ATOM 3403 C CA A SER A 1 401 ? -21.256 43.236 19.589 0.52 8.15 503 SER A CA 1
ATOM 3404 C CA B SER A 1 401 ? -21.285 43.264 19.674 0.48 8.16 503 SER A CA 1
ATOM 3405 C C A SER A 1 401 ? -21.721 41.961 20.274 0.52 7.38 503 SER A C 1
ATOM 3406 C C B SER A 1 401 ? -21.801 41.905 20.130 0.48 7.32 503 SER A C 1
ATOM 3407 O O A SER A 1 401 ? -20.997 40.952 20.248 0.52 9.28 503 SER A O 1
ATOM 3408 O O B SER A 1 401 ? -21.232 40.845 19.812 0.48 10.48 503 SER A O 1
ATOM 3413 N N . TRP A 1 402 ? -22.903 41.948 20.885 1.00 5.90 504 TRP A N 1
ATOM 3414 C CA . TRP A 1 402 ? -23.500 40.759 21.408 1.00 5.75 504 TRP A CA 1
ATOM 3415 C C . TRP A 1 402 ? -24.936 40.721 20.888 1.00 5.42 504 TRP A C 1
ATOM 3416 O O . TRP A 1 402 ? -25.660 41.709 20.956 1.00 6.63 504 TRP A O 1
ATOM 3427 N N . SER A 1 403 ? -25.324 39.556 20.350 1.00 5.17 505 SER A N 1
ATOM 3428 C CA . SER A 1 403 ? -26.666 39.351 19.860 1.00 5.01 505 SER A CA 1
ATOM 3429 C C . SER A 1 403 ? -27.651 39.159 21.025 1.00 4.74 505 SER A C 1
ATOM 3430 O O . SER A 1 403 ? -27.276 39.037 22.178 1.00 5.21 505 SER A O 1
ATOM 3433 N N . LEU A 1 404 ? -28.939 39.136 20.677 1.00 4.55 506 LEU A N 1
ATOM 3434 C CA . LEU A 1 404 ? -29.966 38.932 21.700 1.00 4.63 506 LEU A CA 1
ATOM 3435 C C . LEU A 1 404 ? -29.637 37.694 22.565 1.00 4.52 506 LEU A C 1
ATOM 3436 O O . LEU A 1 404 ? -29.708 37.748 23.800 1.00 4.65 506 LEU A O 1
ATOM 3441 N N . VAL A 1 405 ? -29.334 36.612 21.874 1.00 4.43 507 VAL A N 1
ATOM 3442 C CA . VAL A 1 405 ? -28.950 35.321 22.437 1.00 4.52 507 VAL A CA 1
ATOM 3443 C C . VAL A 1 405 ? -27.584 35.011 21.820 1.00 4.55 507 VAL A C 1
ATOM 3444 O O . VAL A 1 405 ? -27.469 34.954 20.609 1.00 5.33 507 VAL A O 1
ATOM 3448 N N . HIS A 1 406 ? -26.557 34.849 22.678 1.00 4.58 508 HIS A N 1
ATOM 3449 C CA . HIS A 1 406 ? -25.211 34.751 22.169 1.00 4.52 508 HIS A CA 1
ATOM 3450 C C . HIS A 1 406 ? -24.467 33.648 22.917 1.00 4.66 508 HIS A C 1
ATOM 3451 O O . HIS A 1 406 ? -24.518 33.606 24.143 1.00 5.68 508 HIS A O 1
ATOM 3458 N N . GLY A 1 407 ? -23.807 32.804 22.154 1.00 5.30 509 GLY A N 1
ATOM 3459 C CA . GLY A 1 407 ? -22.981 31.757 22.738 1.00 5.78 509 GLY A CA 1
ATOM 3460 C C . GLY A 1 407 ? -21.576 31.803 22.193 1.00 5.07 509 GLY A C 1
ATOM 3461 O O . GLY A 1 407 ? -21.367 32.078 21.009 1.00 5.71 509 GLY A O 1
ATOM 3462 N N . ILE A 1 408 ? -20.622 31.504 23.068 1.00 5.58 510 ILE A N 1
ATOM 3463 C CA . ILE A 1 408 ? -19.216 31.404 22.706 1.00 5.89 510 ILE A CA 1
ATOM 3464 C C . ILE A 1 408 ? -18.726 30.035 23.154 1.00 5.51 510 ILE A C 1
ATOM 3465 O O . ILE A 1 408 ? -18.792 29.665 24.301 1.00 7.53 510 ILE A O 1
ATOM 3470 N N . ILE A 1 409 ? -18.242 29.262 22.158 1.00 5.73 511 ILE A N 1
ATOM 3471 C CA . ILE A 1 409 ? -17.747 27.912 22.409 1.00 5.73 511 ILE A CA 1
ATOM 3472 C C . ILE A 1 409 ? -16.245 27.983 22.553 1.00 5.54 511 ILE A C 1
ATOM 3473 O O . ILE A 1 409 ? -15.507 28.157 21.570 1.00 6.60 511 ILE A O 1
ATOM 3478 N N A GLU A 1 410 ? -15.777 27.882 23.795 0.47 6.09 512 GLU A N 1
ATOM 3479 N N B GLU A 1 410 ? -15.730 27.851 23.777 0.53 6.21 512 GLU A N 1
ATOM 3480 C CA A GLU A 1 410 ? -14.384 27.963 24.182 0.47 6.82 512 GLU A CA 1
ATOM 3481 C CA B GLU A 1 410 ? -14.299 27.920 24.014 0.53 6.64 512 GLU A CA 1
ATOM 3482 C C A GLU A 1 410 ? -13.708 26.601 24.294 0.47 6.77 512 GLU A C 1
ATOM 3483 C C B GLU A 1 410 ? -13.661 26.570 24.305 0.53 6.13 512 GLU A C 1
ATOM 3484 O O A GLU A 1 410 ? -12.484 26.521 24.256 0.47 8.66 512 GLU A O 1
ATOM 3485 O O B GLU A 1 410 ? -12.440 26.453 24.401 0.53 7.96 512 GLU A O 1
ATOM 3496 N N . LYS A 1 411 ? -14.490 25.534 24.449 1.00 6.79 513 LYS A N 1
ATOM 3497 C CA . LYS A 1 411 ? -14.054 24.180 24.759 1.00 6.71 513 LYS A CA 1
ATOM 3498 C C . LYS A 1 411 ? -14.860 23.219 23.906 1.00 6.59 513 LYS A C 1
ATOM 3499 O O . LYS A 1 411 ? -15.991 23.528 23.535 1.00 6.92 513 LYS A O 1
ATOM 3505 N N . GLN A 1 412 ? -14.344 22.040 23.674 1.00 6.91 514 GLN A N 1
ATOM 3506 C CA . GLN A 1 412 ? -15.129 21.021 23.021 1.00 7.03 514 GLN A CA 1
ATOM 3507 C C . GLN A 1 412 ? -16.422 20.813 23.788 1.00 6.74 514 GLN A C 1
ATOM 3508 O O . GLN A 1 412 ? -16.444 20.700 25.017 1.00 7.17 514 GLN A O 1
ATOM 3514 N N . LEU A 1 413 ? -17.503 20.703 23.039 1.00 7.55 515 LEU A N 1
ATOM 3515 C CA . LEU A 1 413 ? -18.804 20.270 23.556 1.00 6.96 515 LEU A CA 1
ATOM 3516 C C . LEU A 1 413 ? -18.783 18.774 23.855 1.00 7.24 515 LEU A C 1
ATOM 3517 O O . LEU A 1 413 ? -18.156 17.997 23.105 1.00 8.70 515 LEU A O 1
ATOM 3522 N N . HIS A 1 414 ? -19.519 18.349 24.892 1.00 7.37 516 HIS A N 1
ATOM 3523 C CA . HIS A 1 414 ? -19.784 16.944 25.153 1.00 7.88 516 HIS A CA 1
ATOM 3524 C C . HIS A 1 414 ? -20.858 16.370 24.250 1.00 8.54 516 HIS A C 1
ATOM 3525 O O . HIS A 1 414 ? -20.834 15.173 23.947 1.00 10.82 516 HIS A O 1
ATOM 3532 N N A GLU A 1 415 ? -21.808 17.200 23.845 0.63 7.67 517 GLU A N 1
ATOM 3533 N N B GLU A 1 415 ? -21.812 17.196 23.849 0.37 7.63 517 GLU A N 1
ATOM 3534 C CA A GLU A 1 415 ? -22.923 16.758 23.002 0.63 8.42 517 GLU A CA 1
ATOM 3535 C CA B GLU A 1 415 ? -22.980 16.829 23.065 0.37 8.47 517 GLU A CA 1
ATOM 3536 C C A GLU A 1 415 ? -23.261 17.923 22.069 0.63 6.49 517 GLU A C 1
ATOM 3537 C C B GLU A 1 415 ? -23.296 17.947 22.078 0.37 7.39 517 GLU A C 1
ATOM 3538 O O A GLU A 1 415 ? -22.935 19.083 22.328 0.63 7.34 517 GLU A O 1
ATOM 3539 O O B GLU A 1 415 ? -22.954 19.099 22.350 0.37 5.96 517 GLU A O 1
ATOM 3550 N N . ASP A 1 416 ? -23.985 17.608 20.991 1.00 7.31 518 ASP A N 1
ATOM 3551 C CA . ASP A 1 416 ? -24.461 18.639 20.085 1.00 6.72 518 ASP A CA 1
ATOM 3552 C C . ASP A 1 416 ? -25.241 19.694 20.870 1.00 7.00 518 ASP A C 1
ATOM 3553 O O . ASP A 1 416 ? -25.973 19.349 21.823 1.00 7.88 518 ASP A O 1
ATOM 3558 N N . LEU A 1 417 ? -25.131 20.936 20.456 1.00 6.90 519 LEU A N 1
ATOM 3559 C CA . LEU A 1 417 ? -25.766 22.078 21.068 1.00 7.16 519 LEU A CA 1
ATOM 3560 C C . LEU A 1 417 ? -26.902 22.580 20.182 1.00 6.86 519 LEU A C 1
ATOM 3561 O O . LEU A 1 417 ? -26.681 22.817 19.011 1.00 8.55 519 LEU A O 1
ATOM 3566 N N . THR A 1 418 ? -28.094 22.761 20.759 1.00 5.78 520 THR A N 1
ATOM 3567 C CA . THR A 1 418 ? -29.233 23.287 20.005 1.00 5.80 520 THR A CA 1
ATOM 3568 C C . THR A 1 418 ? -29.818 24.486 20.723 1.00 5.82 520 THR A C 1
ATOM 3569 O O . THR A 1 418 ? -30.147 24.353 21.911 1.00 8.00 520 THR A O 1
ATOM 3573 N N . VAL A 1 419 ? -29.955 25.604 20.057 1.00 5.13 521 VAL A N 1
ATOM 3574 C CA . VAL A 1 419 ? -30.714 26.744 20.578 1.00 5.54 521 VAL A CA 1
ATOM 3575 C C . VAL A 1 419 ? -32.108 26.699 19.963 1.00 5.27 521 VAL A C 1
ATOM 3576 O O . VAL A 1 419 ? -32.187 26.705 18.720 1.00 6.72 521 VAL A O 1
ATOM 3580 N N A LYS A 1 420 ? -33.124 26.697 20.794 0.54 5.12 522 LYS A N 1
ATOM 3581 N N B LYS A 1 420 ? -33.169 26.644 20.747 0.46 5.13 522 LYS A N 1
ATOM 3582 C CA A LYS A 1 420 ? -34.514 26.560 20.344 0.54 5.31 522 LYS A CA 1
ATOM 3583 C CA B LYS A 1 420 ? -34.545 26.672 20.234 0.46 5.53 522 LYS A CA 1
ATOM 3584 C C A LYS A 1 420 ? -35.325 27.745 20.875 0.54 5.03 522 LYS A C 1
ATOM 3585 C C B LYS A 1 420 ? -35.219 27.932 20.807 0.46 5.67 522 LYS A C 1
ATOM 3586 O O A LYS A 1 420 ? -35.734 27.746 22.025 0.54 4.81 522 LYS A O 1
ATOM 3587 O O B LYS A 1 420 ? -35.382 28.064 22.012 0.46 8.74 522 LYS A O 1
ATOM 3598 N N A LEU A 1 421 ? -35.522 28.771 20.017 0.70 4.87 523 LEU A N 1
ATOM 3599 N N B LEU A 1 421 ? -35.580 28.862 19.927 0.30 4.99 523 LEU A N 1
ATOM 3600 C CA A LEU A 1 421 ? -36.236 30.000 20.375 0.70 4.93 523 LEU A CA 1
ATOM 3601 C CA B LEU A 1 421 ? -36.246 30.146 20.195 0.30 5.02 523 LEU A CA 1
ATOM 3602 C C A LEU A 1 421 ? -37.605 29.876 19.712 0.70 4.99 523 LEU A C 1
ATOM 3603 C C B LEU A 1 421 ? -37.669 29.978 19.668 0.30 4.60 523 LEU A C 1
ATOM 3604 O O A LEU A 1 421 ? -37.711 29.916 18.498 0.70 5.66 523 LEU A O 1
ATOM 3605 O O B LEU A 1 421 ? -37.894 30.089 18.467 0.30 5.22 523 LEU A O 1
ATOM 3614 N N . ASP A 1 422 ? -38.613 29.657 20.552 1.00 5.30 524 ASP A N 1
ATOM 3615 C CA . ASP A 1 422 ? -39.963 29.290 20.129 1.00 5.33 524 ASP A CA 1
ATOM 3616 C C . ASP A 1 422 ? -40.938 30.325 20.668 1.00 4.94 524 ASP A C 1
ATOM 3617 O O . ASP A 1 422 ? -41.261 30.320 21.857 1.00 5.63 524 ASP A O 1
ATOM 3622 N N . GLY A 1 423 ? -41.384 31.223 19.800 1.00 5.15 525 GLY A N 1
ATOM 3623 C CA . GLY A 1 423 ? -42.311 32.244 20.167 1.00 5.22 525 GLY A CA 1
ATOM 3624 C C . GLY A 1 423 ? -41.678 33.373 20.984 1.00 4.91 525 GLY A C 1
ATOM 3625 O O . GLY A 1 423 ? -40.514 33.379 21.296 1.00 6.68 525 GLY A O 1
ATOM 3626 N N . GLY A 1 424 ? -42.532 34.333 21.327 1.00 5.84 526 GLY A N 1
ATOM 3627 C CA . GLY A 1 424 ? -42.197 35.449 22.165 1.00 6.05 526 GLY A CA 1
ATOM 3628 C C . GLY A 1 424 ? -42.198 36.766 21.398 1.00 5.21 526 GLY A C 1
ATOM 3629 O O . GLY A 1 424 ? -42.677 36.867 20.261 1.00 5.96 526 GLY A O 1
ATOM 3630 N N A CYS A 1 425 ? -41.681 37.796 22.079 0.83 5.04 527 CYS A N 1
ATOM 3631 N N B CYS A 1 425 ? -41.705 37.806 22.054 0.17 4.70 527 CYS A N 1
ATOM 3632 C CA A CYS A 1 425 ? -41.764 39.176 21.634 0.83 4.93 527 CYS A CA 1
ATOM 3633 C CA B CYS A 1 425 ? -41.704 39.102 21.389 0.17 6.40 527 CYS A CA 1
ATOM 3634 C C A CYS A 1 425 ? -40.418 39.861 21.903 0.83 4.83 527 CYS A C 1
ATOM 3635 C C B CYS A 1 425 ? -40.442 39.832 21.858 0.17 5.65 527 CYS A C 1
ATOM 3636 O O A CYS A 1 425 ? -40.016 39.985 23.057 0.83 5.73 527 CYS A O 1
ATOM 3637 O O B CYS A 1 425 ? -40.137 39.943 23.038 0.17 6.76 527 CYS A O 1
ATOM 3642 N N . ILE A 1 426 ? -39.754 40.301 20.838 1.00 4.87 528 ILE A N 1
ATOM 3643 C CA . ILE A 1 426 ? -38.467 40.933 20.935 1.00 5.12 528 ILE A CA 1
ATOM 3644 C C . ILE A 1 426 ? -38.675 42.436 20.677 1.00 5.15 528 ILE A C 1
ATOM 3645 O O . ILE A 1 426 ? -39.066 42.825 19.580 1.00 7.08 528 ILE A O 1
ATOM 3650 N N . ASN A 1 427 ? -38.424 43.247 21.703 1.00 5.41 529 ASN A N 1
ATOM 3651 C CA . ASN A 1 427 ? -38.648 44.671 21.662 1.00 5.56 529 ASN A CA 1
ATOM 3652 C C . ASN A 1 427 ? -37.344 45.435 21.561 1.00 5.71 529 ASN A C 1
ATOM 3653 O O . ASN A 1 427 ? -36.375 45.116 22.264 1.00 7.03 529 ASN A O 1
ATOM 3658 N N . GLY A 1 428 ? -37.317 46.475 20.731 1.00 6.81 530 GLY A N 1
ATOM 3659 C CA . GLY A 1 428 ? -36.253 47.430 20.719 1.00 8.31 530 GLY A CA 1
ATOM 3660 C C . GLY A 1 428 ? -36.062 48.074 19.376 1.00 6.29 530 GLY A C 1
ATOM 3661 O O . GLY A 1 428 ? -36.876 47.914 18.471 1.00 7.81 530 GLY A O 1
ATOM 3662 N N . VAL A 1 429 ? -34.970 48.797 19.233 1.00 8.38 531 VAL A N 1
ATOM 3663 C CA . VAL A 1 429 ? -34.631 49.471 17.971 1.00 7.88 531 VAL A CA 1
ATOM 3664 C C . VAL A 1 429 ? -33.787 48.614 17.058 1.00 7.48 531 VAL A C 1
ATOM 3665 O O . VAL A 1 429 ? -33.853 48.794 15.815 1.00 7.82 531 VAL A O 1
ATOM 3669 N N . GLY A 1 430 ? -32.969 47.726 17.613 1.00 7.99 532 GLY A N 1
ATOM 3670 C CA . GLY A 1 430 ? -32.023 46.967 16.759 1.00 8.03 532 GLY A CA 1
ATOM 3671 C C . GLY A 1 430 ? -30.980 47.882 16.140 1.00 7.44 532 GLY A C 1
ATOM 3672 O O . GLY A 1 430 ? -30.546 48.865 16.759 1.00 8.46 532 GLY A O 1
ATOM 3673 N N . GLY A 1 431 ? -30.589 47.514 14.951 1.00 7.75 533 GLY A N 1
ATOM 3674 C CA . GLY A 1 431 ? -29.515 48.210 14.243 1.00 8.52 533 GLY A CA 1
ATOM 3675 C C . GLY A 1 431 ? -29.068 47.411 13.038 1.00 8.20 533 GLY A C 1
ATOM 3676 O O . GLY A 1 431 ? -29.434 46.242 12.866 1.00 7.93 533 GLY A O 1
ATOM 3677 N N . ALA A 1 432 ? -28.256 48.051 12.210 1.00 9.91 534 ALA A N 1
ATOM 3678 C CA . ALA A 1 432 ? -27.805 47.452 10.954 1.00 10.43 534 ALA A CA 1
ATOM 3679 C C . ALA A 1 432 ? -26.995 46.196 11.130 1.00 8.62 534 ALA A C 1
ATOM 3680 O O . ALA A 1 432 ? -26.831 45.415 10.167 1.00 9.77 534 ALA A O 1
ATOM 3682 N N . SER A 1 433 ? -26.430 45.998 12.290 1.00 7.16 535 SER A N 1
ATOM 3683 C CA . SER A 1 433 ? -25.610 44.831 12.584 1.00 6.88 535 SER A CA 1
ATOM 3684 C C . SER A 1 433 ? -26.222 43.923 13.675 1.00 6.43 535 SER A C 1
ATOM 3685 O O . SER A 1 433 ? -25.558 43.050 14.173 1.00 7.43 535 SER A O 1
ATOM 3688 N N . ALA A 1 434 ? -27.478 44.176 14.030 1.00 5.96 536 ALA A N 1
ATOM 3689 C CA . ALA A 1 434 ? -28.094 43.410 15.121 1.00 5.73 536 ALA A CA 1
ATOM 3690 C C . ALA A 1 434 ? -28.286 41.951 14.728 1.00 5.14 536 ALA A C 1
ATOM 3691 O O . ALA A 1 434 ? -28.665 41.649 13.588 1.00 5.61 536 ALA A O 1
ATOM 3693 N N . GLY A 1 435 ? -28.134 41.066 15.685 1.00 5.39 537 GLY A N 1
ATOM 3694 C CA . GLY A 1 435 ? -28.439 39.663 15.524 1.00 5.18 537 GLY A CA 1
ATOM 3695 C C . GLY A 1 435 ? -29.358 39.163 16.641 1.00 4.63 537 GLY A C 1
ATOM 3696 O O . GLY A 1 435 ? -29.308 39.642 17.760 1.00 5.05 537 GLY A O 1
ATOM 3697 N N . ILE A 1 436 ? -30.169 38.143 16.289 1.00 4.70 538 ILE A N 1
ATOM 3698 C CA . ILE A 1 436 ? -31.010 37.477 17.294 1.00 4.39 538 ILE A CA 1
ATOM 3699 C C . ILE A 1 436 ? -30.276 36.336 17.951 1.00 4.45 538 ILE A C 1
ATOM 3700 O O . ILE A 1 436 ? -30.062 36.372 19.165 1.00 6.30 538 ILE A O 1
ATOM 3705 N N . VAL A 1 437 ? -29.883 35.302 17.191 1.00 4.47 539 VAL A N 1
ATOM 3706 C CA . VAL A 1 437 ? -29.077 34.201 17.729 1.00 4.51 539 VAL A CA 1
ATOM 3707 C C . VAL A 1 437 ? -27.757 34.166 16.990 1.00 4.61 539 VAL A C 1
ATOM 3708 O O . VAL A 1 437 ? -27.723 34.042 15.769 1.00 5.47 539 VAL A O 1
ATOM 3712 N N . THR A 1 438 ? -26.667 34.264 17.760 1.00 4.69 540 THR A N 1
ATOM 3713 C CA . THR A 1 438 ? -25.318 34.087 17.225 1.00 4.77 540 THR A CA 1
ATOM 3714 C C . THR A 1 438 ? -24.557 33.098 18.121 1.00 4.88 540 THR A C 1
ATOM 3715 O O . THR A 1 438 ? -24.524 33.281 19.334 1.00 5.54 540 THR A O 1
ATOM 3719 N N A ILE A 1 439 ? -23.953 32.093 17.507 0.80 4.72 541 ILE A N 1
ATOM 3720 N N B ILE A 1 439 ? -23.921 32.155 17.446 0.20 4.63 541 ILE A N 1
ATOM 3721 C CA A ILE A 1 439 ? -23.022 31.182 18.179 0.80 4.94 541 ILE A CA 1
ATOM 3722 C CA B ILE A 1 439 ? -22.983 31.258 18.111 0.20 4.62 541 ILE A CA 1
ATOM 3723 C C A ILE A 1 439 ? -21.669 31.349 17.451 0.80 4.73 541 ILE A C 1
ATOM 3724 C C B ILE A 1 439 ? -21.627 31.297 17.416 0.20 4.46 541 ILE A C 1
ATOM 3725 O O A ILE A 1 439 ? -21.624 31.197 16.226 0.80 5.36 541 ILE A O 1
ATOM 3726 O O B ILE A 1 439 ? -21.496 31.046 16.218 0.20 4.61 541 ILE A O 1
ATOM 3735 N N . ARG A 1 440 ? -20.602 31.618 18.210 1.00 4.73 542 ARG A N 1
ATOM 3736 C CA . ARG A 1 440 ? -19.266 31.664 17.673 1.00 5.04 542 ARG A CA 1
ATOM 3737 C C . ARG A 1 440 ? -18.366 30.671 18.391 1.00 5.15 542 ARG A C 1
ATOM 3738 O O . ARG A 1 440 ? -18.475 30.492 19.600 1.00 6.48 542 ARG A O 1
ATOM 3746 N N . GLN A 1 441 ? -17.461 30.061 17.647 1.00 5.19 543 GLN A N 1
ATOM 3747 C CA . GLN A 1 441 ? -16.315 29.364 18.237 1.00 5.54 543 GLN A CA 1
ATOM 3748 C C . GLN A 1 441 ? -15.265 30.385 18.608 1.00 5.78 543 GLN A C 1
ATOM 3749 O O . GLN A 1 441 ? -14.914 31.255 17.807 1.00 6.87 543 GLN A O 1
ATOM 3755 N N . SER A 1 442 ? -14.721 30.296 19.816 1.00 5.85 544 SER A N 1
ATOM 3756 C CA . SER A 1 442 ? -13.647 31.181 20.229 1.00 6.59 544 SER A CA 1
ATOM 3757 C C . SER A 1 442 ? -12.381 30.923 19.405 1.00 6.00 544 SER A C 1
ATOM 3758 O O . SER A 1 442 ? -12.023 29.794 19.140 1.00 6.72 544 SER A O 1
ATOM 3761 N N . ASN A 1 443 ? -11.654 32.011 19.135 1.00 6.53 545 ASN A N 1
ATOM 3762 C CA . ASN A 1 443 ? -10.321 31.827 18.561 1.00 6.63 545 ASN A CA 1
ATOM 3763 C C . ASN A 1 443 ? -9.411 31.066 19.494 1.00 7.26 545 ASN A C 1
ATOM 3764 O O . ASN A 1 443 ? -8.442 30.427 19.013 1.00 8.59 545 ASN A O 1
ATOM 3769 N N . ALA A 1 444 ? -9.675 31.044 20.799 1.00 7.15 546 ALA A N 1
ATOM 3770 C CA . ALA A 1 444 ? -8.829 30.300 21.746 1.00 8.69 546 ALA A CA 1
ATOM 3771 C C . ALA A 1 444 ? -9.015 28.806 21.612 1.00 8.51 546 ALA A C 1
ATOM 3772 O O . ALA A 1 444 ? -8.194 28.083 22.151 1.00 11.40 546 ALA A O 1
ATOM 3774 N N . LEU A 1 445 ? -10.081 28.303 20.978 1.00 7.87 547 LEU A N 1
ATOM 3775 C CA . LEU A 1 445 ? -10.256 26.899 20.726 1.00 7.58 547 LEU A CA 1
ATOM 3776 C C . LEU A 1 445 ? -9.646 26.648 19.331 1.00 7.59 547 LEU A C 1
ATOM 3777 O O . LEU A 1 445 ? -10.310 26.826 18.304 1.00 7.85 547 LEU A O 1
ATOM 3782 N N A ASN A 1 446 ? -8.369 26.350 19.294 0.85 8.88 548 ASN A N 1
ATOM 3783 N N B ASN A 1 446 ? -8.397 26.237 19.387 0.15 9.04 548 ASN A N 1
ATOM 3784 C CA A ASN A 1 446 ? -7.615 26.291 18.030 0.85 8.91 548 ASN A CA 1
ATOM 3785 C CA B ASN A 1 446 ? -7.480 25.994 18.288 0.15 8.90 548 ASN A CA 1
ATOM 3786 C C A ASN A 1 446 ? -7.580 24.843 17.541 0.85 9.04 548 ASN A C 1
ATOM 3787 C C B ASN A 1 446 ? -7.549 24.577 17.761 0.15 9.46 548 ASN A C 1
ATOM 3788 O O A ASN A 1 446 ? -6.521 24.235 17.359 0.85 10.43 548 ASN A O 1
ATOM 3789 O O B ASN A 1 446 ? -6.606 23.787 17.736 0.15 10.40 548 ASN A O 1
ATOM 3798 N N . GLU A 1 447 ? -8.768 24.289 17.309 1.00 8.61 549 GLU A N 1
ATOM 3799 C CA . GLU A 1 447 ? -8.989 22.953 16.764 1.00 9.22 549 GLU A CA 1
ATOM 3800 C C . GLU A 1 447 ? -10.439 22.881 16.306 1.00 8.00 549 GLU A C 1
ATOM 3801 O O . GLU A 1 447 ? -11.271 23.637 16.780 1.00 8.45 549 GLU A O 1
ATOM 3807 N N . ALA A 1 448 ? -10.721 21.998 15.384 1.00 8.70 550 ALA A N 1
ATOM 3808 C CA . ALA A 1 448 ? -12.075 21.826 14.898 1.00 8.44 550 ALA A CA 1
ATOM 3809 C C . ALA A 1 448 ? -12.942 21.234 16.025 1.00 7.96 550 ALA A C 1
ATOM 3810 O O . ALA A 1 448 ? -12.537 20.370 16.803 1.00 8.99 550 ALA A O 1
ATOM 3812 N N A LEU A 1 449 ? -14.157 21.762 16.087 0.65 8.16 551 LEU A N 1
ATOM 3813 N N B LEU A 1 449 ? -14.210 21.646 16.070 0.35 7.88 551 LEU A N 1
ATOM 3814 C CA A LEU A 1 449 ? -15.187 21.342 17.023 0.65 7.74 551 LEU A CA 1
ATOM 3815 C CA B LEU A 1 449 ? -15.157 21.015 16.976 0.35 7.63 551 LEU A CA 1
ATOM 3816 C C A LEU A 1 449 ? -15.707 19.989 16.593 0.65 7.86 551 LEU A C 1
ATOM 3817 C C B LEU A 1 449 ? -15.579 19.634 16.491 0.35 7.98 551 LEU A C 1
ATOM 3818 O O A LEU A 1 449 ? -16.112 19.843 15.437 0.65 9.03 551 LEU A O 1
ATOM 3819 O O B LEU A 1 449 ? -15.789 19.381 15.318 0.35 8.86 551 LEU A O 1
ATOM 3828 N N A THR A 1 450 ? -15.732 19.004 17.488 0.63 8.08 552 THR A N 1
ATOM 3829 N N B THR A 1 450 ? -15.791 18.769 17.477 0.38 8.58 552 THR A N 1
ATOM 3830 C CA A THR A 1 450 ? -16.179 17.650 17.195 0.63 9.23 552 THR A CA 1
ATOM 3831 C CA B THR A 1 450 ? -16.235 17.441 17.046 0.38 10.28 552 THR A CA 1
ATOM 3832 C C A THR A 1 450 ? -17.686 17.563 16.971 0.63 9.10 552 THR A C 1
ATOM 3833 C C B THR A 1 450 ? -17.748 17.305 17.105 0.38 9.74 552 THR A C 1
ATOM 3834 O O A THR A 1 450 ? -18.186 17.021 15.956 0.63 10.56 552 THR A O 1
ATOM 3835 O O B THR A 1 450 ? -18.317 16.496 16.366 0.38 14.54 552 THR A O 1
ATOM 3842 N N . LYS A 1 451 ? -18.463 18.056 17.922 1.00 7.44 553 LYS A N 1
ATOM 3843 C CA . LYS A 1 451 ? -19.905 18.021 17.925 1.00 6.93 553 LYS A CA 1
ATOM 3844 C C . LYS A 1 451 ? -20.454 19.201 17.084 1.00 6.82 553 LYS A C 1
ATOM 3845 O O . LYS A 1 451 ? -19.696 20.026 16.583 1.00 9.13 553 LYS A O 1
ATOM 3851 N N A LYS A 1 452 ? -21.765 19.212 16.940 0.52 6.41 554 LYS A N 1
ATOM 3852 N N B LYS A 1 452 ? -21.760 19.218 16.923 0.48 6.65 554 LYS A N 1
ATOM 3853 C CA A LYS A 1 452 ? -22.533 20.101 16.077 0.52 6.58 554 LYS A CA 1
ATOM 3854 C CA B LYS A 1 452 ? -22.327 20.229 16.018 0.48 6.59 554 LYS A CA 1
ATOM 3855 C C A LYS A 1 452 ? -23.343 21.134 16.854 0.52 5.93 554 LYS A C 1
ATOM 3856 C C B LYS A 1 452 ? -23.340 21.089 16.766 0.48 5.98 554 LYS A C 1
ATOM 3857 O O A LYS A 1 452 ? -23.675 20.954 18.013 0.52 7.36 554 LYS A O 1
ATOM 3858 O O B LYS A 1 452 ? -23.797 20.776 17.857 0.48 7.53 554 LYS A O 1
ATOM 3869 N N . VAL A 1 453 ? -23.652 22.209 16.111 1.00 5.84 555 VAL A N 1
ATOM 3870 C CA . VAL A 1 453 ? -24.548 23.231 16.567 1.00 5.82 555 VAL A CA 1
ATOM 3871 C C . VAL A 1 453 ? -25.801 23.233 15.681 1.00 6.28 555 VAL A C 1
ATOM 3872 O O . VAL A 1 453 ? -25.707 23.147 14.456 1.00 7.79 555 VAL A O 1
ATOM 3876 N N . ASN A 1 454 ? -26.964 23.380 16.324 1.00 5.50 556 ASN A N 1
ATOM 3877 C CA . ASN A 1 454 ? -28.221 23.542 15.637 1.00 5.42 556 ASN A CA 1
ATOM 3878 C C . ASN A 1 454 ? -28.926 24.789 16.197 1.00 5.03 556 ASN A C 1
ATOM 3879 O O . ASN A 1 454 ? -28.776 25.110 17.371 1.00 5.18 556 ASN A O 1
ATOM 3884 N N . VAL A 1 455 ? -29.734 25.451 15.348 1.00 5.09 557 VAL A N 1
ATOM 3885 C CA . VAL A 1 455 ? -30.530 26.589 15.796 1.00 4.78 557 VAL A CA 1
ATOM 3886 C C . VAL A 1 455 ? -31.915 26.443 15.210 1.00 4.92 557 VAL A C 1
ATOM 3887 O O . VAL A 1 455 ? -32.064 26.115 14.030 1.00 6.33 557 VAL A O 1
ATOM 3891 N N . HIS A 1 456 ? -32.942 26.656 16.041 1.00 4.75 558 HIS A N 1
ATOM 3892 C CA . HIS A 1 456 ? -34.346 26.459 15.651 1.00 4.94 558 HIS A CA 1
ATOM 3893 C C . HIS A 1 456 ? -35.114 27.645 16.167 1.00 4.57 558 HIS A C 1
ATOM 3894 O O . HIS A 1 456 ? -35.284 27.787 17.389 1.00 5.71 558 HIS A O 1
ATOM 3901 N N . ILE A 1 457 ? -35.549 28.533 15.275 1.00 4.81 559 ILE A N 1
ATOM 3902 C CA . ILE A 1 457 ? -36.272 29.751 15.600 1.00 4.68 559 ILE A CA 1
ATOM 3903 C C . ILE A 1 457 ? -37.637 29.675 14.902 1.00 4.98 559 ILE A C 1
ATOM 3904 O O . ILE A 1 457 ? -37.711 29.518 13.698 1.00 5.69 559 ILE A O 1
ATOM 3909 N N . THR A 1 458 ? -38.698 29.707 15.714 1.00 4.83 560 THR A N 1
ATOM 3910 C CA . THR A 1 458 ? -40.009 29.335 15.224 1.00 5.03 560 THR A CA 1
ATOM 3911 C C . THR A 1 458 ? -41.089 29.937 16.121 1.00 4.68 560 THR A C 1
ATOM 3912 O O . THR A 1 458 ? -40.804 30.746 17.013 1.00 5.19 560 THR A O 1
ATOM 3916 N N . GLY A 1 459 ? -42.338 29.515 15.906 1.00 4.89 561 GLY A N 1
ATOM 3917 C CA . GLY A 1 459 ? -43.382 29.845 16.852 1.00 5.44 561 GLY A CA 1
ATOM 3918 C C . GLY A 1 459 ? -43.952 31.222 16.759 1.00 5.16 561 GLY A C 1
ATOM 3919 O O . GLY A 1 459 ? -44.613 31.687 17.685 1.00 6.38 561 GLY A O 1
ATOM 3920 N N . GLY A 1 460 ? -43.679 31.936 15.643 1.00 5.47 562 GLY A N 1
ATOM 3921 C CA . GLY A 1 460 ? -44.283 33.245 15.473 1.00 6.45 562 GLY A CA 1
ATOM 3922 C C . GLY A 1 460 ? -43.685 34.307 16.362 1.00 6.39 562 GLY A C 1
ATOM 3923 O O . GLY A 1 460 ? -44.356 35.292 16.683 1.00 8.87 562 GLY A O 1
ATOM 3924 N N . VAL A 1 461 ? -42.430 34.142 16.744 1.00 5.29 563 VAL A N 1
ATOM 3925 C CA . VAL A 1 461 ? -41.719 35.165 17.486 1.00 5.03 563 VAL A CA 1
ATOM 3926 C C . VAL A 1 461 ? -41.704 36.457 16.677 1.00 5.11 563 VAL A C 1
ATOM 3927 O O . VAL A 1 461 ? -41.408 36.447 15.469 1.00 5.96 563 VAL A O 1
ATOM 3931 N N . SER A 1 462 ? -42.006 37.562 17.340 1.00 5.45 564 SER A N 1
ATOM 3932 C CA . SER A 1 462 ? -42.056 38.865 16.707 1.00 5.33 564 SER A CA 1
ATOM 3933 C C . SER A 1 462 ? -40.857 39.702 17.132 1.00 5.18 564 SER A C 1
ATOM 3934 O O . SER A 1 462 ? -40.250 39.511 18.191 1.00 6.11 564 SER A O 1
ATOM 3937 N N . CYS A 1 463 ? -40.505 40.667 16.285 1.00 5.74 565 CYS A N 1
ATOM 3938 C CA . CYS A 1 463 ? -39.407 41.571 16.543 1.00 5.54 565 CYS A CA 1
ATOM 3939 C C . CYS A 1 463 ? -39.771 42.912 15.951 1.00 5.38 565 CYS A C 1
ATOM 3940 O O . CYS A 1 463 ? -40.065 42.996 14.747 1.00 5.81 565 CYS A O 1
ATOM 3943 N N . ASP A 1 464 ? -39.743 43.971 16.776 1.00 5.66 566 ASP A N 1
ATOM 3944 C CA . ASP A 1 464 ? -40.117 45.325 16.327 1.00 6.16 566 ASP A CA 1
ATOM 3945 C C . ASP A 1 464 ? -38.910 46.210 16.025 1.00 5.89 566 ASP A C 1
ATOM 3946 O O . ASP A 1 464 ? -39.039 47.420 15.933 1.00 6.64 566 ASP A O 1
ATOM 3951 N N . PHE A 1 465 ? -37.748 45.598 15.799 1.00 5.66 567 PHE A N 1
ATOM 3952 C CA . PHE A 1 465 ? -36.557 46.389 15.462 1.00 5.87 567 PHE A CA 1
ATOM 3953 C C . PHE A 1 465 ? -36.761 47.149 14.171 1.00 6.05 567 PHE A C 1
ATOM 3954 O O . PHE A 1 465 ? -37.317 46.639 13.190 1.00 6.22 567 PHE A O 1
ATOM 3962 N N . ASP A 1 466 ? -36.199 48.350 14.122 1.00 6.17 568 ASP A N 1
ATOM 3963 C CA . ASP A 1 466 ? -36.172 49.099 12.846 1.00 6.78 568 ASP A CA 1
ATOM 3964 C C . ASP A 1 466 ? -35.186 48.508 11.856 1.00 6.50 568 ASP A C 1
ATOM 3965 O O . ASP A 1 466 ? -35.350 48.679 10.635 1.00 7.79 568 ASP A O 1
ATOM 3970 N N . ALA A 1 467 ? -34.141 47.854 12.348 1.00 6.59 569 ALA A N 1
ATOM 3971 C CA . ALA A 1 467 ? -33.140 47.203 11.511 1.00 6.46 569 ALA A CA 1
ATOM 3972 C C . ALA A 1 467 ? -32.679 45.937 12.215 1.00 5.69 569 ALA A C 1
ATOM 3973 O O . ALA A 1 467 ? -32.619 45.900 13.454 1.00 5.92 569 ALA A O 1
ATOM 3975 N N . LEU A 1 468 ? -32.373 44.920 11.441 1.00 5.61 570 LEU A N 1
ATOM 3976 C CA . LEU A 1 468 ? -31.872 43.638 11.945 1.00 5.49 570 LEU A CA 1
ATOM 3977 C C . LEU A 1 468 ? -31.015 43.036 10.874 1.00 5.33 570 LEU A C 1
ATOM 3978 O O . LEU A 1 468 ? -31.451 42.911 9.731 1.00 6.16 570 LEU A O 1
ATOM 3983 N N A ARG A 1 469 ? -29.788 42.605 11.223 0.72 5.20 571 ARG A N 1
ATOM 3984 N N B ARG A 1 469 ? -29.799 42.605 11.215 0.28 5.41 571 ARG A N 1
ATOM 3985 C CA A ARG A 1 469 ? -28.941 41.956 10.243 0.72 5.45 571 ARG A CA 1
ATOM 3986 C CA B ARG A 1 469 ? -28.962 41.958 10.221 0.28 5.81 571 ARG A CA 1
ATOM 3987 C C A ARG A 1 469 ? -29.304 40.490 10.048 0.72 5.12 571 ARG A C 1
ATOM 3988 C C B ARG A 1 469 ? -29.298 40.481 10.030 0.28 5.11 571 ARG A C 1
ATOM 3989 O O A ARG A 1 469 ? -29.361 40.031 8.897 0.72 5.67 571 ARG A O 1
ATOM 3990 O O B ARG A 1 469 ? -29.341 40.029 8.878 0.28 5.82 571 ARG A O 1
ATOM 4005 N N . HIS A 1 470 ? -29.504 39.739 11.125 1.00 4.97 572 HIS A N 1
ATOM 4006 C CA . HIS A 1 470 ? -29.773 38.308 10.984 1.00 4.89 572 HIS A CA 1
ATOM 4007 C C . HIS A 1 470 ? -30.609 37.780 12.136 1.00 4.56 572 HIS A C 1
ATOM 4008 O O . HIS A 1 470 ? -30.492 38.232 13.277 1.00 5.07 572 HIS A O 1
ATOM 4015 N N . TRP A 1 471 ? -31.381 36.733 11.815 1.00 4.61 573 TRP A N 1
ATOM 4016 C CA . TRP A 1 471 ? -32.027 35.908 12.831 1.00 4.38 573 TRP A CA 1
ATOM 4017 C C . TRP A 1 471 ? -31.063 34.865 13.397 1.00 4.33 573 TRP A C 1
ATOM 4018 O O . TRP A 1 471 ? -30.987 34.725 14.622 1.00 5.50 573 TRP A O 1
ATOM 4029 N N . ALA A 1 472 ? -30.357 34.110 12.557 1.00 4.53 574 ALA A N 1
ATOM 4030 C CA . ALA A 1 472 ? -29.447 33.071 13.020 1.00 4.44 574 ALA A CA 1
ATOM 4031 C C . ALA A 1 472 ? -28.100 33.151 12.303 1.00 4.49 574 ALA A C 1
ATOM 4032 O O . ALA A 1 472 ? -28.055 33.304 11.083 1.00 5.06 574 ALA A O 1
ATOM 4034 N N . TRP A 1 473 ? -27.027 32.959 13.079 1.00 4.47 575 TRP A N 1
ATOM 4035 C CA . TRP A 1 473 ? -25.678 32.850 12.509 1.00 4.66 575 TRP A CA 1
ATOM 4036 C C . TRP A 1 473 ? -24.840 31.976 13.434 1.00 4.59 575 TRP A C 1
ATOM 4037 O O . TRP A 1 473 ? -24.928 32.112 14.655 1.00 5.07 575 TRP A O 1
ATOM 4048 N N . VAL A 1 474 ? -24.036 31.089 12.846 1.00 4.71 576 VAL A N 1
ATOM 4049 C CA . VAL A 1 474 ? -23.093 30.218 13.554 1.00 4.73 576 VAL A CA 1
ATOM 4050 C C . VAL A 1 474 ? -21.795 30.260 12.756 1.00 5.01 576 VAL A C 1
ATOM 4051 O O . VAL A 1 474 ? -21.823 29.992 11.562 1.00 5.68 576 VAL A O 1
ATOM 4055 N N . GLU A 1 475 ? -20.650 30.563 13.403 1.00 4.79 577 GLU A N 1
ATOM 4056 C CA . GLU A 1 475 ? -19.415 30.665 12.649 1.00 5.13 577 GLU A CA 1
ATOM 4057 C C . GLU A 1 475 ? -18.201 30.603 13.592 1.00 5.05 577 GLU A C 1
ATOM 4058 O O . GLU A 1 475 ? -18.273 30.989 14.767 1.00 5.65 577 GLU A O 1
ATOM 4064 N N . ASP A 1 476 ? -17.080 30.183 13.018 1.00 5.07 578 ASP A N 1
ATOM 4065 C CA . ASP A 1 476 ? -15.807 30.216 13.736 1.00 5.19 578 ASP A CA 1
ATOM 4066 C C . ASP A 1 476 ? -15.420 31.670 14.051 1.00 5.33 578 ASP A C 1
ATOM 4067 O O . ASP A 1 476 ? -15.899 32.609 13.423 1.00 6.13 578 ASP A O 1
ATOM 4072 N N . GLY A 1 477 ? -14.504 31.820 14.994 1.00 6.02 579 GLY A N 1
ATOM 4073 C CA . GLY A 1 477 ? -14.036 33.113 15.398 1.00 6.26 579 GLY A CA 1
ATOM 4074 C C . GLY A 1 477 ? -13.106 33.784 14.372 1.00 5.86 579 GLY A C 1
ATOM 4075 O O . GLY A 1 477 ? -12.937 35.015 14.425 1.00 6.88 579 GLY A O 1
ATOM 4076 N N . THR A 1 478 ? -12.526 32.991 13.500 1.00 6.42 580 THR A N 1
ATOM 4077 C CA . THR A 1 478 ? -11.757 33.437 12.337 1.00 6.26 580 THR A CA 1
ATOM 4078 C C . THR A 1 478 ? -12.470 32.838 11.151 1.00 6.17 580 THR A C 1
ATOM 4079 O O . THR A 1 478 ? -12.575 31.605 11.040 1.00 6.90 580 THR A O 1
ATOM 4083 N N . ILE A 1 479 ? -12.979 33.692 10.258 1.00 6.90 581 ILE A N 1
ATOM 4084 C CA . ILE A 1 479 ? -13.719 33.185 9.111 1.00 8.30 581 ILE A CA 1
ATOM 4085 C C . ILE A 1 479 ? -12.772 32.415 8.207 1.00 8.04 581 ILE A C 1
ATOM 4086 O O . ILE A 1 479 ? -11.697 32.938 7.811 1.00 10.94 581 ILE A O 1
ATOM 4091 N N . GLY A 1 480 ? -13.089 31.176 7.899 1.00 7.76 582 GLY A N 1
ATOM 4092 C CA . GLY A 1 480 ? -12.251 30.346 7.064 1.00 8.76 582 GLY A CA 1
ATOM 4093 C C . GLY A 1 480 ? -11.203 29.554 7.781 1.00 8.47 582 GLY A C 1
ATOM 4094 O O . GLY A 1 480 ? -10.457 28.811 7.128 1.00 10.71 582 GLY A O 1
ATOM 4095 N N . ARG A 1 481 ? -11.124 29.630 9.096 1.00 7.19 583 ARG A N 1
ATOM 4096 C CA . ARG A 1 481 ? -10.177 28.819 9.858 1.00 7.12 583 ARG A CA 1
ATOM 4097 C C . ARG A 1 481 ? -10.702 27.418 9.975 1.00 7.26 583 ARG A C 1
ATOM 4098 O O . ARG A 1 481 ? -10.223 26.506 9.298 1.00 9.28 583 ARG A O 1
ATOM 4106 N N . TYR A 1 482 ? -11.765 27.205 10.798 1.00 6.72 584 TYR A N 1
ATOM 4107 C CA . TYR A 1 482 ? -12.454 25.944 10.858 1.00 6.91 584 TYR A CA 1
ATOM 4108 C C . TYR A 1 482 ? -13.893 26.169 10.434 1.00 6.76 584 TYR A C 1
ATOM 4109 O O . TYR A 1 482 ? -14.473 27.237 10.605 1.00 7.72 584 TYR A O 1
ATOM 4118 N N . THR A 1 483 ? -14.514 25.078 9.951 1.00 7.20 585 THR A N 1
ATOM 4119 C CA . THR A 1 483 ? -15.975 25.017 9.872 1.00 6.89 585 THR A CA 1
ATOM 4120 C C . THR A 1 483 ? -16.495 24.607 11.239 1.00 6.65 585 THR A C 1
ATOM 4121 O O . THR A 1 483 ? -16.029 23.614 11.819 1.00 7.29 585 THR A O 1
ATOM 4125 N N . VAL A 1 484 ? -17.470 25.356 11.757 1.00 6.20 586 VAL A N 1
ATOM 4126 C CA . VAL A 1 484 ? -18.226 24.903 12.931 1.00 6.00 586 VAL A CA 1
ATOM 4127 C C . VAL A 1 484 ? -19.273 23.929 12.407 1.00 5.87 586 VAL A C 1
ATOM 4128 O O . VAL A 1 484 ? -20.105 24.347 11.601 1.00 6.19 586 VAL A O 1
ATOM 4132 N N . PRO A 1 485 ? -19.252 22.651 12.773 1.00 6.02 587 PRO A N 1
ATOM 4133 C CA . PRO A 1 485 ? -20.277 21.726 12.253 1.00 6.01 587 PRO A CA 1
ATOM 4134 C C . PRO A 1 485 ? -21.644 22.173 12.685 1.00 5.72 587 PRO A C 1
ATOM 4135 O O . PRO A 1 485 ? -21.865 22.507 13.856 1.00 6.10 587 PRO A O 1
ATOM 4139 N N . ILE A 1 486 ? -22.608 22.148 11.738 1.00 6.11 588 ILE A N 1
ATOM 4140 C CA . ILE A 1 486 ? -23.990 22.508 11.964 1.00 5.78 588 ILE A CA 1
ATOM 4141 C C . ILE A 1 486 ? -24.830 21.362 11.472 1.00 6.21 588 ILE A C 1
ATOM 4142 O O . ILE A 1 486 ? -24.668 20.923 10.320 1.00 7.76 588 ILE A O 1
ATOM 4147 N N . GLY A 1 487 ? -25.774 20.892 12.289 1.00 5.74 589 GLY A N 1
ATOM 4148 C CA . GLY A 1 487 ? -26.713 19.886 11.845 1.00 6.06 589 GLY A CA 1
ATOM 4149 C C . GLY A 1 487 ? -27.815 20.514 11.016 1.00 5.74 589 GLY A C 1
ATOM 4150 O O . GLY A 1 487 ? -27.952 20.320 9.817 1.00 7.30 589 GLY A O 1
ATOM 4151 N N . TYR A 1 488 ? -28.605 21.351 11.700 1.00 5.39 590 TYR A N 1
ATOM 4152 C CA . TYR A 1 488 ? -29.661 22.076 11.028 1.00 5.43 590 TYR A CA 1
ATOM 4153 C C . TYR A 1 488 ? -29.833 23.454 11.635 1.00 5.01 590 TYR A C 1
ATOM 4154 O O . TYR A 1 488 ? -29.580 23.701 12.812 1.00 5.34 590 TYR A O 1
ATOM 4163 N N . ILE A 1 489 ? -30.317 24.364 10.766 1.00 5.00 591 ILE A N 1
ATOM 4164 C CA . ILE A 1 489 ? -30.821 25.660 11.201 1.00 4.77 591 ILE A CA 1
ATOM 4165 C C . ILE A 1 489 ? -32.208 25.832 10.581 1.00 4.66 591 ILE A C 1
ATOM 4166 O O . ILE A 1 489 ? -32.364 25.774 9.366 1.00 5.46 591 ILE A O 1
ATOM 4171 N N . ILE A 1 490 ? -33.206 26.019 11.453 1.00 4.66 592 ILE A N 1
ATOM 4172 C CA . ILE A 1 490 ? -34.569 26.290 11.037 1.00 4.71 592 ILE A CA 1
ATOM 4173 C C . ILE A 1 490 ? -34.931 27.696 11.499 1.00 4.59 592 ILE A C 1
ATOM 4174 O O . ILE A 1 490 ? -34.792 28.003 12.680 1.00 5.56 592 ILE A O 1
ATOM 4179 N N . VAL A 1 491 ? -35.350 28.545 10.562 1.00 4.50 593 VAL A N 1
ATOM 4180 C CA . VAL A 1 491 ? -35.892 29.881 10.861 1.00 4.54 593 VAL A CA 1
ATOM 4181 C C . VAL A 1 491 ? -37.134 29.980 9.994 1.00 4.61 593 VAL A C 1
ATOM 4182 O O . VAL A 1 491 ? -37.078 30.482 8.869 1.00 5.08 593 VAL A O 1
ATOM 4186 N N . ASP A 1 492 ? -38.261 29.434 10.500 1.00 5.04 594 ASP A N 1
ATOM 4187 C CA . ASP A 1 492 ? -39.408 29.138 9.635 1.00 5.16 594 ASP A CA 1
ATOM 4188 C C . ASP A 1 492 ? -40.668 29.967 9.933 1.00 5.22 594 ASP A C 1
ATOM 4189 O O . ASP A 1 492 ? -41.578 29.927 9.096 1.00 6.23 594 ASP A O 1
ATOM 4194 N N . ASP A 1 493 ? -40.725 30.674 11.037 1.00 5.06 595 ASP A N 1
ATOM 4195 C CA . ASP A 1 493 ? -41.954 31.355 11.452 1.00 5.27 595 ASP A CA 1
ATOM 4196 C C . ASP A 1 493 ? -41.561 32.471 12.429 1.00 5.02 595 ASP A C 1
ATOM 4197 O O . ASP A 1 493 ? -41.588 32.298 13.635 1.00 5.76 595 ASP A O 1
ATOM 4202 N N . VAL A 1 494 ? -41.161 33.597 11.836 1.00 5.13 596 VAL A N 1
ATOM 4203 C CA . VAL A 1 494 ? -40.743 34.790 12.543 1.00 5.00 596 VAL A CA 1
ATOM 4204 C C . VAL A 1 494 ? -41.478 35.971 11.898 1.00 5.01 596 VAL A C 1
ATOM 4205 O O . VAL A 1 494 ? -41.874 35.882 10.733 1.00 5.72 596 VAL A O 1
ATOM 4209 N N A VAL A 1 495 ? -41.584 37.068 12.659 0.51 5.05 597 VAL A N 1
ATOM 4210 N N B VAL A 1 495 ? -41.600 37.084 12.632 0.49 5.15 597 VAL A N 1
ATOM 4211 C CA A VAL A 1 495 ? -42.280 38.269 12.232 0.51 5.37 597 VAL A CA 1
ATOM 4212 C CA B VAL A 1 495 ? -42.155 38.250 11.958 0.49 5.68 597 VAL A CA 1
ATOM 4213 C C A VAL A 1 495 ? -41.404 39.489 12.516 0.51 5.14 597 VAL A C 1
ATOM 4214 C C B VAL A 1 495 ? -41.436 39.489 12.479 0.49 5.51 597 VAL A C 1
ATOM 4215 O O A VAL A 1 495 ? -41.151 39.815 13.669 0.51 7.76 597 VAL A O 1
ATOM 4216 O O B VAL A 1 495 ? -41.372 39.778 13.655 0.49 6.07 597 VAL A O 1
ATOM 4223 N N . ASN A 1 496 ? -40.907 40.205 11.494 1.00 5.40 598 ASN A N 1
ATOM 4224 C CA . ASN A 1 496 ? -40.358 41.551 11.689 1.00 5.23 598 ASN A CA 1
ATOM 4225 C C . ASN A 1 496 ? -41.512 42.527 11.429 1.00 5.19 598 ASN A C 1
ATOM 4226 O O . ASN A 1 496 ? -42.021 42.619 10.313 1.00 6.07 598 ASN A O 1
ATOM 4231 N N . THR A 1 497 ? -41.928 43.246 12.470 1.00 5.64 599 THR A N 1
ATOM 4232 C CA . THR A 1 497 ? -43.092 44.102 12.357 1.00 6.07 599 THR A CA 1
ATOM 4233 C C . THR A 1 497 ? -42.827 45.402 11.599 1.00 6.64 599 THR A C 1
ATOM 4234 O O . THR A 1 497 ? -43.800 46.038 11.171 1.00 8.43 599 THR A O 1
ATOM 4238 N N . LYS A 1 498 ? -41.589 45.801 11.432 1.00 6.46 600 LYS A N 1
ATOM 4239 C CA . LYS A 1 498 ? -41.254 47.071 10.794 1.00 6.81 600 LYS A CA 1
ATOM 4240 C C . LYS A 1 498 ? -40.919 46.874 9.332 1.00 7.30 600 LYS A C 1
ATOM 4241 O O . LYS A 1 498 ? -40.171 45.966 8.961 1.00 8.03 600 LYS A O 1
ATOM 4247 N N A ASP A 1 499 ? -41.417 47.792 8.497 0.74 8.16 601 ASP A N 1
ATOM 4248 N N B ASP A 1 499 ? -41.431 47.745 8.473 0.26 7.94 601 ASP A N 1
ATOM 4249 C CA A ASP A 1 499 ? -41.191 47.675 7.069 0.74 9.39 601 ASP A CA 1
ATOM 4250 C CA B ASP A 1 499 ? -41.183 47.750 7.045 0.26 8.57 601 ASP A CA 1
ATOM 4251 C C A ASP A 1 499 ? -39.781 48.044 6.645 0.74 8.97 601 ASP A C 1
ATOM 4252 C C B ASP A 1 499 ? -39.720 47.946 6.669 0.26 8.50 601 ASP A C 1
ATOM 4253 O O A ASP A 1 499 ? -39.414 47.801 5.512 0.74 13.72 601 ASP A O 1
ATOM 4254 O O B ASP A 1 499 ? -39.278 47.511 5.610 0.26 12.19 601 ASP A O 1
ATOM 4263 N N . THR A 1 500 ? -38.975 48.625 7.537 1.00 7.89 602 THR A N 1
ATOM 4264 C CA . THR A 1 500 ? -37.590 48.914 7.265 1.00 8.12 602 THR A CA 1
ATOM 4265 C C . THR A 1 500 ? -36.666 47.738 7.536 1.00 7.84 602 THR A C 1
ATOM 4266 O O . THR A 1 500 ? -35.496 47.761 7.141 1.00 10.33 602 THR A O 1
ATOM 4270 N N . ALA A 1 501 ? -37.145 46.730 8.306 1.00 7.23 603 ALA A N 1
ATOM 4271 C CA . ALA A 1 501 ? -36.266 45.612 8.644 1.00 6.97 603 ALA A CA 1
ATOM 4272 C C . ALA A 1 501 ? -36.083 44.709 7.435 1.00 7.03 603 ALA A C 1
ATOM 4273 O O . ALA A 1 501 ? -37.059 44.370 6.761 1.00 8.71 603 ALA A O 1
ATOM 4275 N N . ASN A 1 502 ? -34.853 44.296 7.210 1.00 6.57 604 ASN A N 1
ATOM 4276 C CA . ASN A 1 502 ? -34.479 43.496 6.031 1.00 6.75 604 ASN A CA 1
ATOM 4277 C C . ASN A 1 502 ? -33.419 42.463 6.406 1.00 6.08 604 ASN A C 1
ATOM 4278 O O . ASN A 1 502 ? -32.291 42.554 5.906 1.00 7.21 604 ASN A O 1
ATOM 4283 N N . PRO A 1 503 ? -33.753 41.537 7.299 1.00 5.72 605 PRO A N 1
ATOM 4284 C CA . PRO A 1 503 ? -32.724 40.646 7.833 1.00 5.70 605 PRO A CA 1
ATOM 4285 C C . PRO A 1 503 ? -32.492 39.462 6.953 1.00 5.09 605 PRO A C 1
ATOM 4286 O O . PRO A 1 503 ? -33.364 38.993 6.210 1.00 5.95 605 PRO A O 1
ATOM 4290 N N . TYR A 1 504 ? -31.292 38.842 7.120 1.00 5.15 606 TYR A N 1
ATOM 4291 C CA . TYR A 1 504 ? -31.107 37.467 6.742 1.00 5.21 606 TYR A CA 1
ATOM 4292 C C . TYR A 1 504 ? -31.842 36.561 7.742 1.00 5.10 606 TYR A C 1
ATOM 4293 O O . TYR A 1 504 ? -31.710 36.716 8.954 1.00 6.27 606 TYR A O 1
ATOM 4302 N N . LEU A 1 505 ? -32.531 35.555 7.216 1.00 4.74 607 LEU A N 1
ATOM 4303 C CA . LEU A 1 505 ? -33.047 34.472 8.068 1.00 4.69 607 LEU A CA 1
ATOM 4304 C C . LEU A 1 505 ? -31.872 33.728 8.689 1.00 4.59 607 LEU A C 1
ATOM 4305 O O . LEU A 1 505 ? -31.811 33.479 9.883 1.00 4.83 607 LEU A O 1
ATOM 4310 N N . ILE A 1 506 ? -30.914 33.356 7.814 1.00 4.81 608 ILE A N 1
ATOM 4311 C CA . ILE A 1 506 ? -29.668 32.688 8.191 1.00 4.78 608 ILE A CA 1
ATOM 4312 C C . ILE A 1 506 ? -28.557 33.451 7.489 1.00 4.96 608 ILE A C 1
ATOM 4313 O O . ILE A 1 506 ? -28.605 33.612 6.264 1.00 5.43 608 ILE A O 1
ATOM 4318 N N . TYR A 1 507 ? -27.599 33.968 8.242 1.00 5.00 609 TYR A N 1
ATOM 4319 C CA . TYR A 1 507 ? -26.529 34.754 7.650 1.00 5.26 609 TYR A CA 1
ATOM 4320 C C . TYR A 1 507 ? -25.558 33.819 6.923 1.00 5.33 609 TYR A C 1
ATOM 4321 O O . TYR A 1 507 ? -25.106 32.832 7.510 1.00 5.41 609 TYR A O 1
ATOM 4330 N N . PRO A 1 508 ? -25.192 34.148 5.670 1.00 5.59 610 PRO A N 1
ATOM 4331 C CA . PRO A 1 508 ? -24.335 33.246 4.880 1.00 5.99 610 PRO A CA 1
ATOM 4332 C C . PRO A 1 508 ? -22.853 33.454 5.160 1.00 5.93 610 PRO A C 1
ATOM 4333 O O . PRO A 1 508 ? -22.338 34.540 4.984 1.00 7.76 610 PRO A O 1
ATOM 4337 N N . SER A 1 509 ? -22.179 32.366 5.518 1.00 6.14 611 SER A N 1
ATOM 4338 C CA . SER A 1 509 ? -20.719 32.332 5.626 1.00 6.10 611 SER A CA 1
ATOM 4339 C C . SER A 1 509 ? -20.324 30.869 5.578 1.00 5.98 611 SER A C 1
ATOM 4340 O O . SER A 1 509 ? -21.150 29.973 5.485 1.00 6.45 611 SER A O 1
ATOM 4343 N N . GLN A 1 510 ? -19.008 30.614 5.681 1.00 6.24 612 GLN A N 1
ATOM 4344 C CA . GLN A 1 510 ? -18.505 29.254 5.463 1.00 6.59 612 GLN A CA 1
ATOM 4345 C C . GLN A 1 510 ? -19.305 28.203 6.229 1.00 6.18 612 GLN A C 1
ATOM 4346 O O . GLN A 1 510 ? -19.690 27.172 5.650 1.00 6.75 612 GLN A O 1
ATOM 4352 N N . SER A 1 511 ? -19.482 28.391 7.535 1.00 6.08 613 SER A N 1
ATOM 4353 C CA . SER A 1 511 ? -20.108 27.301 8.288 1.00 5.74 613 SER A CA 1
ATOM 4354 C C . SER A 1 511 ? -21.576 27.127 7.947 1.00 5.62 613 SER A C 1
ATOM 4355 O O . SER A 1 511 ? -22.052 25.979 7.887 1.00 6.13 613 SER A O 1
ATOM 4358 N N . THR A 1 512 ? -22.330 28.203 7.745 1.00 5.53 614 THR A N 1
ATOM 4359 C CA . THR A 1 512 ? -23.742 28.060 7.443 1.00 5.64 614 THR A CA 1
ATOM 4360 C C . THR A 1 512 ? -23.992 27.575 6.001 1.00 6.23 614 THR A C 1
ATOM 4361 O O . THR A 1 512 ? -25.119 27.127 5.718 1.00 7.18 614 THR A O 1
ATOM 4365 N N . LEU A 1 513 ? -22.983 27.640 5.129 1.00 6.79 615 LEU A N 1
ATOM 4366 C CA . LEU A 1 513 ? -23.100 27.211 3.744 1.00 7.13 615 LEU A CA 1
ATOM 4367 C C . LEU A 1 513 ? -22.406 25.881 3.488 1.00 7.80 615 LEU A C 1
ATOM 4368 O O . LEU A 1 513 ? -22.365 25.411 2.325 1.00 9.51 615 LEU A O 1
ATOM 4373 N N . ALA A 1 514 ? -21.845 25.241 4.485 1.00 7.36 616 ALA A N 1
ATOM 4374 C CA . ALA A 1 514 ? -21.102 24.004 4.253 1.00 7.96 616 ALA A CA 1
ATOM 4375 C C . ALA A 1 514 ? -22.007 22.913 3.747 1.00 8.07 616 ALA A C 1
ATOM 4376 O O . ALA A 1 514 ? -23.206 22.894 4.004 1.00 8.44 616 ALA A O 1
ATOM 4378 N N A THR A 1 515 ? -21.378 21.995 3.015 0.67 10.56 617 THR A N 1
ATOM 4379 N N B THR A 1 515 ? -21.521 21.927 2.966 0.33 11.50 617 THR A N 1
ATOM 4380 C CA A THR A 1 515 ? -22.078 20.954 2.267 0.67 12.53 617 THR A CA 1
ATOM 4381 C CA B THR A 1 515 ? -22.438 21.108 2.175 0.33 12.84 617 THR A CA 1
ATOM 4382 C C A THR A 1 515 ? -23.157 20.233 3.027 0.67 13.12 617 THR A C 1
ATOM 4383 C C B THR A 1 515 ? -23.354 20.158 2.941 0.33 9.62 617 THR A C 1
ATOM 4384 O O A THR A 1 515 ? -24.307 20.026 2.618 0.67 15.18 617 THR A O 1
ATOM 4385 O O B THR A 1 515 ? -24.414 19.841 2.342 0.33 12.07 617 THR A O 1
ATOM 4392 N N A ASN A 1 516 ? -22.797 19.800 4.240 0.67 13.07 618 ASN A N 1
ATOM 4393 N N B ASN A 1 516 ? -23.023 19.750 4.165 0.33 9.15 618 ASN A N 1
ATOM 4394 C CA A ASN A 1 516 ? -23.828 18.945 4.866 0.67 11.61 618 ASN A CA 1
ATOM 4395 C CA B ASN A 1 516 ? -23.996 18.861 4.830 0.33 11.51 618 ASN A CA 1
ATOM 4396 C C A ASN A 1 516 ? -24.903 19.636 5.676 0.67 9.15 618 ASN A C 1
ATOM 4397 C C B ASN A 1 516 ? -25.049 19.639 5.611 0.33 9.46 618 ASN A C 1
ATOM 4398 O O A ASN A 1 516 ? -25.726 18.948 6.262 0.67 10.00 618 ASN A O 1
ATOM 4399 O O B ASN A 1 516 ? -25.990 19.026 6.098 0.33 9.65 618 ASN A O 1
ATOM 4408 N N . VAL A 1 517 ? -24.882 20.953 5.717 1.00 8.22 619 VAL A N 1
ATOM 4409 C CA . VAL A 1 517 ? -25.809 21.721 6.542 1.00 7.04 619 VAL A CA 1
ATOM 4410 C C . VAL A 1 517 ? -27.188 21.716 5.921 1.00 7.15 619 VAL A C 1
ATOM 4411 O O . VAL A 1 517 ? -27.315 21.927 4.714 1.00 10.35 619 VAL A O 1
ATOM 4415 N N . LYS A 1 518 ? -28.219 21.493 6.728 1.00 6.41 620 LYS A N 1
ATOM 4416 C CA . LYS A 1 518 ? -29.594 21.489 6.240 1.00 6.45 620 LYS A CA 1
ATOM 4417 C C . LYS A 1 518 ? -30.376 22.585 6.943 1.00 6.00 620 LYS A C 1
ATOM 4418 O O . LYS A 1 518 ? -30.268 22.772 8.150 1.00 7.56 620 LYS A O 1
ATOM 4424 N N . THR A 1 519 ? -31.212 23.277 6.172 1.00 5.12 621 THR A N 1
ATOM 4425 C CA . THR A 1 519 ? -31.975 24.391 6.703 1.00 5.25 621 THR A CA 1
ATOM 4426 C C . THR A 1 519 ? -33.422 24.320 6.298 1.00 5.36 621 THR A C 1
ATOM 4427 O O . THR A 1 519 ? -33.797 23.737 5.298 1.00 6.08 621 THR A O 1
ATOM 4431 N N . ARG A 1 520 ? -34.266 24.998 7.110 1.00 4.85 622 ARG A N 1
ATOM 4432 C CA . ARG A 1 520 ? -35.593 25.412 6.701 1.00 4.82 622 ARG A CA 1
ATOM 4433 C C . ARG A 1 520 ? -35.628 26.909 6.875 1.00 4.83 622 ARG A C 1
ATOM 4434 O O . ARG A 1 520 ? -35.284 27.418 7.944 1.00 6.49 622 ARG A O 1
ATOM 4442 N N . GLN A 1 521 ? -35.989 27.635 5.816 1.00 4.71 623 GLN A N 1
ATOM 4443 C CA . GLN A 1 521 ? -36.020 29.082 5.831 1.00 4.78 623 GLN A CA 1
ATOM 4444 C C . GLN A 1 521 ? -37.389 29.534 5.346 1.00 4.65 623 GLN A C 1
ATOM 4445 O O . GLN A 1 521 ? -37.882 29.079 4.314 1.00 5.53 623 GLN A O 1
ATOM 4451 N N . MET A 1 522 ? -37.980 30.436 6.128 1.00 4.82 624 MET A N 1
ATOM 4452 C CA . MET A 1 522 ? -39.373 30.860 6.015 1.00 4.99 624 MET A CA 1
ATOM 4453 C C . MET A 1 522 ? -39.771 31.174 4.581 1.00 4.77 624 MET A C 1
ATOM 4454 O O . MET A 1 522 ? -39.092 31.914 3.872 1.00 5.38 624 MET A O 1
ATOM 4459 N N . LEU A 1 523 ? -40.928 30.644 4.207 1.00 5.38 625 LEU A N 1
ATOM 4460 C CA A LEU A 1 523 ? -41.552 30.919 2.926 0.46 6.62 625 LEU A CA 1
ATOM 4461 C CA B LEU A 1 523 ? -41.495 30.935 2.897 0.54 6.69 625 LEU A CA 1
ATOM 4462 C C . LEU A 1 523 ? -41.939 32.388 2.830 1.00 6.99 625 LEU A C 1
ATOM 4463 O O . LEU A 1 523 ? -42.328 33.021 3.802 1.00 10.48 625 LEU A O 1
ATOM 4472 N N . GLN A 1 524 ? -41.856 32.926 1.614 1.00 5.97 626 GLN A N 1
ATOM 4473 C CA . GLN A 1 524 ? -42.383 34.242 1.251 1.00 5.86 626 GLN A CA 1
ATOM 4474 C C . GLN A 1 524 ? -43.212 34.062 -0.033 1.00 5.00 626 GLN A C 1
ATOM 4475 O O . GLN A 1 524 ? -43.034 33.077 -0.757 1.00 5.73 626 GLN A O 1
ATOM 4481 N N A GLN A 1 525 ? -44.102 34.991 -0.319 0.62 5.11 627 GLN A N 1
ATOM 4482 N N B GLN A 1 525 ? -44.086 35.014 -0.303 0.38 5.16 627 GLN A N 1
ATOM 4483 C CA A GLN A 1 525 ? -44.879 34.889 -1.557 0.62 5.12 627 GLN A CA 1
ATOM 4484 C CA B GLN A 1 525 ? -45.043 34.881 -1.408 0.38 4.73 627 GLN A CA 1
ATOM 4485 C C A GLN A 1 525 ? -45.481 36.243 -1.829 0.62 5.19 627 GLN A C 1
ATOM 4486 C C B GLN A 1 525 ? -45.546 36.245 -1.811 0.38 5.30 627 GLN A C 1
ATOM 4487 O O A GLN A 1 525 ? -45.624 37.090 -0.945 0.62 6.25 627 GLN A O 1
ATOM 4488 O O B GLN A 1 525 ? -45.661 37.145 -0.979 0.38 6.16 627 GLN A O 1
ATOM 4499 N N . GLY A 1 526 ? -45.914 36.419 -3.093 1.00 5.11 628 GLY A N 1
ATOM 4500 C CA . GLY A 1 526 ? -46.515 37.673 -3.492 1.00 5.31 628 GLY A CA 1
ATOM 4501 C C . GLY A 1 526 ? -47.085 37.600 -4.884 1.00 5.23 628 GLY A C 1
ATOM 4502 O O . GLY A 1 526 ? -47.105 36.568 -5.553 1.00 5.77 628 GLY A O 1
ATOM 4503 N N . VAL A 1 527 ? -47.577 38.781 -5.298 1.00 5.90 629 VAL A N 1
ATOM 4504 C CA . VAL A 1 527 ? -48.214 38.995 -6.588 1.00 5.75 629 VAL A CA 1
ATOM 4505 C C . VAL A 1 527 ? -47.617 40.268 -7.200 1.00 6.21 629 VAL A C 1
ATOM 4506 O O . VAL A 1 527 ? -47.300 41.220 -6.472 1.00 6.82 629 VAL A O 1
ATOM 4510 N N . VAL A 1 528 ? -47.544 40.301 -8.507 1.00 6.16 630 VAL A N 1
ATOM 4511 C CA . VAL A 1 528 ? -47.194 41.531 -9.230 1.00 6.77 630 VAL A CA 1
ATOM 4512 C C . VAL A 1 528 ? -47.981 41.551 -10.523 1.00 6.44 630 VAL A C 1
ATOM 4513 O O . VAL A 1 528 ? -47.947 40.620 -11.319 1.00 7.36 630 VAL A O 1
ATOM 4517 N N . SER A 1 529 ? -48.669 42.681 -10.754 1.00 6.65 631 SER A N 1
ATOM 4518 C CA A SER A 1 529 ? -49.350 42.892 -12.039 0.71 6.89 631 SER A CA 1
ATOM 4519 C CA B SER A 1 529 ? -49.338 42.860 -12.041 0.29 7.67 631 SER A CA 1
ATOM 4520 C C . SER A 1 529 ? -48.311 43.297 -13.082 1.00 6.81 631 SER A C 1
ATOM 4521 O O . SER A 1 529 ? -47.426 44.136 -12.792 1.00 8.30 631 SER A O 1
ATOM 4526 N N . VAL A 1 530 ? -48.416 42.733 -14.256 1.00 6.35 632 VAL A N 1
ATOM 4527 C CA . VAL A 1 530 ? -47.577 43.090 -15.407 1.00 6.71 632 VAL A CA 1
ATOM 4528 C C . VAL A 1 530 ? -48.497 43.408 -16.581 1.00 6.31 632 VAL A C 1
ATOM 4529 O O . VAL A 1 530 ? -49.638 42.943 -16.658 1.00 6.82 632 VAL A O 1
ATOM 4533 N N . THR A 1 531 ? -47.955 44.190 -17.497 1.00 6.77 633 THR A N 1
ATOM 4534 C CA . THR A 1 531 ? -48.659 44.510 -18.757 1.00 6.68 633 THR A CA 1
ATOM 4535 C C . THR A 1 531 ? -47.707 44.218 -19.896 1.00 7.13 633 THR A C 1
ATOM 4536 O O . THR A 1 531 ? -46.592 44.748 -19.960 1.00 7.81 633 THR A O 1
ATOM 4540 N N . SER A 1 532 ? -48.108 43.333 -20.793 1.00 7.31 634 SER A N 1
ATOM 4541 C CA . SER A 1 532 ? -47.305 43.049 -21.966 1.00 7.50 634 SER A CA 1
ATOM 4542 C C . SER A 1 532 ? -47.320 44.251 -22.912 1.00 8.01 634 SER A C 1
ATOM 4543 O O . SER A 1 532 ? -48.188 45.088 -22.884 1.00 9.27 634 SER A O 1
ATOM 4546 N N . ALA A 1 533 ? -46.247 44.309 -23.732 1.00 9.11 635 ALA A N 1
ATOM 4547 C CA . ALA A 1 533 ? -46.138 45.351 -24.741 1.00 10.76 635 ALA A CA 1
ATOM 4548 C C . ALA A 1 533 ? -46.026 44.702 -26.112 1.00 10.26 635 ALA A C 1
ATOM 4549 O O . ALA A 1 533 ? -45.565 43.554 -26.275 1.00 9.64 635 ALA A O 1
ATOM 4551 N N . VAL A 1 534 ? -46.454 45.453 -27.134 1.00 11.00 636 VAL A N 1
ATOM 4552 C CA . VAL A 1 534 ? -46.372 44.979 -28.523 1.00 10.59 636 VAL A CA 1
ATOM 4553 C C . VAL A 1 534 ? -44.939 44.557 -28.813 1.00 10.65 636 VAL A C 1
ATOM 4554 O O . VAL A 1 534 ? -43.961 45.264 -28.472 1.00 11.71 636 VAL A O 1
ATOM 4558 N N . ASN A 1 535 ? -44.820 43.399 -29.422 1.00 10.03 637 ASN A N 1
ATOM 4559 C CA . ASN A 1 535 ? -43.560 42.781 -29.833 1.00 10.80 637 ASN A CA 1
ATOM 4560 C C . ASN A 1 535 ? -42.828 42.086 -28.699 1.00 10.00 637 ASN A C 1
ATOM 4561 O O . ASN A 1 535 ? -41.759 41.488 -28.936 1.00 10.77 637 ASN A O 1
ATOM 4566 N N . ASN A 1 536 ? -43.383 42.060 -27.466 1.00 9.24 638 ASN A N 1
ATOM 4567 C CA . ASN A 1 536 ? -42.686 41.301 -26.433 1.00 8.54 638 ASN A CA 1
ATOM 4568 C C . ASN A 1 536 ? -42.590 39.813 -26.834 1.00 8.15 638 ASN A C 1
ATOM 4569 O O . ASN A 1 536 ? -43.559 39.183 -27.231 1.00 8.88 638 ASN A O 1
ATOM 4574 N N . THR A 1 537 ? -41.404 39.260 -26.564 1.00 8.22 639 THR A N 1
ATOM 4575 C CA . THR A 1 537 ? -41.164 37.828 -26.593 1.00 8.29 639 THR A CA 1
ATOM 4576 C C . THR A 1 537 ? -41.047 37.272 -25.177 1.00 7.26 639 THR A C 1
ATOM 4577 O O . THR A 1 537 ? -41.135 36.057 -24.969 1.00 7.92 639 THR A O 1
ATOM 4581 N N . ALA A 1 538 ? -40.842 38.145 -24.200 1.00 7.71 640 ALA A N 1
ATOM 4582 C CA . ALA A 1 538 ? -40.991 37.876 -22.766 1.00 7.56 640 ALA A CA 1
ATOM 4583 C C . ALA A 1 538 ? -41.691 39.083 -22.174 1.00 7.41 640 ALA A C 1
ATOM 4584 O O . ALA A 1 538 ? -41.516 40.210 -22.674 1.00 8.46 640 ALA A O 1
ATOM 4586 N N . THR A 1 539 ? -42.417 38.884 -21.078 1.00 7.20 641 THR A N 1
ATOM 4587 C CA . THR A 1 539 ? -42.945 39.978 -20.282 1.00 7.55 641 THR A CA 1
ATOM 4588 C C . THR A 1 539 ? -42.476 39.731 -18.842 1.00 7.09 641 THR A C 1
ATOM 4589 O O . THR A 1 539 ? -42.896 38.751 -18.232 1.00 7.47 641 THR A O 1
ATOM 4593 N N . ARG A 1 540 ? -41.598 40.598 -18.342 1.00 7.91 642 ARG A N 1
ATOM 4594 C CA . ARG A 1 540 ? -40.893 40.360 -17.101 1.00 7.54 642 ARG A CA 1
ATOM 4595 C C . ARG A 1 540 ? -41.354 41.330 -16.045 1.00 7.18 642 ARG A C 1
ATOM 4596 O O . ARG A 1 540 ? -41.388 42.543 -16.303 1.00 8.46 642 ARG A O 1
ATOM 4604 N N . ALA A 1 541 ? -41.685 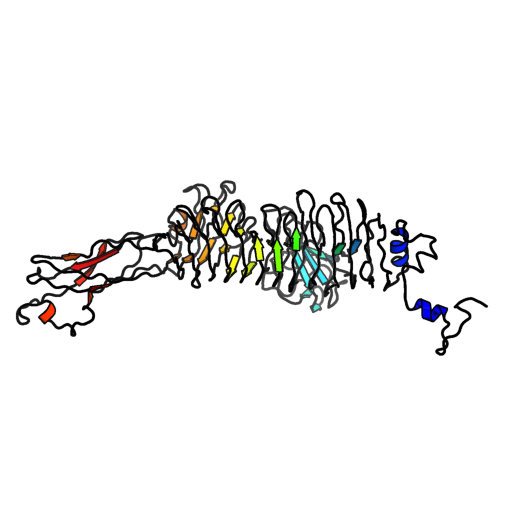40.849 -14.839 1.00 6.81 643 ALA A N 1
ATOM 4605 C CA . ALA A 1 541 ? -41.830 41.757 -13.731 1.00 7.23 643 ALA A CA 1
ATOM 4606 C C . ALA A 1 541 ? -40.475 42.414 -13.441 1.00 6.86 643 ALA A C 1
ATOM 4607 O O . ALA A 1 541 ? -39.420 41.842 -13.720 1.00 7.65 643 ALA A O 1
ATOM 4609 N N . ASN A 1 542 ? -40.487 43.601 -12.836 1.00 7.13 644 ASN A N 1
ATOM 4610 C CA . ASN A 1 542 ? -39.275 44.128 -12.295 1.00 8.00 644 ASN A CA 1
ATOM 4611 C C . ASN A 1 542 ? -38.770 43.179 -11.197 1.00 7.80 644 ASN A C 1
ATOM 4612 O O . ASN A 1 542 ? -39.548 42.493 -10.529 1.00 8.92 644 ASN A O 1
ATOM 4617 N N A VAL A 1 543 ? -37.456 43.169 -10.984 0.68 7.91 645 VAL A N 1
ATOM 4618 N N B VAL A 1 543 ? -37.460 43.145 -11.001 0.32 7.88 645 VAL A N 1
ATOM 4619 C CA A VAL A 1 543 ? -36.898 42.335 -9.916 0.68 7.45 645 VAL A CA 1
ATOM 4620 C CA B VAL A 1 543 ? -36.831 42.377 -9.932 0.32 7.17 645 VAL A CA 1
ATOM 4621 C C A VAL A 1 543 ? -37.547 42.695 -8.597 0.68 6.77 645 VAL A C 1
ATOM 4622 C C B VAL A 1 543 ? -37.501 42.684 -8.599 0.32 7.14 645 VAL A C 1
ATOM 4623 O O A VAL A 1 543 ? -37.812 43.871 -8.274 0.68 8.69 645 VAL A O 1
ATOM 4624 O O B VAL A 1 543 ? -37.726 43.866 -8.294 0.32 7.99 645 VAL A O 1
ATOM 4631 N N . ILE A 1 544 ? -37.817 41.660 -7.823 1.00 7.06 646 ILE A N 1
ATOM 4632 C CA . ILE A 1 544 ? -38.430 41.760 -6.505 1.00 7.21 646 ILE A CA 1
ATOM 4633 C C . ILE A 1 544 ? -37.371 41.526 -5.452 1.00 7.32 646 ILE A C 1
ATOM 4634 O O . ILE A 1 544 ? -36.706 40.478 -5.434 1.00 8.59 646 ILE A O 1
ATOM 4639 N N . ASN A 1 545 ? -37.179 42.512 -4.568 1.00 7.24 647 ASN A N 1
ATOM 4640 C CA . ASN A 1 545 ? -36.277 42.418 -3.456 1.00 7.37 647 ASN A CA 1
ATOM 4641 C C . ASN A 1 545 ? -37.015 41.884 -2.239 1.00 7.69 647 ASN A C 1
ATOM 4642 O O . ASN A 1 545 ? -38.000 42.451 -1.783 1.00 10.76 647 ASN A O 1
ATOM 4647 N N . LEU A 1 546 ? -36.569 40.743 -1.742 1.00 6.53 648 LEU A N 1
ATOM 4648 C CA . LEU A 1 546 ? -37.260 40.042 -0.681 1.00 6.75 648 LEU A CA 1
ATOM 4649 C C . LEU A 1 546 ? -36.991 40.708 0.678 1.00 6.50 648 LEU A C 1
ATOM 4650 O O . LEU A 1 546 ? -35.864 41.043 1.020 1.00 7.46 648 LEU A O 1
ATOM 4655 N N A LYS A 1 547 ? -38.069 40.827 1.489 0.66 6.26 649 LYS A N 1
ATOM 4656 N N B LYS A 1 547 ? -38.054 40.853 1.487 0.34 6.11 649 LYS A N 1
ATOM 4657 C CA A LYS A 1 547 ? -37.884 41.387 2.823 0.66 6.33 649 LYS A CA 1
ATOM 4658 C CA B LYS A 1 547 ? -37.922 41.402 2.832 0.34 6.02 649 LYS A CA 1
ATOM 4659 C C A LYS A 1 547 ? -36.965 40.558 3.687 0.66 5.75 649 LYS A C 1
ATOM 4660 C C B LYS A 1 547 ? -36.989 40.562 3.695 0.34 5.83 649 LYS A C 1
ATOM 4661 O O A LYS A 1 547 ? -36.088 41.097 4.421 0.66 7.40 649 LYS A O 1
ATOM 4662 O O B LYS A 1 547 ? -36.122 41.139 4.390 0.34 5.60 649 LYS A O 1
ATOM 4673 N N . TYR A 1 548 ? -37.185 39.250 3.683 1.00 5.60 650 TYR A N 1
ATOM 4674 C CA . TYR A 1 548 ? -36.351 38.327 4.432 1.00 5.85 650 TYR A CA 1
ATOM 4675 C C . TYR A 1 548 ? -35.383 37.686 3.448 1.00 5.73 650 TYR A C 1
ATOM 4676 O O . TYR A 1 548 ? -35.788 37.143 2.415 1.00 7.14 650 TYR A O 1
ATOM 4685 N N A LYS A 1 549 ? -34.077 37.752 3.736 0.61 5.66 651 LYS A N 1
ATOM 4686 N N B LYS A 1 549 ? -34.084 37.783 3.735 0.39 5.59 651 LYS A N 1
ATOM 4687 C CA A LYS A 1 549 ? -33.098 37.212 2.811 0.61 5.41 651 LYS A CA 1
ATOM 4688 C CA B LYS A 1 549 ? -33.018 37.295 2.883 0.39 5.28 651 LYS A CA 1
ATOM 4689 C C A LYS A 1 549 ? -32.669 35.816 3.262 0.61 5.06 651 LYS A C 1
ATOM 4690 C C B LYS A 1 549 ? -32.695 35.838 3.241 0.39 5.37 651 LYS A C 1
ATOM 4691 O O A LYS A 1 549 ? -32.576 35.515 4.427 0.61 6.31 651 LYS A O 1
ATOM 4692 O O B LYS A 1 549 ? -32.699 35.463 4.402 0.39 6.18 651 LYS A O 1
ATOM 4703 N N . TYR A 1 550 ? -32.441 34.989 2.254 1.00 5.25 652 TYR A N 1
ATOM 4704 C CA . TYR A 1 550 ? -32.006 33.610 2.505 1.00 5.28 652 TYR A CA 1
ATOM 4705 C C . TYR A 1 550 ? -30.473 33.525 2.582 1.00 5.45 652 TYR A C 1
ATOM 4706 O O . TYR A 1 550 ? -29.751 34.393 2.125 1.00 6.59 652 TYR A O 1
ATOM 4715 N N . SER A 1 551 ? -29.990 32.389 3.094 1.00 5.28 653 SER A N 1
ATOM 4716 C CA . SER A 1 551 ? -28.554 32.164 3.095 1.00 6.00 653 SER A CA 1
ATOM 4717 C C . SER A 1 551 ? -28.007 31.847 1.715 1.00 6.14 653 SER A C 1
ATOM 4718 O O . SER A 1 551 ? -26.805 31.972 1.483 1.00 7.32 653 SER A O 1
ATOM 4721 N N . LYS A 1 552 ? -28.875 31.378 0.817 1.00 7.05 654 LYS A N 1
ATOM 4722 C CA . LYS A 1 552 ? -28.496 30.900 -0.503 1.00 8.86 654 LYS A CA 1
ATOM 4723 C C . LYS A 1 552 ? -29.755 31.093 -1.372 1.00 8.03 654 LYS A C 1
ATOM 4724 O O . LYS A 1 552 ? -30.849 31.326 -0.895 1.00 7.26 654 LYS A O 1
ATOM 4730 N N . ALA A 1 553 ? -29.588 30.978 -2.698 1.00 9.01 655 ALA A N 1
ATOM 4731 C CA . ALA A 1 553 ? -30.724 31.149 -3.585 1.00 8.05 655 ALA A CA 1
ATOM 4732 C C . ALA A 1 553 ? -31.841 30.197 -3.166 1.00 6.89 655 ALA A C 1
ATOM 4733 O O . ALA A 1 553 ? -31.609 28.978 -3.060 1.00 7.90 655 ALA A O 1
ATOM 4735 N N . PRO A 1 554 ? -33.057 30.708 -2.982 1.00 6.21 656 PRO A N 1
ATOM 4736 C CA . PRO A 1 554 ? -34.146 29.858 -2.531 1.00 5.89 656 PRO A CA 1
ATOM 4737 C C . PRO A 1 554 ? -34.752 29.045 -3.680 1.00 5.72 656 PRO A C 1
ATOM 4738 O O . PRO A 1 554 ? -34.514 29.296 -4.867 1.00 6.45 656 PRO A O 1
ATOM 4742 N N . ASN A 1 555 ? -35.604 28.109 -3.309 1.00 5.44 657 ASN A N 1
ATOM 4743 C CA . ASN A 1 555 ? -36.536 27.533 -4.275 1.00 5.49 657 ASN A CA 1
ATOM 4744 C C . ASN A 1 555 ? -37.547 28.630 -4.658 1.00 5.56 657 ASN A C 1
ATOM 4745 O O . ASN A 1 555 ? -37.944 29.425 -3.795 1.00 6.23 657 ASN A O 1
ATOM 4750 N N . VAL A 1 556 ? -37.961 28.645 -5.929 1.00 5.41 658 VAL A N 1
ATOM 4751 C CA . VAL A 1 556 ? -38.886 29.643 -6.406 1.00 5.34 658 VAL A CA 1
ATOM 4752 C C . VAL A 1 556 ? -39.945 28.970 -7.280 1.00 5.49 658 VAL A C 1
ATOM 4753 O O . VAL A 1 556 ? -39.595 28.259 -8.225 1.00 6.65 658 VAL A O 1
ATOM 4757 N N A ILE A 1 557 ? -41.213 29.249 -7.021 0.64 5.82 659 ILE A N 1
ATOM 4758 N N B ILE A 1 557 ? -41.199 29.185 -6.913 0.36 5.45 659 ILE A N 1
ATOM 4759 C CA A ILE A 1 557 ? -42.352 28.865 -7.838 0.64 5.75 659 ILE A CA 1
ATOM 4760 C CA B ILE A 1 557 ? -42.304 28.698 -7.731 0.36 5.95 659 ILE A CA 1
ATOM 4761 C C A ILE A 1 557 ? -42.972 30.125 -8.447 0.64 5.76 659 ILE A C 1
ATOM 4762 C C B ILE A 1 557 ? -43.070 29.947 -8.169 0.36 5.30 659 ILE A C 1
ATOM 4763 O O A ILE A 1 557 ? -43.221 31.038 -7.656 0.64 6.97 659 ILE A O 1
ATOM 4764 O O B ILE A 1 557 ? -43.168 30.909 -7.404 0.36 7.40 659 ILE A O 1
ATOM 4773 N N A VAL A 1 558 ? -43.185 30.178 -9.761 0.62 5.42 660 VAL A N 1
ATOM 4774 N N B VAL A 1 558 ? -43.578 29.879 -9.386 0.38 6.35 660 VAL A N 1
ATOM 4775 C CA A VAL A 1 558 ? -43.872 31.292 -10.435 0.62 5.21 660 VAL A CA 1
ATOM 4776 C CA B VAL A 1 558 ? -44.242 30.994 -10.021 0.38 6.07 660 VAL A CA 1
ATOM 4777 C C A VAL A 1 558 ? -45.102 30.734 -11.168 0.62 4.77 660 VAL A C 1
ATOM 4778 C C B VAL A 1 558 ? -45.514 30.515 -10.711 0.38 5.19 660 VAL A C 1
ATOM 4779 O O A VAL A 1 558 ? -45.000 29.713 -11.846 0.62 6.24 660 VAL A O 1
ATOM 4780 O O B VAL A 1 558 ? -45.714 29.323 -11.003 0.38 7.41 660 VAL A O 1
ATOM 4787 N N A SER A 1 559 ? -46.240 31.423 -11.058 0.69 4.90 661 SER A N 1
ATOM 4788 N N B SER A 1 559 ? -46.371 31.499 -10.969 0.31 4.73 661 SER A N 1
ATOM 4789 C CA A SER A 1 559 ? -47.471 31.114 -11.751 0.69 4.98 661 SER A CA 1
ATOM 4790 C CA B SER A 1 559 ? -47.534 31.182 -11.768 0.31 4.84 661 SER A CA 1
ATOM 4791 C C A SER A 1 559 ? -48.080 32.374 -12.363 0.69 4.68 661 SER A C 1
ATOM 4792 C C B SER A 1 559 ? -48.082 32.466 -12.379 0.31 5.18 661 SER A C 1
ATOM 4793 O O A SER A 1 559 ? -47.736 33.483 -11.943 0.69 6.25 661 SER A O 1
ATOM 4794 O O B SER A 1 559 ? -47.725 33.571 -12.006 0.31 6.51 661 SER A O 1
ATOM 4799 N N . VAL A 1 560 ? -48.958 32.216 -13.331 1.00 5.20 662 VAL A N 1
ATOM 4800 C CA . VAL A 1 560 ? -49.618 33.327 -14.028 1.00 5.66 662 VAL A CA 1
ATOM 4801 C C . VAL A 1 560 ? -51.122 33.194 -13.846 1.00 5.41 662 VAL A C 1
ATOM 4802 O O . VAL A 1 560 ? -51.681 32.084 -13.857 1.00 7.67 662 VAL A O 1
ATOM 4806 N N . GLY A 1 561 ? -51.814 34.320 -13.700 1.00 5.14 663 GLY A N 1
ATOM 4807 C CA . GLY A 1 561 ? -53.237 34.259 -13.518 1.00 5.46 663 GLY A CA 1
ATOM 4808 C C . GLY A 1 561 ? -53.932 35.571 -13.741 1.00 5.27 663 GLY A C 1
ATOM 4809 O O . GLY A 1 561 ? -53.337 36.642 -13.899 1.00 5.52 663 GLY A O 1
ATOM 4810 N N . ASN A 1 562 ? -55.261 35.478 -13.729 1.00 5.42 664 ASN A N 1
ATOM 4811 C CA . ASN A 1 562 ? -56.142 36.602 -13.990 1.00 5.47 664 ASN A CA 1
ATOM 4812 C C . ASN A 1 562 ? -56.191 37.561 -12.807 1.00 5.44 664 ASN A C 1
ATOM 4813 O O . ASN A 1 562 ? -55.870 37.219 -11.660 1.00 6.68 664 ASN A O 1
ATOM 4818 N N . LEU A 1 563 ? -56.615 38.787 -13.106 1.00 5.78 665 LEU A N 1
ATOM 4819 C CA . LEU A 1 563 ? -56.879 39.811 -12.123 1.00 5.76 665 LEU A CA 1
ATOM 4820 C C . LEU A 1 563 ? -58.193 39.564 -11.372 1.00 5.79 665 LEU A C 1
ATOM 4821 O O . LEU A 1 563 ? -59.185 39.126 -11.989 1.00 6.26 665 LEU A O 1
ATOM 4826 N N . VAL A 1 564 ? -58.259 39.934 -10.105 1.00 6.03 666 VAL A N 1
ATOM 4827 C CA . VAL A 1 564 ? -59.538 39.929 -9.413 1.00 6.06 666 VAL A CA 1
ATOM 4828 C C . VAL A 1 564 ? -60.489 40.838 -10.156 1.00 5.78 666 VAL A C 1
ATOM 4829 O O . VAL A 1 564 ? -60.108 41.901 -10.706 1.00 6.48 666 VAL A O 1
ATOM 4833 N N . GLY A 1 565 ? -61.766 40.479 -10.196 1.00 6.48 667 GLY A N 1
ATOM 4834 C CA . GLY A 1 565 ? -62.765 41.310 -10.832 1.00 6.85 667 GLY A CA 1
ATOM 4835 C C . GLY A 1 565 ? -62.946 41.067 -12.319 1.00 6.48 667 GLY A C 1
ATOM 4836 O O . GLY A 1 565 ? -63.772 41.725 -12.938 1.00 8.64 667 GLY A O 1
ATOM 4837 N N A SER A 1 566 ? -62.157 40.180 -12.912 0.93 6.30 668 SER A N 1
ATOM 4838 N N B SER A 1 566 ? -62.174 40.114 -12.817 0.07 6.52 668 SER A N 1
ATOM 4839 C CA A SER A 1 566 ? -62.271 39.804 -14.295 0.93 6.56 668 SER A CA 1
ATOM 4840 C CA B SER A 1 566 ? -62.165 39.679 -14.199 0.07 6.25 668 SER A CA 1
ATOM 4841 C C A SER A 1 566 ? -62.849 38.413 -14.437 0.93 6.35 668 SER A C 1
ATOM 4842 C C B SER A 1 566 ? -62.877 38.346 -14.379 0.07 6.70 668 SER A C 1
ATOM 4843 O O A SER A 1 566 ? -62.620 37.517 -13.610 0.93 7.37 668 SER A O 1
ATOM 4844 O O B SER A 1 566 ? -62.797 37.458 -13.528 0.07 6.25 668 SER A O 1
ATOM 4849 N N . ALA A 1 567 ? -63.581 38.189 -15.497 1.00 7.11 669 ALA A N 1
ATOM 4850 C CA . ALA A 1 567 ? -64.219 36.915 -15.790 1.00 7.24 669 ALA A CA 1
ATOM 4851 C C . ALA A 1 567 ? -63.147 35.867 -16.118 1.00 6.75 669 ALA A C 1
ATOM 4852 O O . ALA A 1 567 ? -62.039 36.153 -16.595 1.00 7.08 669 ALA A O 1
ATOM 4854 N N . SER A 1 568 ? -63.524 34.612 -15.918 1.00 6.69 670 SER A N 1
ATOM 4855 C CA . SER A 1 568 ? -62.621 33.490 -16.131 1.00 6.74 670 SER A CA 1
ATOM 4856 C C . SER A 1 568 ? -61.947 33.577 -17.503 1.00 6.91 670 SER A C 1
ATOM 4857 O O . SER A 1 568 ? -62.622 33.703 -18.546 1.00 8.03 670 SER A O 1
ATOM 4860 N N . TRP A 1 569 ? -60.632 33.407 -17.540 1.00 6.51 671 TRP A N 1
ATOM 4861 C CA . TRP A 1 569 ? -59.906 33.345 -18.799 1.00 6.72 671 TRP A CA 1
ATOM 4862 C C . TRP A 1 569 ? -60.402 32.181 -19.657 1.00 7.20 671 TRP A C 1
ATOM 4863 O O . TRP A 1 569 ? -60.694 31.085 -19.189 1.00 7.45 671 TRP A O 1
ATOM 4874 N N . ASP A 1 570 ? -60.407 32.476 -20.963 1.00 8.01 672 ASP A N 1
ATOM 4875 C CA . ASP A 1 570 ? -60.478 31.460 -22.001 1.00 8.25 672 ASP A CA 1
ATOM 4876 C C . ASP A 1 570 ? -59.371 31.781 -23.019 1.00 7.48 672 ASP A C 1
ATOM 4877 O O . ASP A 1 570 ? -58.555 32.687 -22.799 1.00 7.95 672 ASP A O 1
ATOM 4882 N N . ALA A 1 571 ? -59.344 31.071 -24.144 1.00 7.98 673 ALA A N 1
ATOM 4883 C CA . ALA A 1 571 ? -58.298 31.292 -25.148 1.00 8.42 673 ALA A CA 1
ATOM 4884 C C . ALA A 1 571 ? -58.372 32.662 -25.803 1.00 8.31 673 ALA A C 1
ATOM 4885 O O . ALA A 1 571 ? -57.396 33.051 -26.442 1.00 8.94 673 ALA A O 1
ATOM 4887 N N . THR A 1 572 ? -59.507 33.368 -25.682 1.00 8.77 674 THR A N 1
ATOM 4888 C CA . THR A 1 572 ? -59.586 34.716 -26.258 1.00 9.45 674 THR A CA 1
ATOM 4889 C C . THR A 1 572 ? -58.759 35.734 -25.526 1.00 8.91 674 THR A C 1
ATOM 4890 O O . THR A 1 572 ? -58.493 36.833 -26.029 1.00 10.51 674 THR A O 1
ATOM 4894 N N . PHE A 1 573 ? -58.342 35.478 -24.268 1.00 8.09 675 PHE A N 1
ATOM 4895 C CA . PHE A 1 573 ? -57.642 36.517 -23.534 1.00 7.73 675 PHE A CA 1
ATOM 4896 C C . PHE A 1 573 ? -56.295 36.850 -24.218 1.00 7.66 675 PHE A C 1
ATOM 4897 O O . PHE A 1 573 ? -55.956 38.034 -24.329 1.00 8.68 675 PHE A O 1
ATOM 4905 N N . PHE A 1 574 ? -55.557 35.826 -24.634 1.00 7.45 676 PHE A N 1
ATOM 4906 C CA . PHE A 1 574 ? -54.250 36.012 -25.221 1.00 7.56 676 PHE A CA 1
ATOM 4907 C C . PHE A 1 574 ? -54.212 35.804 -26.744 1.00 7.87 676 PHE A C 1
ATOM 4908 O O . PHE A 1 574 ? -53.131 35.847 -27.320 1.00 9.17 676 PHE A O 1
ATOM 4916 N N . ASN A 1 575 ? -55.385 35.614 -27.363 1.00 8.40 677 ASN A N 1
ATOM 4917 C CA . ASN A 1 575 ? -55.439 35.404 -28.809 1.00 8.70 677 ASN A CA 1
ATOM 4918 C C . ASN A 1 575 ? -56.493 36.289 -29.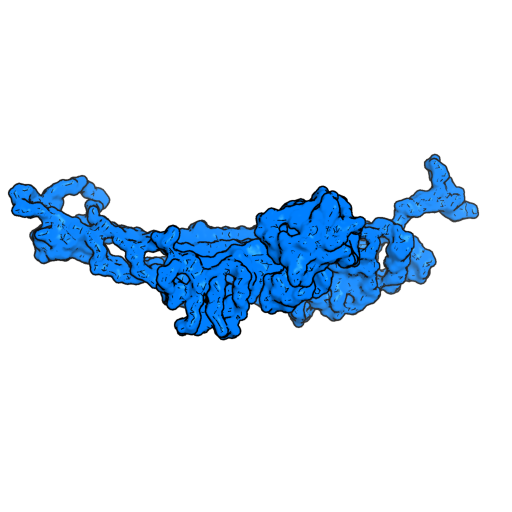445 1.00 10.15 677 ASN A C 1
ATOM 4919 O O . ASN A 1 575 ? -57.648 36.298 -29.047 1.00 12.43 677 ASN A O 1
ATOM 4924 N N . GLU A 1 576 ? -56.027 36.961 -30.518 1.00 11.42 678 GLU A N 1
ATOM 4925 C CA . GLU A 1 576 ? -56.891 37.850 -31.316 1.00 12.35 678 GLU A CA 1
ATOM 4926 C C . GLU A 1 576 ? -57.928 37.053 -32.108 1.00 12.40 678 GLU A C 1
ATOM 4927 O O . GLU A 1 576 ? -59.045 37.542 -32.323 1.00 15.77 678 GLU A O 1
ATOM 4933 N N . ASP A 1 577 ? -57.593 35.821 -32.481 1.00 12.41 679 ASP A N 1
ATOM 4934 C CA . ASP A 1 577 ? -58.474 34.944 -33.239 1.00 12.90 679 ASP A CA 1
ATOM 4935 C C . ASP A 1 577 ? -58.119 33.545 -32.804 1.00 11.72 679 ASP A C 1
ATOM 4936 O O . ASP A 1 577 ? -57.057 33.033 -33.088 1.00 12.64 679 ASP A O 1
ATOM 4941 N N . THR A 1 578 ? -59.038 32.864 -32.054 1.00 11.68 680 THR A N 1
ATOM 4942 C CA . THR A 1 578 ? -58.734 31.563 -31.536 1.00 11.52 680 THR A CA 1
ATOM 4943 C C . THR A 1 578 ? -58.748 30.480 -32.602 1.00 12.18 680 THR A C 1
ATOM 4944 O O . THR A 1 578 ? -58.366 29.343 -32.271 1.00 13.42 680 THR A O 1
ATOM 4948 N N A ASN A 1 579 ? -59.087 30.755 -33.835 0.49 13.59 681 ASN A N 1
ATOM 4949 N N B ASN A 1 579 ? -59.085 30.763 -33.834 0.51 13.98 681 ASN A N 1
ATOM 4950 C CA A ASN A 1 579 ? -58.971 29.786 -34.910 0.49 14.88 681 ASN A CA 1
ATOM 4951 C CA B ASN A 1 579 ? -58.991 29.867 -34.961 0.51 15.71 681 ASN A CA 1
ATOM 4952 C C A ASN A 1 579 ? -57.631 29.940 -35.618 0.49 15.69 681 ASN A C 1
ATOM 4953 C C B ASN A 1 579 ? -57.547 29.790 -35.452 0.51 14.87 681 ASN A C 1
ATOM 4954 O O A ASN A 1 579 ? -57.401 29.278 -36.635 0.49 18.29 681 ASN A O 1
ATOM 4955 O O B ASN A 1 579 ? -57.223 28.843 -36.170 0.51 16.83 681 ASN A O 1
ATOM 4964 N N . VAL A 1 580 ? -56.744 30.782 -35.093 1.00 15.80 682 VAL A N 1
ATOM 4965 C CA . VAL A 1 580 ? -55.346 30.859 -35.602 1.00 15.60 682 VAL A CA 1
ATOM 4966 C C . VAL A 1 580 ? -54.441 30.177 -34.621 1.00 15.67 682 VAL A C 1
ATOM 4967 O O . VAL A 1 580 ? -54.350 30.565 -33.434 1.00 16.14 682 VAL A O 1
ATOM 4971 N N . GLU A 1 581 ? -53.751 29.099 -35.131 1.00 15.28 683 GLU A N 1
ATOM 4972 C CA . GLU A 1 581 ? -52.842 28.270 -34.391 1.00 15.85 683 GLU A CA 1
ATOM 4973 C C . GLU A 1 581 ? -51.423 28.325 -34.938 1.00 17.60 683 GLU A C 1
ATOM 4974 O O . GLU A 1 581 ? -51.261 28.604 -36.144 1.00 21.02 683 GLU A O 1
ATOM 4980 N N . PRO A 1 582 ? -50.383 28.163 -34.098 1.00 17.59 684 PRO A N 1
ATOM 4981 C CA . PRO A 1 582 ? -50.446 27.963 -32.648 1.00 14.95 684 PRO A CA 1
ATOM 4982 C C . PRO A 1 582 ? -51.147 29.101 -31.937 1.00 11.24 684 PRO A C 1
ATOM 4983 O O . PRO A 1 582 ? -51.101 30.264 -32.349 1.00 13.98 684 PRO A O 1
ATOM 4987 N N . LEU A 1 583 ? -51.779 28.752 -30.828 1.00 8.90 685 LEU A N 1
ATOM 4988 C CA . LEU A 1 583 ? -52.387 29.711 -29.915 1.00 7.99 685 LEU A CA 1
ATOM 4989 C C . LEU A 1 583 ? -51.307 30.219 -28.953 1.00 7.48 685 LEU A C 1
ATOM 4990 O O . LEU A 1 583 ? -50.500 29.451 -28.444 1.00 8.16 685 LEU A O 1
ATOM 4995 N N . ARG A 1 584 ? -51.323 31.547 -28.727 1.00 7.53 686 ARG A N 1
ATOM 4996 C CA . ARG A 1 584 ? -50.433 32.172 -27.762 1.00 7.31 686 ARG A CA 1
ATOM 4997 C C . ARG A 1 584 ? -50.823 31.759 -26.331 1.00 7.13 686 ARG A C 1
ATOM 4998 O O . ARG A 1 584 ? -51.990 31.827 -25.980 1.00 7.95 686 ARG A O 1
ATOM 5006 N N . THR A 1 585 ? -49.783 31.389 -25.566 1.00 7.42 687 THR A N 1
ATOM 5007 C CA . THR A 1 585 ? -50.001 31.074 -24.145 1.00 7.93 687 THR A CA 1
ATOM 5008 C C . THR A 1 585 ? -48.861 31.694 -23.343 1.00 7.40 687 THR A C 1
ATOM 5009 O O . THR A 1 585 ? -47.762 31.935 -23.869 1.00 8.07 687 THR A O 1
ATOM 5013 N N . PRO A 1 586 ? -49.110 31.979 -22.058 1.00 7.60 688 PRO A N 1
ATOM 5014 C CA . PRO A 1 586 ? -48.089 32.605 -21.214 1.00 7.09 688 PRO A CA 1
ATOM 5015 C C . PRO A 1 586 ? -47.307 31.579 -20.403 1.00 6.23 688 PRO A C 1
ATOM 5016 O O . PRO A 1 586 ? -47.779 31.101 -19.369 1.00 8.25 688 PRO A O 1
ATOM 5020 N N . THR A 1 587 ? -46.088 31.187 -20.823 1.00 6.46 689 THR A N 1
ATOM 5021 C CA . THR A 1 587 ? -45.337 30.213 -20.025 1.00 6.07 689 THR A CA 1
ATOM 5022 C C . THR A 1 587 ? -44.700 30.913 -18.828 1.00 5.64 689 THR A C 1
ATOM 5023 O O . THR A 1 587 ? -43.868 31.810 -19.017 1.00 6.53 689 THR A O 1
ATOM 5027 N N . PRO A 1 588 ? -45.057 30.529 -17.604 1.00 5.93 690 PRO A N 1
ATOM 5028 C CA . PRO A 1 588 ? -44.511 31.218 -16.434 1.00 6.07 690 PRO A CA 1
ATOM 5029 C C . PRO A 1 588 ? -43.125 30.671 -16.077 1.00 5.60 690 PRO A C 1
ATOM 5030 O O . PRO A 1 588 ? -42.931 29.450 -16.105 1.00 6.22 690 PRO A O 1
ATOM 5034 N N . VAL A 1 589 ? -42.219 31.562 -15.711 1.00 5.49 691 VAL A N 1
ATOM 5035 C CA . VAL A 1 589 ? -40.872 31.203 -15.320 1.00 5.33 691 VAL A CA 1
ATOM 5036 C C . VAL A 1 589 ? -40.376 32.120 -14.229 1.00 5.03 691 VAL A C 1
ATOM 5037 O O . VAL A 1 589 ? -40.855 33.250 -14.077 1.00 5.94 691 VAL A O 1
ATOM 5041 N N . ASN A 1 590 ? -39.343 31.677 -13.492 1.00 5.06 692 ASN A N 1
ATOM 5042 C CA . ASN A 1 590 ? -38.560 32.605 -12.683 1.00 5.30 692 ASN A CA 1
ATOM 5043 C C . ASN A 1 590 ? -37.298 32.975 -13.470 1.00 5.30 692 ASN A C 1
ATOM 5044 O O . ASN A 1 590 ? -36.441 32.138 -13.750 1.00 5.81 692 ASN A O 1
ATOM 5049 N N . SER A 1 591 ? -37.214 34.252 -13.863 1.00 5.22 693 SER A N 1
ATOM 5050 C CA . SER A 1 591 ? -36.137 34.685 -14.743 1.00 5.56 693 SER A CA 1
ATOM 5051 C C . SER A 1 591 ? -34.814 34.973 -14.047 1.00 5.48 693 SER A C 1
ATOM 5052 O O . SER A 1 591 ? -33.783 34.989 -14.758 1.00 6.33 693 SER A O 1
ATOM 5055 N N A LEU A 1 592 ? -34.806 35.179 -12.745 0.64 5.59 694 LEU A N 1
ATOM 5056 N N B LEU A 1 592 ? -34.799 35.186 -12.749 0.36 5.66 694 LEU A N 1
ATOM 5057 C CA A LEU A 1 592 ? -33.583 35.521 -12.005 0.64 6.09 694 LEU A CA 1
ATOM 5058 C CA B LEU A 1 592 ? -33.620 35.583 -11.974 0.36 5.43 694 LEU A CA 1
ATOM 5059 C C A LEU A 1 592 ? -33.843 35.065 -10.567 0.64 5.27 694 LEU A C 1
ATOM 5060 C C B LEU A 1 592 ? -33.819 35.151 -10.525 0.36 5.56 694 LEU A C 1
ATOM 5061 O O A LEU A 1 592 ? -34.945 35.279 -10.068 0.64 5.49 694 LEU A O 1
ATOM 5062 O O B LEU A 1 592 ? -34.860 35.429 -9.940 0.36 5.02 694 LEU A O 1
ATOM 5071 N N . VAL A 1 593 ? -32.801 34.512 -9.938 1.00 5.55 695 VAL A N 1
ATOM 5072 C CA . VAL A 1 593 ? -32.855 34.195 -8.521 1.00 5.68 695 VAL A CA 1
ATOM 5073 C C . VAL A 1 593 ? -31.549 34.654 -7.862 1.00 5.68 695 VAL A C 1
ATOM 5074 O O . VAL A 1 593 ? -30.474 34.474 -8.435 1.00 6.51 695 VAL A O 1
ATOM 5078 N N . ALA A 1 594 ? -31.678 35.177 -6.658 1.00 6.30 696 ALA A N 1
ATOM 5079 C CA . ALA A 1 594 ? -30.537 35.482 -5.799 1.00 6.37 696 ALA A CA 1
ATOM 5080 C C . ALA A 1 594 ? -30.988 35.209 -4.356 1.00 6.16 696 ALA A C 1
ATOM 5081 O O . ALA A 1 594 ? -32.157 34.949 -4.100 1.00 6.41 696 ALA A O 1
ATOM 5083 N N A ILE A 1 595 ? -30.090 35.335 -3.382 0.22 6.11 697 ILE A N 1
ATOM 5084 N N B ILE A 1 595 ? -30.017 35.346 -3.427 0.78 6.79 697 ILE A N 1
ATOM 5085 C CA A ILE A 1 595 ? -30.504 35.082 -1.991 0.22 7.72 697 ILE A CA 1
ATOM 5086 C CA B ILE A 1 595 ? -30.388 35.163 -2.010 0.78 7.47 697 ILE A CA 1
ATOM 5087 C C A ILE A 1 595 ? -31.553 36.050 -1.491 0.22 7.30 697 ILE A C 1
ATOM 5088 C C B ILE A 1 595 ? -31.524 36.038 -1.561 0.78 6.49 697 ILE A C 1
ATOM 5089 O O A ILE A 1 595 ? -32.165 35.791 -0.441 0.22 8.25 697 ILE A O 1
ATOM 5090 O O B ILE A 1 595 ? -32.241 35.689 -0.639 0.78 7.64 697 ILE A O 1
ATOM 5099 N N A ASP A 1 596 ? -31.828 37.165 -2.197 0.45 6.81 698 ASP A N 1
ATOM 5100 N N B ASP A 1 596 ? -31.579 37.214 -2.213 0.55 6.53 698 ASP A N 1
ATOM 5101 C CA A ASP A 1 596 ? -32.928 38.014 -1.762 0.45 7.13 698 ASP A CA 1
ATOM 5102 C CA B ASP A 1 596 ? -32.423 38.324 -1.846 0.55 7.13 698 ASP A CA 1
ATOM 5103 C C A ASP A 1 596 ? -33.637 38.659 -2.948 0.45 6.58 698 ASP A C 1
ATOM 5104 C C B ASP A 1 596 ? -33.377 38.727 -2.982 0.55 6.81 698 ASP A C 1
ATOM 5105 O O A ASP A 1 596 ? -34.217 39.750 -2.809 0.45 7.47 698 ASP A O 1
ATOM 5106 O O B ASP A 1 596 ? -34.001 39.804 -2.814 0.55 7.06 698 ASP A O 1
ATOM 5115 N N . GLN A 1 597 ? -33.564 37.985 -4.090 1.00 6.56 699 GLN A N 1
ATOM 5116 C CA . GLN A 1 597 ? -34.325 38.481 -5.244 1.00 6.43 699 GLN A CA 1
ATOM 5117 C C . GLN A 1 597 ? -34.954 37.319 -5.998 1.00 6.18 699 GLN A C 1
ATOM 5118 O O . GLN A 1 597 ? -34.391 36.230 -6.126 1.00 6.47 699 GLN A O 1
ATOM 5124 N N . VAL A 1 598 ? -36.146 37.626 -6.552 1.00 5.91 700 VAL A N 1
ATOM 5125 C CA . VAL A 1 598 ? -36.791 36.785 -7.559 1.00 5.83 700 VAL A CA 1
ATOM 5126 C C . VAL A 1 598 ? -37.253 37.677 -8.702 1.00 5.71 700 VAL A C 1
ATOM 5127 O O . VAL A 1 598 ? -37.308 38.914 -8.540 1.00 6.33 700 VAL A O 1
ATOM 5131 N N . ARG A 1 599 ? -37.632 37.102 -9.821 1.00 5.85 701 ARG A N 1
ATOM 5132 C CA . ARG A 1 599 ? -38.086 37.906 -10.958 1.00 5.90 701 ARG A CA 1
ATOM 5133 C C . ARG A 1 599 ? -39.014 37.111 -11.831 1.00 5.87 701 ARG A C 1
ATOM 5134 O O . ARG A 1 599 ? -38.628 36.560 -12.889 1.00 5.93 701 ARG A O 1
ATOM 5142 N N . PRO A 1 600 ? -40.299 37.022 -11.459 1.00 6.36 702 PRO A N 1
ATOM 5143 C CA . PRO A 1 600 ? -41.261 36.291 -12.282 1.00 6.71 702 PRO A CA 1
ATOM 5144 C C . PRO A 1 600 ? -41.377 36.910 -13.684 1.00 6.17 702 PRO A C 1
ATOM 5145 O O . PRO A 1 600 ? -41.266 38.113 -13.849 1.00 6.95 702 PRO A O 1
ATOM 5149 N N . ALA A 1 601 ? -41.637 36.029 -14.645 1.00 6.07 703 ALA A N 1
ATOM 5150 C CA . ALA A 1 601 ? -41.809 36.461 -16.035 1.00 5.94 703 ALA A CA 1
ATOM 5151 C C . ALA A 1 601 ? -42.678 35.465 -16.771 1.00 5.98 703 ALA A C 1
ATOM 5152 O O . ALA A 1 601 ? -42.870 34.334 -16.339 1.00 6.39 703 ALA A O 1
ATOM 5154 N N . ILE A 1 602 ? -43.138 35.902 -17.949 1.00 6.06 704 ILE A N 1
ATOM 5155 C CA . ILE A 1 602 ? -43.731 35.043 -18.949 1.00 6.58 704 ILE A CA 1
ATOM 5156 C C . ILE A 1 602 ? -42.818 34.991 -20.161 1.00 6.29 704 ILE A C 1
ATOM 5157 O O . ILE A 1 602 ? -42.326 36.030 -20.625 1.00 7.13 704 ILE A O 1
ATOM 5162 N N . LEU A 1 603 ? -42.643 33.785 -20.690 1.00 6.11 705 LEU A N 1
ATOM 5163 C CA . LEU A 1 603 ? -42.035 33.564 -22.009 1.00 6.43 705 LEU A CA 1
ATOM 5164 C C . LEU A 1 603 ? -43.186 33.251 -22.983 1.00 6.48 705 LEU A C 1
ATOM 5165 O O . LEU A 1 603 ? -43.981 32.334 -22.737 1.00 7.48 705 LEU A O 1
ATOM 5170 N N . TRP A 1 604 ? -43.273 34.007 -24.058 1.00 6.66 706 TRP A N 1
ATOM 5171 C CA . TRP A 1 604 ? -44.334 33.847 -25.039 1.00 6.83 706 TRP A CA 1
ATOM 5172 C C . TRP A 1 604 ? -43.928 32.870 -26.134 1.00 7.04 706 TRP A C 1
ATOM 5173 O O . TRP A 1 604 ? -42.776 32.935 -26.623 1.00 8.17 706 TRP A O 1
ATOM 5184 N N . ASN A 1 605 ? -44.842 32.054 -26.591 1.00 7.40 707 ASN A N 1
ATOM 5185 C CA . ASN A 1 605 ? -44.596 31.228 -27.778 1.00 7.68 707 ASN A CA 1
ATOM 5186 C C . ASN A 1 605 ? -44.814 31.969 -29.081 1.00 8.63 707 ASN A C 1
ATOM 5187 O O . ASN A 1 605 ? -44.363 31.493 -30.119 1.00 9.86 707 ASN A O 1
ATOM 5192 N N A LYS A 1 606 ? -45.469 33.100 -29.103 0.50 8.82 708 LYS A N 1
ATOM 5193 N N B LYS A 1 606 ? -45.490 33.092 -28.992 0.50 9.13 708 LYS A N 1
ATOM 5194 C CA A LYS A 1 606 ? -45.447 33.944 -30.313 0.50 10.45 708 LYS A CA 1
ATOM 5195 C CA B LYS A 1 606 ? -45.857 33.969 -30.105 0.50 10.46 708 LYS A CA 1
ATOM 5196 C C A LYS A 1 606 ? -45.620 35.352 -29.740 0.50 8.61 708 LYS A C 1
ATOM 5197 C C B LYS A 1 606 ? -45.671 35.420 -29.661 0.50 10.05 708 LYS A C 1
ATOM 5198 O O A LYS A 1 606 ? -46.383 35.630 -28.807 0.50 9.08 708 LYS A O 1
ATOM 5199 O O B LYS A 1 606 ? -46.297 35.796 -28.665 0.50 8.01 708 LYS A O 1
ATOM 5210 N N . LYS A 1 607 ? -44.860 36.244 -30.368 1.00 9.69 709 LYS A N 1
ATOM 5211 C CA . LYS A 1 607 ? -44.648 37.575 -29.865 1.00 9.79 709 LYS A CA 1
ATOM 5212 C C . LYS A 1 607 ? -45.987 38.304 -29.766 1.00 8.59 709 LYS A C 1
ATOM 5213 O O . LYS A 1 607 ? -46.917 38.123 -30.561 1.00 9.06 709 LYS A O 1
ATOM 5219 N N . VAL A 1 608 ? -46.076 39.174 -28.767 1.00 8.89 710 VAL A N 1
ATOM 5220 C CA . VAL A 1 608 ? -47.302 39.840 -28.438 1.00 8.62 710 VAL A CA 1
ATOM 5221 C C . VAL A 1 608 ? -47.718 40.834 -29.516 1.00 9.44 710 VAL A C 1
ATOM 5222 O O . VAL A 1 608 ? -46.905 41.599 -30.024 1.00 10.64 710 VAL A O 1
ATOM 5226 N N . VAL A 1 609 ? -49.032 40.839 -29.804 1.00 9.53 711 VAL A N 1
ATOM 5227 C CA . VAL A 1 609 ? -49.685 41.777 -30.688 1.00 10.72 711 VAL A CA 1
ATOM 5228 C C . VAL A 1 609 ? -50.552 42.756 -29.915 1.00 11.19 711 VAL A C 1
ATOM 5229 O O . VAL A 1 609 ? -50.636 43.917 -30.294 1.00 13.73 711 VAL A O 1
ATOM 5233 N N . THR A 1 610 ? -51.236 42.306 -28.862 1.00 10.18 712 THR A N 1
ATOM 5234 C CA . THR A 1 610 ? -52.168 43.116 -28.111 1.00 10.56 712 THR A CA 1
ATOM 5235 C C . THR A 1 610 ? -51.706 43.184 -26.665 1.00 9.29 712 THR A C 1
ATOM 5236 O O . THR A 1 610 ? -51.630 42.116 -26.003 1.00 8.96 712 THR A O 1
ATOM 5240 N N . PRO A 1 611 ? -51.428 44.330 -26.124 1.00 9.39 713 PRO A N 1
ATOM 5241 C CA . PRO A 1 611 ? -51.065 44.439 -24.687 1.00 8.56 713 PRO A CA 1
ATOM 5242 C C . PRO A 1 611 ? -52.187 43.848 -23.811 1.00 8.33 713 PRO A C 1
ATOM 5243 O O . PRO A 1 611 ? -53.372 44.090 -24.055 1.00 9.97 713 PRO A O 1
ATOM 5247 N N A LYS A 1 612 ? -51.763 43.144 -22.760 0.51 7.30 714 LYS A N 1
ATOM 5248 N N B LYS A 1 612 ? -51.751 43.164 -22.759 0.49 7.37 714 LYS A N 1
ATOM 5249 C CA A LYS A 1 612 ? -52.646 42.562 -21.768 0.51 7.37 714 LYS A CA 1
ATOM 5250 C CA B LYS A 1 612 ? -52.704 42.679 -21.766 0.49 7.05 714 LYS A CA 1
ATOM 5251 C C A LYS A 1 612 ? -52.073 42.761 -20.360 0.51 7.04 714 LYS A C 1
ATOM 5252 C C B LYS A 1 612 ? -52.081 42.859 -20.383 0.49 6.75 714 LYS A C 1
ATOM 5253 O O A LYS A 1 612 ? -50.875 42.597 -20.179 0.51 6.92 714 LYS A O 1
ATOM 5254 O O B LYS A 1 612 ? -50.871 42.821 -20.226 0.49 9.02 714 LYS A O 1
ATOM 5265 N N . THR A 1 613 ? -52.959 43.056 -19.404 1.00 7.19 715 THR A N 1
ATOM 5266 C CA . THR A 1 613 ? -52.581 43.210 -18.000 1.00 6.62 715 THR A CA 1
ATOM 5267 C C . THR A 1 613 ? -53.053 41.994 -17.222 1.00 6.31 715 THR A C 1
ATOM 5268 O O . THR A 1 613 ? -54.230 41.571 -17.343 1.00 7.08 715 THR A O 1
ATOM 5272 N N . PHE A 1 614 ? -52.157 41.406 -16.421 1.00 6.06 716 PHE A N 1
ATOM 5273 C CA . PHE A 1 614 ? -52.462 40.169 -15.699 1.00 6.17 716 PHE A CA 1
ATOM 5274 C C . PHE A 1 614 ? -51.492 40.038 -14.543 1.00 5.58 716 PHE A C 1
ATOM 5275 O O . PHE A 1 614 ? -50.567 40.838 -14.399 1.00 6.67 716 PHE A O 1
ATOM 5283 N N . ASN A 1 615 ? -51.696 39.017 -13.726 1.00 5.31 717 ASN A N 1
ATOM 5284 C CA . ASN A 1 615 ? -50.845 38.793 -12.553 1.00 5.19 717 ASN A CA 1
ATOM 5285 C C . ASN A 1 615 ? -49.803 37.710 -12.770 1.00 4.91 717 ASN A C 1
ATOM 5286 O O . ASN A 1 615 ? -50.068 36.662 -13.374 1.00 5.43 717 ASN A O 1
ATOM 5291 N N . LEU A 1 616 ? -48.644 37.952 -12.170 1.00 4.94 718 LEU A N 1
ATOM 5292 C CA . LEU A 1 616 ? -47.652 36.935 -11.894 1.00 5.18 718 LEU A CA 1
ATOM 5293 C C . LEU A 1 616 ? -47.592 36.751 -10.371 1.00 5.22 718 LEU A C 1
ATOM 5294 O O . LEU A 1 616 ? -47.633 37.702 -9.620 1.00 7.71 718 LEU A O 1
ATOM 5299 N N . TYR A 1 617 ? -47.477 35.498 -9.964 1.00 5.13 719 TYR A N 1
ATOM 5300 C CA . TYR A 1 617 ? -47.398 35.110 -8.568 1.00 5.32 719 TYR A CA 1
ATOM 5301 C C . TYR A 1 617 ? -46.091 34.387 -8.340 1.00 5.24 719 TYR A C 1
ATOM 5302 O O . TYR A 1 617 ? -45.572 33.702 -9.231 1.00 6.06 719 TYR A O 1
ATOM 5311 N N . TRP A 1 618 ? -45.573 34.467 -7.111 1.00 5.45 720 TRP A N 1
ATOM 5312 C CA . TRP A 1 618 ? -44.335 33.815 -6.778 1.00 5.61 720 TRP A CA 1
ATOM 5313 C C . TRP A 1 618 ? -44.371 33.347 -5.323 1.00 5.09 720 TRP A C 1
ATOM 5314 O O . TRP A 1 618 ? -45.054 33.930 -4.479 1.00 5.24 720 TRP A O 1
ATOM 5325 N N A GLU A 1 619 ? -43.591 32.315 -5.031 0.41 5.35 721 GLU A N 1
ATOM 5326 N N B GLU A 1 619 ? -43.562 32.320 -5.074 0.60 5.42 721 GLU A N 1
ATOM 5327 C CA A GLU A 1 619 ? -43.344 31.852 -3.670 0.41 5.48 721 GLU A CA 1
ATOM 5328 C CA B GLU A 1 619 ? -43.315 31.819 -3.735 0.60 5.02 721 GLU A CA 1
ATOM 5329 C C A GLU A 1 619 ? -41.891 31.407 -3.607 0.41 5.18 721 GLU A C 1
ATOM 5330 C C B GLU A 1 619 ? -41.858 31.402 -3.629 0.60 5.01 721 GLU A C 1
ATOM 5331 O O A GLU A 1 619 ? -41.371 30.765 -4.525 0.41 7.48 721 GLU A O 1
ATOM 5332 O O B GLU A 1 619 ? -41.342 30.763 -4.552 0.60 6.99 721 GLU A O 1
ATOM 5343 N N . SER A 1 620 ? -41.213 31.750 -2.526 1.00 5.40 722 SER A N 1
ATOM 5344 C CA . SER A 1 620 ? -39.844 31.350 -2.264 1.00 5.40 722 SER A CA 1
ATOM 5345 C C . SER A 1 620 ? -39.778 30.567 -0.952 1.00 5.32 722 SER A C 1
ATOM 5346 O O . SER A 1 620 ? -40.587 30.787 -0.042 1.00 6.06 722 SER A O 1
ATOM 5349 N N . GLY A 1 621 ? -38.765 29.726 -0.815 1.00 5.67 723 GLY A N 1
ATOM 5350 C CA . GLY A 1 621 ? -38.547 29.024 0.444 1.00 5.45 723 GLY A CA 1
ATOM 5351 C C . GLY A 1 621 ? -37.354 28.097 0.324 1.00 4.92 723 GLY A C 1
ATOM 5352 O O . GLY A 1 621 ? -36.865 27.843 -0.769 1.00 5.21 723 GLY A O 1
ATOM 5353 N N . ILE A 1 622 ? -36.925 27.557 1.482 1.00 5.11 724 ILE A N 1
ATOM 5354 C CA . ILE A 1 622 ? -35.904 26.497 1.513 1.00 5.01 724 ILE A CA 1
ATOM 5355 C C . ILE A 1 622 ? -36.362 25.472 2.557 1.00 5.05 724 ILE A C 1
ATOM 5356 O O . ILE A 1 622 ? -36.702 25.864 3.681 1.00 5.55 724 ILE A O 1
ATOM 5361 N N A ARG A 1 623 ? -36.358 24.200 2.216 0.43 5.35 725 ARG A N 1
ATOM 5362 N N B ARG A 1 623 ? -36.394 24.201 2.194 0.57 5.48 725 ARG A N 1
ATOM 5363 C CA A ARG A 1 623 ? -36.714 23.180 3.210 0.43 5.59 725 ARG A CA 1
ATOM 5364 C CA B ARG A 1 623 ? -36.796 23.082 3.041 0.57 5.60 725 ARG A CA 1
ATOM 5365 C C A ARG A 1 623 ? -35.914 21.919 2.886 0.43 5.54 725 ARG A C 1
ATOM 5366 C C B ARG A 1 623 ? -35.875 21.890 2.822 0.57 5.49 725 ARG A C 1
ATOM 5367 O O A ARG A 1 623 ? -36.269 21.123 2.014 0.43 6.38 725 ARG A O 1
ATOM 5368 O O B ARG A 1 623 ? -36.118 21.055 1.943 0.57 7.84 725 ARG A O 1
ATOM 5383 N N . GLU A 1 624 ? -34.794 21.771 3.576 1.00 6.31 726 GLU A N 1
ATOM 5384 C CA . GLU A 1 624 ? -33.762 20.745 3.316 1.00 6.46 726 GLU A CA 1
ATOM 5385 C C . GLU A 1 624 ? -33.708 19.631 4.348 1.00 7.81 726 GLU A C 1
ATOM 5386 O O . GLU A 1 624 ? -32.825 18.731 4.251 1.00 10.01 726 GLU A O 1
ATOM 5392 N N A ILE A 1 625 ? -34.674 19.733 5.276 0.30 9.59 727 ILE A N 1
ATOM 5393 N N B ILE A 1 625 ? -34.511 19.628 5.366 0.70 8.37 727 ILE A N 1
ATOM 5394 C CA A ILE A 1 625 ? -35.235 19.071 6.466 0.30 9.96 727 ILE A CA 1
ATOM 5395 C CA B ILE A 1 625 ? -34.447 18.540 6.378 0.70 6.92 727 ILE A CA 1
ATOM 5396 C C A ILE A 1 625 ? -36.683 19.421 6.874 0.30 10.71 727 ILE A C 1
ATOM 5397 C C B ILE A 1 625 ? -35.864 18.244 6.811 0.70 6.70 727 ILE A C 1
ATOM 5398 O O A ILE A 1 625 ? -37.213 20.453 6.422 0.30 12.17 727 ILE A O 1
ATOM 5399 O O B ILE A 1 625 ? -36.759 19.078 6.616 0.70 7.89 727 ILE A O 1
#

Nearest PDB structures (foldseek):
  4y9v-assembly1_A  TM=1.002E+00  e=0.000E+00  Acinetobacter phage AP22
  4ru5-assembly1_B  TM=8.846E-01  e=8.532E-37  Pseudomonas phage phi297
  4ru4-assembly1_C  TM=8.519E-01  e=9.287E-31  Pseudomonas phage LKA1
  4mr0-assembly2_B  TM=3.679E-01  e=2.448E-04  Streptococcus pneumoniae R6
  9j4i-assembly1_C  TM=2.045E-01  e=6.595E-02  Paenarthrobacter aurescens

Radius of gyration: 33.24 Å; Cα contacts (8 Å, |Δi|>4): 2103; chains: 1; bounding box: 57×58×135 Å

Sequence (603 aa):
ANSSASSAILLDKSGISQQEVNDLTAHLDTYYLKKKMNNILPSEDISTVLNQVKSSDGVKKKKLHVKSREYIVNSLIEEFTDDFEFVNEETGTVFNNFGDTGGFYASGSHTTQITTLASDIVKKNQSQSSFDVADASQIQQKKGDWLVIYCTDDDFSYSPYRNNYYRKGEFVEVASVSGNTVKFFGRAYDNYLTTSENIVILKKVNNPINNFKKFNYLLKTVVSTDNNPNVPLVIDYARRNNFEETTGGYFENKKGGKFAGLRLLRRCFNNFNIAIINSSAKNNAPANTTLNYGIQIISNCQNNYYNNYFGGSSSNNSTRHAVAIGGDGDLGCVPCCRRNGYYVSSGAILHSSEETDTSGADMHGNNVERRTVVYDHCTTNYATFGAGDNEYSNCDDIYYEREGQGCVLIAEPRGGEEFKLTNNNTYYYTKKTPLNSSWSLVHGIIEEKQLHEEDLTVKKLLDGGCCINGVGGASAGIVTIIRQSNALNNEALLTTKKKVNVHITGGVSCDFDALRRHWAWVEDGTIGRYTVPIGYIIVDDVVVNTKDDTANPYLIYPSQSTLATTNNVKTRQMLLQQQGVVSSVTSAVNNTATRANVVINLKKYKKYSKAPNVIIVVSSVGNLVGSSASWDATFFNEDTNNVEPLRTPTPVNSLLVAIIDDQVRPAILWNKKKVVTPKKTFNLYWEESGIRREII

InterPro domains:
  IPR049350 Tailspike protein-like, Ig-like domain [PF20745] (218-308)
  IPR049350 Tailspike protein-like, Ig-like domain [PF20745] (625-721)
  IPR054136 Gp49, pectin lyase-like domain [PF22442] (347-602)